Protein AF-A0A257M1X4-F1 (afdb_monomer)

Mean predicted aligned error: 13.91 Å

pLDDT: mean 72.48, std 20.05, range [23.95, 98.25]

Sequence (448 aa):
YVHKENSTVGIGPAREGMLISVVNLGRENYLGSPDYFYVYRPNDPFFLGLGDDEQCLFGKARKRTEFNMQTEPSSRLPNLLDGGVAFKNIEEHQGTLTFDLEINHHKVTGSEYTLSMLPQIRLDEITDVQPNSFTMNATIKFRGEPIITSYGFCWSTSKNPTVRDSTFTLCHREWYRGHAIDLKPETTYYVRAFATNGLGYRYSDEEKVIKTPGISSAPSTIGPLLTDSFSHNNYLFTRYSNESAETSEAFIGYSPTCMLAKLIAYYRPSKFLSAAEEGARPKPVDFDHMSWRPGADDNPARLDEVDGFFQSVYDQSRALGLHNPKPAKDFLSNFVKLSGSRSKPVMQTVTEENLKTVSDLIRKDLLQSRPVVVVFSYDGESVTDPARWALIDGIDERGRLDVDFPLNTKFFLDGNTVDIKSGSIPAETLIVAGYKTHVITSIDLSRQ

Foldseek 3Di:
DDDDPDDDDDDDDDWAFDDPAADQNDDPDPDDDGFGDDGDDCPDLVDPHRRDPVPHPAEPVNVHQKAACPDVLHQQTLDQFWPGKMWGRFYDDPNDTDTDIDTHGDHDDDPRSLVSQWWAKAWDDWAPQAQFKIKTFMDTSGQGVVGWQKKWKFKDLDPDGDPVHDTQIEGDDNDRMDMGGRHHGQGKMKMWIWIGDPSGIDIHPDIDIDTRHHLDFFAQFLDDLCVLAPLEDVVLCVVQWPPDVPDPAQTQTDQLLRVLLSLLLVAVFQAQWFADDVPDDTDRQPSSYADSNPPPDPDVVNVVSVNRSSVSSRVLCVVLCCSFLDQDPCNQVSSCVSSVFPDRKDKDWDDPVCLVVLLVLCGVCSSNQHKKKKWKHFQDPPSRNTIGIWIFGRADPVRFTFIAGHPQDWDCAPNDIDGDHTGTHHSVVLPGPRITMMMIGPGHSHDD

Secondary structure (DSSP, 8-state):
-PPPSS-PPPPPPSSSS--B---------TTS------B--TT-TT------GGG-SSBGGGTB--BSTTSSS-----STT-S-EEEEEEEEETTEEEEEEEE------THHHHHHTS-EEEEEEEE---SS-EEEEEEEEE-TTTT--EEEEEEESSSS--TTSEEEEE-SSS--EEEE-SPPTT-EEEEEEEEEETTEEEE-SSPEEEEPPPSSS--SS--TTTTS-GGG-HHHHHHH----TT------SHHHHHHHHHHHHHH--TTPBPP--TTSPP-B--TTTS-S-TTSS--HHHHHHHHHHHHHHHHHHHHTTTTSSS--TTHHHHHHHHHT--S--EEEE--TTTHHHHHHHHHHHHTTT--EEEEEEE-SS-TTSPPEEEEEEEE-TTS-EEEEPPTT-EEEETTEEEE---EEE-GGGGS-TTEEEEEEE-------

Radius of gyration: 26.65 Å; Cα contacts (8 Å, |Δi|>4): 900; chains: 1; bounding box: 72×53×75 Å

Nearest PDB structures (foldseek):
  7e72-assembly2_F  TM=6.518E-01  e=5.714E-05  Homo sapiens
  5mya-assembly1_A  TM=6.652E-01  e=3.020E-04  Homo sapiens
  4bq7-assembly1_B  TM=5.625E-01  e=3.467E-05  Mus musculus
  1x4z-assembly1_A  TM=6.813E-01  e=4.213E-04  Mus musculus
  2ibg-assembly4_D  TM=5.852E-01  e=2.048E-04  Drosophila melanogaster

Structure (mmCIF, N/CA/C/O backbone):
data_AF-A0A257M1X4-F1
#
_entry.id   AF-A0A257M1X4-F1
#
loop_
_atom_site.group_PDB
_atom_site.id
_atom_site.type_symbol
_atom_site.label_atom_id
_atom_site.label_alt_id
_atom_site.label_comp_id
_atom_site.label_asym_id
_atom_site.label_entity_id
_atom_site.label_seq_id
_atom_site.pdbx_PDB_ins_code
_atom_site.Cartn_x
_atom_site.Cartn_y
_atom_site.Cartn_z
_atom_site.occupancy
_atom_site.B_iso_or_equiv
_atom_site.auth_seq_id
_atom_site.auth_comp_id
_atom_site.auth_asym_id
_atom_site.auth_atom_id
_atom_site.pdbx_PDB_model_num
ATOM 1 N N . TYR A 1 1 ? 42.089 9.283 -20.928 1.00 26.38 1 TYR A N 1
ATOM 2 C CA . TYR A 1 1 ? 43.505 8.900 -21.071 1.00 26.38 1 TYR A CA 1
ATOM 3 C C . TYR A 1 1 ? 43.591 8.048 -22.321 1.00 26.38 1 TYR A C 1
ATOM 5 O O . TYR A 1 1 ? 42.901 7.043 -22.385 1.00 26.38 1 TYR A O 1
ATOM 13 N N . VAL A 1 2 ? 44.331 8.497 -23.336 1.00 23.95 2 VAL A N 1
ATOM 14 C CA . VAL A 1 2 ? 44.524 7.754 -24.592 1.00 23.95 2 VAL A CA 1
ATOM 15 C C . VAL A 1 2 ? 45.411 6.548 -24.288 1.00 23.95 2 VAL A C 1
ATOM 17 O O . VAL A 1 2 ? 46.530 6.743 -23.815 1.00 23.95 2 VAL A O 1
ATOM 20 N N . HIS A 1 3 ? 44.928 5.326 -24.521 1.00 33.53 3 HIS A N 1
ATOM 21 C CA . HIS A 1 3 ? 45.723 4.117 -24.289 1.00 33.53 3 HIS A CA 1
ATOM 22 C C . HIS A 1 3 ? 46.320 3.593 -25.594 1.00 33.53 3 HIS A C 1
ATOM 24 O O . HIS A 1 3 ? 45.635 3.526 -26.613 1.00 33.53 3 HIS A O 1
ATOM 30 N N . LYS A 1 4 ? 47.608 3.241 -25.551 1.00 28.36 4 LYS A N 1
ATOM 31 C CA . LYS A 1 4 ? 48.320 2.517 -26.612 1.00 28.36 4 LYS A CA 1
ATOM 32 C C . LYS A 1 4 ? 48.102 1.017 -26.422 1.00 28.36 4 LYS A C 1
ATOM 34 O O . LYS A 1 4 ? 48.165 0.531 -25.292 1.00 28.36 4 LYS A O 1
ATOM 39 N N . GLU A 1 5 ? 47.913 0.300 -27.528 1.00 28.86 5 GLU A N 1
ATOM 40 C CA . GLU A 1 5 ? 47.944 -1.166 -27.572 1.00 28.86 5 GLU A CA 1
ATOM 41 C C . GLU A 1 5 ? 49.179 -1.702 -26.818 1.00 28.86 5 GLU A C 1
ATOM 43 O O . GLU A 1 5 ? 50.287 -1.187 -26.984 1.00 28.86 5 GLU A O 1
ATOM 48 N N . ASN A 1 6 ? 48.972 -2.737 -25.995 1.00 35.16 6 ASN A N 1
ATOM 49 C CA . ASN A 1 6 ? 49.982 -3.479 -25.218 1.00 35.16 6 ASN A CA 1
ATOM 50 C C . ASN A 1 6 ? 50.530 -2.845 -23.923 1.00 35.16 6 ASN A C 1
ATOM 52 O O . ASN A 1 6 ? 51.718 -2.984 -23.634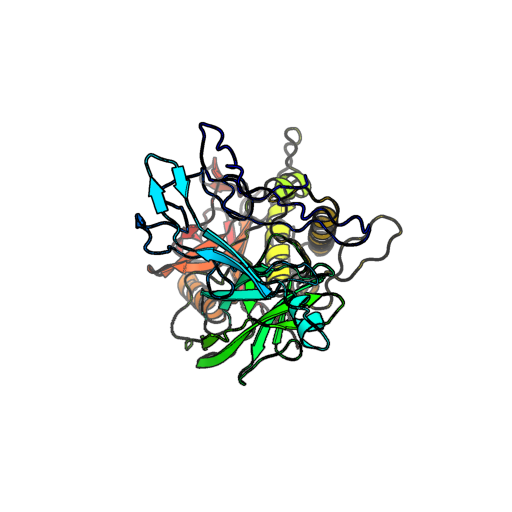 1.00 35.16 6 ASN A O 1
ATOM 56 N N . SER A 1 7 ? 49.698 -2.232 -23.073 1.00 30.52 7 SER A N 1
ATOM 57 C CA . SER A 1 7 ? 50.106 -1.983 -21.675 1.00 30.52 7 SER A CA 1
ATOM 58 C C . SER A 1 7 ? 49.103 -2.497 -20.643 1.00 30.52 7 SER A C 1
ATOM 60 O O . SER A 1 7 ? 47.899 -2.262 -20.749 1.00 30.52 7 SER A O 1
ATOM 62 N N . THR A 1 8 ? 49.645 -3.214 -19.654 1.00 31.78 8 THR A N 1
ATOM 63 C CA . THR A 1 8 ? 48.970 -3.812 -18.497 1.00 31.78 8 THR A CA 1
ATOM 64 C C . THR A 1 8 ? 48.355 -2.732 -17.606 1.00 31.78 8 THR A C 1
ATOM 66 O O . THR A 1 8 ? 49.040 -1.787 -17.214 1.00 31.78 8 THR A O 1
ATOM 69 N N . VAL A 1 9 ? 47.073 -2.875 -17.261 1.00 34.59 9 VAL A N 1
ATOM 70 C CA . VAL A 1 9 ? 46.387 -2.011 -16.288 1.00 34.59 9 VAL A CA 1
ATOM 71 C C . VAL A 1 9 ? 46.677 -2.543 -14.881 1.00 34.59 9 VAL A C 1
ATOM 73 O O . VAL A 1 9 ? 46.459 -3.719 -14.604 1.00 34.59 9 VAL A O 1
ATOM 76 N N . GLY A 1 10 ? 47.230 -1.696 -14.009 1.00 32.41 10 GLY A N 1
ATOM 77 C CA . GLY A 1 10 ? 47.616 -2.065 -12.644 1.00 32.41 10 GLY A CA 1
ATOM 78 C C . GLY A 1 10 ? 46.423 -2.200 -11.691 1.00 32.41 10 GLY A C 1
ATOM 79 O O . GLY A 1 10 ? 45.526 -1.360 -11.690 1.00 32.41 10 GLY A O 1
ATOM 80 N N . ILE A 1 11 ? 46.461 -3.245 -10.860 1.00 34.94 11 ILE A N 1
ATOM 81 C CA . ILE A 1 11 ? 45.499 -3.576 -9.798 1.00 34.94 11 ILE A CA 1
ATOM 82 C C . ILE A 1 11 ? 46.030 -3.006 -8.470 1.00 34.94 11 ILE A C 1
ATOM 84 O O . ILE A 1 11 ? 47.197 -3.210 -8.134 1.00 34.94 11 ILE A O 1
ATOM 88 N N . GLY A 1 12 ? 45.200 -2.264 -7.729 1.00 31.61 12 GLY A N 1
ATOM 89 C CA . GLY A 1 12 ? 45.540 -1.702 -6.411 1.00 31.61 12 GLY A CA 1
ATOM 90 C C . GLY A 1 12 ? 45.097 -2.608 -5.248 1.00 31.61 12 GLY A C 1
ATOM 91 O O . GLY A 1 12 ? 44.125 -3.344 -5.409 1.00 31.61 12 GLY A O 1
ATOM 92 N N . PRO A 1 13 ? 45.774 -2.583 -4.079 1.00 34.03 13 PRO A N 1
ATOM 93 C CA . PRO A 1 13 ? 45.554 -3.578 -3.035 1.00 34.03 13 PRO A CA 1
ATOM 94 C C . PRO A 1 13 ? 44.493 -3.192 -1.989 1.00 34.03 13 PRO A C 1
ATOM 96 O O . PRO A 1 13 ? 44.366 -2.038 -1.589 1.00 34.03 13 PRO A O 1
ATOM 99 N N . ALA A 1 14 ? 43.850 -4.248 -1.479 1.00 33.72 14 ALA A N 1
ATOM 100 C CA . ALA A 1 14 ? 43.326 -4.437 -0.124 1.00 33.72 14 ALA A CA 1
ATOM 101 C C . ALA A 1 14 ? 42.246 -3.466 0.391 1.00 33.72 14 ALA A C 1
ATOM 103 O O . ALA A 1 14 ? 42.488 -2.661 1.290 1.00 33.72 14 ALA A O 1
ATOM 104 N N . ARG A 1 15 ? 41.017 -3.654 -0.098 1.00 29.47 15 ARG A N 1
ATOM 105 C CA . ARG A 1 15 ? 39.822 -4.032 0.687 1.00 29.47 15 ARG A CA 1
ATOM 106 C C . ARG A 1 15 ? 38.630 -4.018 -0.266 1.00 29.47 15 ARG A C 1
ATOM 108 O O . ARG A 1 15 ? 38.083 -2.960 -0.543 1.00 29.47 15 ARG A O 1
ATOM 115 N N . GLU A 1 16 ? 38.300 -5.226 -0.720 1.00 33.41 16 GLU A N 1
ATOM 116 C CA . GLU A 1 16 ? 36.964 -5.658 -1.125 1.00 33.41 16 GLU A CA 1
ATOM 117 C C . GLU A 1 16 ? 36.377 -5.020 -2.408 1.00 33.41 16 GLU A C 1
ATOM 119 O O . GLU A 1 16 ? 36.191 -3.817 -2.496 1.00 33.41 16 GLU A O 1
ATOM 124 N N . GLY A 1 17 ? 36.073 -5.873 -3.400 1.00 34.94 17 GLY A N 1
ATOM 125 C CA . GLY A 1 17 ? 35.347 -5.630 -4.663 1.00 34.94 17 GLY A CA 1
ATOM 126 C C . GLY A 1 17 ? 36.088 -4.949 -5.821 1.00 34.94 17 GLY A C 1
ATOM 127 O O . GLY A 1 17 ? 36.688 -3.883 -5.711 1.00 34.94 17 GLY A O 1
ATOM 128 N N . MET A 1 18 ? 36.017 -5.594 -6.985 1.00 35.69 18 MET A N 1
ATOM 129 C CA . MET A 1 18 ? 36.770 -5.239 -8.185 1.00 35.69 18 MET A CA 1
ATOM 130 C C . MET A 1 18 ? 36.169 -4.041 -8.943 1.00 35.69 18 MET A C 1
ATOM 132 O O . MET A 1 18 ? 35.209 -4.175 -9.698 1.00 35.69 18 MET A O 1
ATOM 136 N N . LEU A 1 19 ? 36.819 -2.883 -8.810 1.00 35.31 19 LEU A N 1
ATOM 137 C CA . LEU A 1 19 ? 36.601 -1.683 -9.619 1.00 35.31 19 LEU A CA 1
ATOM 138 C C . LEU A 1 19 ? 37.137 -1.878 -11.056 1.00 35.31 19 LEU A C 1
ATOM 140 O O . LEU A 1 19 ? 38.349 -1.894 -11.253 1.00 35.31 19 LEU A O 1
ATOM 144 N N . ILE A 1 20 ? 36.268 -1.900 -12.076 1.00 39.25 20 ILE A N 1
ATOM 145 C CA . ILE A 1 20 ? 36.653 -1.454 -13.433 1.00 39.25 20 ILE A CA 1
ATOM 146 C C . ILE A 1 20 ? 36.023 -0.079 -13.644 1.00 39.25 20 ILE A C 1
ATOM 148 O O . ILE A 1 20 ? 34.835 0.037 -13.933 1.00 39.25 20 ILE A O 1
ATOM 152 N N . SER A 1 21 ? 36.817 0.973 -13.444 1.00 34.81 21 SER A N 1
ATOM 153 C CA . SER A 1 21 ? 36.402 2.360 -13.655 1.00 34.81 21 SER A CA 1
ATOM 154 C C . SER A 1 21 ? 36.985 2.898 -14.961 1.00 34.81 21 SER A C 1
ATOM 156 O O . SER A 1 21 ? 38.200 2.939 -15.124 1.00 34.81 21 SER A O 1
ATOM 158 N N . VAL A 1 22 ? 36.083 3.348 -15.840 1.00 35.31 22 VAL A N 1
ATOM 159 C CA . VAL A 1 22 ? 36.252 4.357 -16.905 1.00 35.31 22 VAL A CA 1
ATOM 160 C C . VAL A 1 22 ? 37.362 4.101 -17.937 1.00 35.31 22 VAL A C 1
ATOM 162 O O . VAL A 1 22 ? 38.514 4.498 -17.762 1.00 35.31 22 VAL A O 1
ATOM 165 N N . VAL A 1 23 ? 36.970 3.609 -19.117 1.00 35.41 23 VAL A N 1
ATOM 166 C CA . VAL A 1 23 ? 37.742 3.820 -20.352 1.00 35.41 23 VAL A CA 1
ATOM 167 C C . VAL A 1 23 ? 37.164 5.044 -21.061 1.00 35.41 23 VAL A C 1
ATOM 169 O O . VAL A 1 23 ? 36.176 4.959 -21.778 1.00 35.41 23 VAL A O 1
ATOM 172 N N . ASN A 1 24 ? 37.775 6.213 -20.860 1.00 35.78 24 ASN A N 1
ATOM 173 C CA . ASN A 1 24 ? 37.505 7.367 -21.718 1.00 35.78 24 ASN A CA 1
ATOM 174 C C . ASN A 1 24 ? 38.192 7.121 -23.071 1.00 35.78 24 ASN A C 1
ATOM 176 O O . ASN A 1 24 ? 39.412 7.273 -23.167 1.00 35.78 24 ASN A O 1
ATOM 180 N N . LEU A 1 25 ? 37.407 6.761 -24.093 1.00 40.16 25 LEU A N 1
ATOM 181 C CA . LEU A 1 25 ? 37.863 6.460 -25.459 1.00 40.16 25 LEU A CA 1
ATOM 182 C C . LEU A 1 25 ? 38.392 7.689 -26.233 1.00 40.16 25 LEU A C 1
ATOM 184 O O . LEU A 1 25 ? 38.760 7.576 -27.401 1.00 40.16 25 LEU A O 1
ATOM 188 N N . GLY A 1 26 ? 38.478 8.863 -25.598 1.00 33.03 26 GLY A N 1
ATOM 189 C CA . GLY A 1 26 ? 39.320 9.965 -26.065 1.00 33.03 26 GLY A CA 1
ATOM 190 C C . GLY A 1 26 ? 38.814 10.719 -27.294 1.00 33.03 26 GLY A C 1
ATOM 191 O O . GLY A 1 26 ? 39.629 11.287 -28.016 1.00 33.03 26 GLY A O 1
ATOM 192 N N . ARG A 1 27 ? 37.501 10.769 -27.548 1.00 36.66 27 ARG A N 1
ATOM 193 C CA . ARG A 1 27 ? 36.950 11.663 -28.578 1.00 36.66 27 ARG A CA 1
ATOM 194 C C . ARG A 1 27 ? 36.471 12.963 -27.943 1.00 36.66 27 ARG A C 1
ATOM 196 O O . ARG A 1 27 ? 35.470 12.985 -27.234 1.00 36.66 27 ARG A O 1
ATOM 203 N N . GLU A 1 28 ? 37.202 14.042 -28.209 1.00 33.72 28 GLU A N 1
ATOM 204 C CA . GLU A 1 28 ? 36.777 15.415 -27.945 1.00 33.72 28 GLU A CA 1
ATOM 205 C C . GLU A 1 28 ? 35.508 15.714 -28.751 1.00 33.72 28 GLU A C 1
ATOM 207 O O . GLU A 1 28 ? 35.573 16.134 -29.897 1.00 33.72 28 GLU A O 1
ATOM 212 N N . ASN A 1 29 ? 34.338 15.449 -28.180 1.00 32.44 29 ASN A N 1
ATOM 213 C CA . ASN A 1 29 ? 33.109 16.126 -28.562 1.00 32.44 29 ASN A CA 1
ATOM 214 C C . ASN A 1 29 ? 32.245 16.267 -27.311 1.00 32.44 29 ASN A C 1
ATOM 216 O O . ASN A 1 29 ? 31.582 15.336 -26.857 1.00 32.44 29 ASN A O 1
ATOM 220 N N . TYR A 1 30 ? 32.309 17.473 -26.751 1.00 33.81 30 TYR A N 1
ATOM 221 C CA . TYR A 1 30 ? 31.365 18.022 -25.790 1.00 33.81 30 TYR A CA 1
ATOM 222 C C . TYR A 1 30 ? 29.940 17.831 -26.330 1.00 33.81 30 TYR A C 1
ATOM 224 O O . TYR A 1 30 ? 29.562 18.565 -27.238 1.00 33.81 30 TYR A O 1
ATOM 232 N N . LEU A 1 31 ? 29.207 16.828 -25.821 1.00 27.78 31 LEU A N 1
ATOM 233 C CA . LEU A 1 31 ? 27.735 16.776 -25.652 1.00 27.78 31 LEU A CA 1
ATOM 234 C C . LEU A 1 31 ? 27.185 15.375 -25.288 1.00 27.78 31 LEU A C 1
ATOM 236 O O . LEU A 1 31 ? 25.982 15.249 -25.088 1.00 27.78 31 LEU A O 1
ATOM 240 N N . GLY A 1 32 ? 28.015 14.335 -25.151 1.00 32.22 32 GLY A N 1
ATOM 241 C CA . GLY A 1 32 ? 27.593 13.024 -24.630 1.00 32.22 32 GLY A CA 1
ATOM 242 C C . GLY A 1 32 ? 28.241 12.714 -23.283 1.00 32.22 32 GLY A C 1
ATOM 243 O O . GLY A 1 32 ? 29.393 13.084 -23.053 1.00 32.22 32 GLY A O 1
ATOM 244 N N . SER A 1 33 ? 27.498 12.060 -22.388 1.00 30.05 33 SER A N 1
ATOM 245 C CA . SER A 1 33 ? 28.021 11.591 -21.098 1.00 30.05 33 SER A CA 1
ATOM 246 C C . SER A 1 33 ? 29.193 10.607 -21.306 1.00 30.05 33 SER A C 1
ATOM 248 O O . SER A 1 33 ? 29.229 9.935 -22.337 1.00 30.05 33 SER A O 1
ATOM 250 N N . PRO A 1 34 ? 30.163 10.507 -20.373 1.00 35.12 34 PRO A N 1
ATOM 251 C CA . PRO A 1 34 ? 31.250 9.533 -20.471 1.00 35.12 34 PRO A CA 1
ATOM 252 C C . PRO A 1 34 ? 30.711 8.111 -20.639 1.00 35.12 34 PRO A C 1
ATOM 254 O O . PRO A 1 34 ? 29.717 7.743 -20.016 1.00 35.12 34 PRO A O 1
ATOM 257 N N . ASP A 1 35 ? 31.402 7.298 -21.431 1.00 38.06 35 ASP A N 1
ATOM 258 C CA . ASP A 1 35 ? 31.174 5.858 -21.481 1.00 38.06 35 ASP A CA 1
ATOM 259 C C . ASP A 1 35 ? 31.484 5.246 -20.108 1.00 38.06 35 ASP A C 1
ATOM 261 O O . ASP A 1 35 ? 32.644 5.114 -19.706 1.00 38.06 35 ASP A O 1
ATOM 265 N N . TYR A 1 36 ? 30.440 4.921 -19.345 1.00 38.22 36 TYR A N 1
ATOM 266 C CA . TYR A 1 36 ? 30.579 4.295 -18.035 1.00 38.22 36 TYR A CA 1
ATOM 267 C C . TYR A 1 36 ? 30.461 2.774 -18.163 1.00 38.22 36 TYR A C 1
ATOM 269 O O . TYR A 1 36 ? 29.407 2.247 -18.512 1.00 38.22 36 TYR A O 1
ATOM 277 N N . PHE A 1 37 ? 31.536 2.067 -17.813 1.00 40.47 37 PHE A N 1
ATOM 278 C CA . PHE A 1 37 ? 31.473 0.659 -17.432 1.00 40.47 37 PHE A CA 1
ATOM 279 C C . PHE A 1 37 ? 31.177 0.566 -15.936 1.00 40.47 37 PHE A C 1
ATOM 281 O O . PHE A 1 37 ? 31.813 1.253 -15.136 1.00 40.47 37 PHE A O 1
ATOM 288 N N . TYR A 1 38 ? 30.247 -0.308 -15.559 1.00 39.38 38 TYR A N 1
ATOM 289 C CA . TYR A 1 38 ? 30.046 -0.698 -14.169 1.00 39.38 38 TYR A CA 1
ATOM 290 C C . TYR A 1 38 ? 30.504 -2.142 -14.019 1.00 39.38 38 TYR A C 1
ATOM 292 O O . TYR A 1 38 ? 29.850 -3.058 -14.513 1.00 39.38 38 TYR A O 1
ATOM 300 N N . VAL A 1 39 ? 31.624 -2.345 -13.332 1.00 40.31 39 VAL A N 1
ATOM 301 C CA . VAL A 1 39 ? 31.927 -3.637 -12.716 1.00 40.31 39 VAL A CA 1
ATOM 302 C C . VAL A 1 39 ? 31.940 -3.432 -11.210 1.00 40.31 39 VAL A C 1
ATOM 304 O O . VAL A 1 39 ? 32.375 -2.384 -10.732 1.00 40.31 39 VAL A O 1
ATOM 307 N N . TYR A 1 40 ? 31.327 -4.409 -10.543 1.00 38.03 40 TYR A N 1
ATOM 308 C CA . TYR A 1 40 ? 31.076 -4.559 -9.113 1.00 38.03 40 TYR A CA 1
ATOM 309 C C . TYR A 1 40 ? 31.715 -3.503 -8.195 1.00 38.03 40 TYR A C 1
ATOM 311 O O . TYR A 1 40 ? 32.929 -3.420 -8.031 1.00 38.03 40 TYR A O 1
ATOM 319 N N . ARG A 1 41 ? 30.859 -2.730 -7.527 1.00 38.94 41 ARG A N 1
ATOM 320 C CA . ARG A 1 41 ? 31.236 -1.802 -6.461 1.00 38.94 41 ARG A CA 1
ATOM 321 C C . ARG A 1 41 ? 30.696 -2.344 -5.131 1.00 38.94 41 ARG A C 1
ATOM 323 O O . ARG A 1 41 ? 29.484 -2.500 -5.029 1.00 38.94 41 ARG A O 1
ATOM 330 N N . PRO A 1 42 ? 31.540 -2.531 -4.106 1.00 34.22 42 PRO A N 1
ATOM 331 C CA . PRO A 1 42 ? 31.108 -2.938 -2.761 1.00 34.22 42 PRO A CA 1
ATOM 332 C C . PRO A 1 42 ? 30.159 -1.970 -2.051 1.00 34.22 42 PRO A C 1
ATOM 334 O O . PRO A 1 42 ? 29.486 -2.327 -1.097 1.00 34.22 42 PRO A O 1
ATOM 337 N N . ASN A 1 43 ? 30.169 -0.702 -2.462 1.00 34.25 43 ASN A N 1
ATOM 338 C CA . ASN A 1 43 ? 29.432 0.377 -1.804 1.00 34.25 43 ASN A CA 1
ATOM 339 C C . ASN A 1 43 ? 28.595 1.174 -2.810 1.00 34.25 43 ASN A C 1
ATOM 341 O O . ASN A 1 43 ? 28.369 2.370 -2.631 1.00 34.25 43 ASN A O 1
ATOM 345 N N . ASP A 1 44 ? 28.188 0.543 -3.912 1.00 40.06 44 ASP A N 1
ATOM 346 C CA . ASP A 1 44 ? 27.163 1.142 -4.758 1.00 40.06 44 ASP A CA 1
ATOM 347 C C . ASP A 1 44 ? 25.797 0.904 -4.109 1.00 40.06 44 ASP A C 1
ATOM 349 O O . ASP A 1 44 ? 25.497 -0.238 -3.758 1.00 40.06 44 ASP A O 1
ATOM 353 N N . PRO A 1 45 ? 24.956 1.937 -3.945 1.00 36.97 45 PRO A N 1
ATOM 354 C CA . PRO A 1 45 ? 23.637 1.787 -3.331 1.00 36.97 45 PRO A CA 1
ATOM 355 C C . PRO A 1 45 ? 22.727 0.767 -4.047 1.00 36.97 45 PRO A C 1
ATOM 357 O O . PRO A 1 45 ? 21.721 0.354 -3.475 1.00 36.97 45 PRO A O 1
ATOM 360 N N . PHE A 1 46 ? 23.074 0.309 -5.260 1.00 36.38 46 PHE A N 1
ATOM 361 C CA . PHE A 1 46 ? 22.371 -0.767 -5.972 1.00 36.38 46 PHE A CA 1
ATOM 362 C C . PHE A 1 46 ? 22.789 -2.203 -5.587 1.00 36.38 46 PHE A C 1
ATOM 364 O O . PHE A 1 46 ? 22.075 -3.139 -5.945 1.00 36.38 46 PHE A O 1
ATOM 371 N N . PHE A 1 47 ? 23.893 -2.409 -4.857 1.00 39.00 47 PHE A N 1
ATOM 372 C CA . PHE A 1 47 ? 24.358 -3.730 -4.412 1.00 39.00 47 PHE A CA 1
ATOM 373 C C . PHE A 1 47 ? 24.929 -3.636 -2.990 1.00 39.00 47 PHE A C 1
ATOM 375 O O . PHE A 1 47 ? 26.078 -3.260 -2.784 1.00 39.00 47 PHE A O 1
ATOM 382 N N . LEU A 1 48 ? 24.109 -3.980 -1.995 1.00 32.03 48 LEU A N 1
ATOM 383 C CA . LEU A 1 48 ? 24.513 -4.045 -0.588 1.00 32.03 48 LEU A CA 1
ATOM 384 C C . LEU A 1 48 ? 25.401 -5.276 -0.358 1.00 32.03 48 LEU A C 1
ATOM 386 O O . LEU A 1 48 ? 24.907 -6.344 -0.001 1.00 32.03 48 LEU A O 1
ATOM 390 N N . GLY A 1 49 ? 26.705 -5.139 -0.577 1.00 34.34 49 GLY A N 1
ATOM 391 C CA . GLY A 1 49 ? 27.669 -6.189 -0.281 1.00 34.34 49 GLY A CA 1
ATOM 392 C C . GLY A 1 49 ? 29.057 -5.615 -0.067 1.00 34.34 49 GLY A C 1
ATOM 393 O O . GLY A 1 49 ? 29.677 -5.142 -1.013 1.00 34.34 49 GLY A O 1
ATOM 394 N N . LEU A 1 50 ? 29.573 -5.733 1.161 1.00 33.41 50 LEU A N 1
ATOM 395 C CA . LEU A 1 50 ? 31.017 -5.742 1.406 1.00 33.41 50 LEU A CA 1
ATOM 396 C C . LEU A 1 50 ? 31.651 -6.651 0.351 1.00 33.41 50 LEU A C 1
ATOM 398 O O . LEU A 1 50 ? 31.090 -7.692 0.015 1.00 33.41 50 LEU A O 1
ATOM 402 N N . GLY A 1 51 ? 32.708 -6.182 -0.293 1.00 38.91 51 GLY A N 1
ATOM 403 C CA . GLY A 1 51 ? 33.192 -6.717 -1.558 1.00 38.91 51 GLY A CA 1
ATOM 404 C C . GLY A 1 51 ? 33.804 -8.102 -1.413 1.00 38.91 51 GLY A C 1
ATOM 405 O O . GLY A 1 51 ? 35.018 -8.246 -1.367 1.00 38.91 51 GLY A O 1
ATOM 406 N N . ASP A 1 52 ? 32.917 -9.080 -1.376 1.00 41.03 52 ASP A N 1
ATOM 407 C CA . ASP A 1 52 ? 33.145 -10.501 -1.231 1.00 41.03 52 ASP A CA 1
ATOM 408 C C . ASP A 1 52 ? 33.562 -11.094 -2.587 1.00 41.03 52 ASP A C 1
ATOM 410 O O . ASP A 1 52 ? 32.834 -11.000 -3.581 1.00 41.03 52 ASP A O 1
ATOM 414 N N . ASP A 1 53 ? 34.762 -11.666 -2.644 1.00 42.97 53 ASP A N 1
ATOM 415 C CA . ASP A 1 53 ? 35.291 -12.384 -3.803 1.00 42.97 53 ASP A CA 1
ATOM 416 C C . ASP A 1 53 ? 34.484 -13.653 -4.102 1.00 42.97 53 ASP A C 1
ATOM 418 O O . ASP A 1 53 ? 34.366 -14.043 -5.270 1.00 42.97 53 ASP A O 1
ATOM 422 N N . GLU A 1 54 ? 33.808 -14.227 -3.102 1.00 43.31 54 GLU A N 1
ATOM 423 C CA . GLU A 1 54 ? 32.837 -15.281 -3.345 1.00 43.31 54 GLU A CA 1
ATOM 424 C C . GLU A 1 54 ? 31.650 -14.756 -4.166 1.00 43.31 54 GLU A C 1
ATOM 426 O O . GLU A 1 54 ? 31.148 -15.497 -5.006 1.00 43.31 54 GLU A O 1
ATOM 431 N N . GLN A 1 55 ? 31.223 -13.495 -4.032 1.00 42.81 55 GLN A N 1
ATOM 432 C CA . GLN A 1 55 ? 30.062 -12.918 -4.742 1.00 42.81 55 GLN A CA 1
ATOM 433 C C . GLN A 1 55 ? 30.382 -12.370 -6.144 1.00 42.81 55 GLN A C 1
ATOM 435 O O . GLN A 1 55 ? 29.519 -11.767 -6.792 1.00 42.81 55 GLN A O 1
ATOM 440 N N . CYS A 1 56 ? 31.595 -12.589 -6.661 1.00 46.22 56 CYS A N 1
ATOM 441 C CA . CYS A 1 56 ? 31.953 -12.148 -8.004 1.00 46.22 56 CYS A CA 1
ATOM 442 C C . CYS A 1 56 ? 31.035 -12.793 -9.065 1.00 46.22 56 CYS A C 1
ATOM 444 O O . CYS A 1 56 ? 30.881 -14.014 -9.138 1.00 46.22 56 CYS A O 1
ATOM 446 N N . LEU A 1 57 ? 30.410 -11.972 -9.918 1.00 49.25 57 LEU A N 1
ATOM 447 C CA . LEU A 1 57 ? 29.469 -12.439 -10.949 1.00 49.25 57 LEU A CA 1
ATOM 448 C C . LEU A 1 57 ? 30.148 -13.238 -12.080 1.00 49.25 57 LEU A C 1
ATOM 450 O O . LEU A 1 57 ? 29.454 -13.959 -12.802 1.00 49.25 57 LEU A O 1
ATOM 454 N N . PHE A 1 58 ? 31.473 -13.112 -12.232 1.00 50.56 58 PHE A N 1
ATOM 455 C CA . PHE A 1 58 ? 32.270 -13.666 -13.331 1.00 50.56 58 PHE A CA 1
ATOM 456 C C . PHE A 1 58 ? 33.544 -14.341 -12.806 1.00 50.56 58 PHE A C 1
ATOM 458 O O . PHE A 1 58 ? 34.109 -13.922 -11.801 1.00 50.56 58 PHE A O 1
ATOM 465 N N . GLY A 1 59 ? 33.992 -15.395 -13.488 1.00 53.06 59 GLY A N 1
ATOM 466 C CA . GLY A 1 59 ? 35.176 -16.179 -13.136 1.00 53.06 59 GLY A CA 1
ATOM 467 C C . GLY A 1 59 ? 34.972 -17.689 -13.284 1.00 53.06 59 GLY A C 1
ATOM 468 O O . GLY A 1 59 ? 33.846 -18.200 -13.341 1.00 53.06 59 GLY A O 1
ATOM 469 N N . LYS A 1 60 ? 36.087 -18.429 -13.328 1.00 55.72 60 LYS A N 1
ATOM 470 C CA . LYS A 1 60 ? 36.111 -19.891 -13.518 1.00 55.72 60 LYS A CA 1
ATOM 471 C C . LYS A 1 60 ? 35.376 -20.643 -12.402 1.00 55.72 60 LYS A C 1
ATOM 473 O O . LYS A 1 60 ? 34.626 -21.574 -12.695 1.00 55.72 60 LYS A O 1
ATOM 478 N N . ALA A 1 61 ? 35.515 -20.196 -11.151 1.00 54.69 61 ALA A N 1
ATOM 479 C CA . ALA A 1 61 ? 34.810 -20.758 -9.993 1.00 54.69 61 ALA A CA 1
ATOM 480 C C . ALA A 1 61 ? 33.276 -20.635 -10.104 1.00 54.69 61 ALA A C 1
ATOM 482 O O . ALA A 1 61 ? 32.540 -21.501 -9.636 1.00 54.69 61 ALA A O 1
ATOM 483 N N . ARG A 1 62 ? 32.788 -19.599 -10.798 1.00 55.97 62 ARG A N 1
ATOM 484 C CA . ARG A 1 62 ? 31.361 -19.300 -10.996 1.00 55.97 62 ARG A CA 1
ATOM 485 C C . ARG A 1 62 ? 30.834 -19.725 -12.376 1.00 55.97 62 ARG A C 1
ATOM 487 O O . ARG A 1 62 ? 29.686 -19.438 -12.704 1.00 55.97 62 ARG A O 1
ATOM 494 N N . LYS A 1 63 ? 31.649 -20.431 -13.179 1.00 61.47 63 LYS A N 1
ATOM 495 C CA . LYS A 1 63 ? 31.337 -20.903 -14.550 1.00 61.47 63 LYS A CA 1
ATOM 496 C C . LYS A 1 63 ? 30.841 -19.799 -15.498 1.00 61.47 63 LYS A C 1
ATOM 498 O O . LYS A 1 63 ? 30.123 -20.078 -16.455 1.00 61.47 63 LYS A O 1
ATOM 503 N N . ARG A 1 64 ? 31.217 -18.547 -15.236 1.00 62.59 64 ARG A N 1
ATOM 504 C CA . ARG A 1 64 ? 30.847 -17.376 -16.039 1.00 62.59 64 ARG A CA 1
ATOM 505 C C . ARG A 1 64 ? 32.120 -16.708 -16.531 1.00 62.59 64 ARG A C 1
ATOM 507 O O . ARG A 1 64 ? 32.616 -15.776 -15.912 1.00 62.59 64 ARG A O 1
ATOM 514 N N . THR A 1 65 ? 32.682 -17.247 -17.609 1.00 65.75 65 THR A N 1
ATOM 515 C CA . THR A 1 65 ? 33.974 -16.821 -18.178 1.00 65.75 65 THR A CA 1
ATOM 516 C C . THR A 1 65 ? 33.837 -15.749 -19.259 1.00 65.75 65 THR A C 1
ATOM 518 O O . THR A 1 65 ? 34.823 -15.403 -19.903 1.00 65.75 65 THR A O 1
ATOM 521 N N . GLU A 1 66 ? 32.625 -15.238 -19.479 1.00 59.69 66 GLU A N 1
ATOM 522 C CA . GLU A 1 66 ? 32.336 -14.218 -20.483 1.00 59.69 66 GLU A CA 1
ATOM 523 C C . GLU A 1 66 ? 31.367 -13.164 -19.934 1.00 59.69 66 GLU A C 1
ATOM 525 O O . GLU A 1 66 ? 30.468 -13.489 -19.155 1.00 59.69 66 GLU A O 1
ATOM 530 N N . PHE A 1 67 ? 31.532 -11.920 -20.384 1.00 60.44 67 PHE A N 1
ATOM 531 C CA . PHE A 1 67 ? 30.616 -10.793 -20.213 1.00 60.44 67 PHE A CA 1
ATOM 532 C C . PHE A 1 67 ? 30.384 -10.157 -21.582 1.00 60.44 67 PHE A C 1
ATOM 534 O O . PHE A 1 67 ? 31.308 -9.604 -22.166 1.00 60.44 67 PHE A O 1
ATOM 541 N N . ASN A 1 68 ? 29.174 -10.252 -22.119 1.00 55.41 68 ASN A N 1
ATOM 542 C CA . ASN A 1 68 ? 28.822 -9.780 -23.453 1.00 55.41 68 ASN A CA 1
ATOM 543 C C . ASN A 1 68 ? 27.389 -9.206 -23.478 1.00 55.41 68 ASN A C 1
ATOM 545 O O . ASN A 1 68 ? 26.761 -8.960 -22.445 1.00 55.41 68 ASN A O 1
ATOM 549 N N . MET A 1 69 ? 26.862 -8.961 -24.678 1.00 52.72 69 MET A N 1
ATOM 550 C CA . MET A 1 69 ? 25.537 -8.365 -24.884 1.00 52.72 69 MET A CA 1
ATOM 551 C C . MET A 1 69 ? 24.385 -9.276 -24.433 1.00 52.72 69 MET A C 1
ATOM 553 O O . MET A 1 69 ? 23.253 -8.810 -24.305 1.00 52.72 69 MET A O 1
ATOM 557 N N . GLN A 1 70 ? 24.661 -10.565 -24.235 1.00 52.53 70 GLN A N 1
ATOM 558 C CA . GLN A 1 70 ? 23.711 -11.612 -23.878 1.00 52.53 70 GLN A CA 1
ATOM 559 C C . GLN A 1 70 ? 23.847 -12.066 -22.413 1.00 52.53 70 GLN A C 1
ATOM 561 O O . GLN A 1 70 ? 22.994 -12.813 -21.936 1.00 52.53 70 GLN A O 1
ATOM 566 N N . THR A 1 71 ? 24.881 -11.633 -21.685 1.00 52.44 71 THR A N 1
ATOM 567 C CA . THR A 1 71 ? 25.043 -11.928 -20.251 1.00 52.44 71 THR A CA 1
ATOM 568 C C . THR A 1 71 ? 24.314 -10.906 -19.382 1.00 52.44 71 THR A C 1
ATOM 570 O O . THR A 1 71 ? 24.051 -9.789 -19.819 1.00 52.44 71 THR A O 1
ATOM 573 N N . GLU A 1 72 ? 23.995 -11.264 -18.134 1.00 50.25 72 GLU A N 1
ATOM 574 C CA . GLU A 1 72 ? 23.447 -10.328 -17.144 1.00 50.25 72 GLU A CA 1
ATOM 575 C C . GLU A 1 72 ? 24.448 -10.072 -15.997 1.00 50.25 72 GLU A C 1
ATOM 577 O O . GLU A 1 72 ? 24.865 -11.043 -15.354 1.00 50.25 72 GLU A O 1
ATOM 582 N N . PRO A 1 73 ? 24.801 -8.800 -15.695 1.00 49.22 73 PRO A N 1
ATOM 583 C CA . PRO A 1 73 ? 24.475 -7.589 -16.466 1.00 49.22 73 PRO A CA 1
ATOM 584 C C . PRO A 1 73 ? 25.080 -7.627 -17.886 1.00 49.22 73 PRO A C 1
ATOM 586 O O . PRO A 1 73 ? 26.016 -8.382 -18.135 1.00 49.22 73 PRO A O 1
ATOM 589 N N . SER A 1 74 ? 24.506 -6.870 -18.830 1.00 49.38 74 SER A N 1
ATOM 590 C CA . SER A 1 74 ? 24.963 -6.859 -20.233 1.00 49.38 74 SER A CA 1
ATOM 591 C C . SER A 1 74 ? 26.025 -5.795 -20.469 1.00 49.38 74 SER A C 1
ATOM 593 O O . SER A 1 74 ? 25.961 -4.721 -19.875 1.00 49.38 74 SER A O 1
ATOM 595 N N . SER A 1 75 ? 26.902 -6.029 -21.435 1.00 50.78 75 SER A N 1
ATOM 596 C CA . SER A 1 75 ? 28.003 -5.138 -21.815 1.00 50.78 75 SER A CA 1
ATOM 597 C C . SER A 1 75 ? 27.646 -3.983 -22.766 1.00 50.78 75 SER A C 1
ATOM 599 O O . SER A 1 75 ? 28.522 -3.427 -23.435 1.00 50.78 75 SER A O 1
ATOM 601 N N . ARG A 1 76 ? 26.359 -3.633 -22.870 1.00 52.72 76 ARG A N 1
ATOM 602 C CA . ARG A 1 76 ? 25.879 -2.562 -23.755 1.00 52.72 76 ARG A CA 1
ATOM 603 C C . ARG A 1 76 ? 26.522 -1.230 -23.383 1.00 52.72 76 ARG A C 1
ATOM 605 O O . ARG A 1 76 ? 26.248 -0.700 -22.309 1.00 52.72 76 ARG A O 1
ATOM 612 N N . LEU A 1 77 ? 27.322 -0.680 -24.295 1.00 50.06 77 LEU A N 1
ATOM 613 C CA . LEU A 1 77 ? 27.803 0.689 -24.186 1.00 50.06 77 LEU A CA 1
ATOM 614 C C . LEU A 1 77 ? 26.743 1.668 -24.704 1.00 50.06 77 LEU A C 1
ATOM 616 O O . LEU A 1 77 ? 26.128 1.408 -25.739 1.00 50.06 77 LEU A O 1
ATOM 620 N N . PRO A 1 78 ? 26.520 2.796 -24.012 1.00 47.69 78 PRO A N 1
ATOM 621 C CA . PRO A 1 78 ? 25.596 3.830 -24.457 1.00 47.69 78 PRO A CA 1
ATOM 622 C C . PRO A 1 78 ? 26.185 4.786 -25.509 1.00 47.69 78 PRO A C 1
ATOM 624 O O . PRO A 1 78 ? 25.557 5.800 -25.811 1.00 47.69 78 PRO A O 1
ATOM 627 N N . ASN A 1 79 ? 27.357 4.501 -26.086 1.00 46.31 79 ASN A N 1
ATOM 628 C CA . ASN A 1 79 ? 27.918 5.328 -27.149 1.00 46.31 79 ASN A CA 1
ATOM 629 C C . ASN A 1 79 ? 27.388 4.944 -28.531 1.00 46.31 79 ASN A C 1
ATOM 631 O O . ASN A 1 79 ? 27.152 3.796 -28.893 1.00 46.31 79 ASN A O 1
ATOM 635 N N . LEU A 1 80 ? 27.248 5.977 -29.350 1.00 45.53 80 LEU A N 1
ATOM 636 C CA . LEU A 1 80 ? 26.632 5.984 -30.673 1.00 45.53 80 LEU A CA 1
ATOM 637 C C . LEU A 1 80 ? 27.437 5.224 -31.751 1.00 45.53 80 LEU A C 1
ATOM 639 O O . LEU A 1 80 ? 27.269 5.507 -32.939 1.00 45.53 80 LEU A O 1
ATOM 643 N N . LEU A 1 81 ? 28.352 4.324 -31.366 1.00 47.97 81 LEU A N 1
ATOM 644 C CA . LEU A 1 81 ? 29.343 3.726 -32.263 1.00 47.97 81 LEU A CA 1
ATOM 645 C C . LEU A 1 81 ? 29.708 2.252 -32.029 1.00 47.97 81 LEU A C 1
ATOM 647 O O . LEU A 1 81 ? 30.372 1.706 -32.912 1.00 47.97 81 LEU A O 1
ATOM 651 N N . ASP A 1 82 ? 29.266 1.581 -30.962 1.00 53.78 82 ASP A N 1
ATOM 652 C CA . ASP A 1 82 ? 29.807 0.249 -30.661 1.00 53.78 82 ASP A CA 1
ATOM 653 C C . ASP A 1 82 ? 28.744 -0.866 -30.679 1.00 53.78 82 ASP A C 1
ATOM 655 O O . ASP A 1 82 ? 27.705 -0.808 -30.024 1.00 53.78 82 ASP A O 1
ATOM 659 N N . GLY A 1 83 ? 29.044 -1.941 -31.409 1.00 53.00 83 GLY A N 1
ATOM 660 C CA . GLY A 1 83 ? 28.376 -3.247 -31.402 1.00 53.00 83 GLY A CA 1
ATOM 661 C C . GLY A 1 83 ? 28.595 -4.054 -30.125 1.00 53.00 83 GLY A C 1
ATOM 662 O O . GLY A 1 83 ? 28.647 -5.285 -30.159 1.00 53.00 83 GLY A O 1
ATOM 663 N N . GLY A 1 84 ? 28.721 -3.350 -29.000 1.00 54.84 84 GLY A N 1
ATOM 664 C CA . GLY A 1 84 ? 29.002 -3.899 -27.685 1.00 54.84 84 GLY A CA 1
ATOM 665 C C . GLY A 1 84 ? 30.489 -4.107 -27.411 1.00 54.84 84 GLY A C 1
ATOM 666 O O . GLY A 1 84 ? 31.327 -4.211 -28.307 1.00 54.84 84 GLY A O 1
ATOM 667 N N . VAL A 1 85 ? 30.792 -4.192 -26.122 1.00 57.31 85 VAL A N 1
ATOM 668 C CA . VAL A 1 85 ? 32.077 -4.669 -25.606 1.00 57.31 85 VAL A CA 1
ATOM 669 C C . VAL A 1 85 ? 31.894 -6.109 -25.158 1.00 57.31 85 VAL A C 1
ATOM 671 O O . VAL A 1 85 ? 30.814 -6.462 -24.708 1.00 57.31 85 VAL A O 1
ATOM 674 N N . ALA A 1 86 ? 32.891 -6.971 -25.250 1.00 60.78 86 ALA A N 1
ATOM 675 C CA . ALA A 1 86 ? 32.841 -8.274 -24.610 1.00 60.78 86 ALA A CA 1
ATOM 676 C C . ALA A 1 86 ? 34.137 -8.542 -23.854 1.00 60.78 86 ALA A C 1
ATOM 678 O O . ALA A 1 86 ? 35.219 -8.314 -24.383 1.00 60.78 86 ALA A O 1
ATOM 679 N N . PHE A 1 87 ? 34.023 -9.048 -22.629 1.00 68.25 87 PHE A N 1
ATOM 680 C CA . PHE A 1 87 ? 35.135 -9.690 -21.945 1.00 68.25 87 PHE A CA 1
ATOM 681 C C . PHE A 1 87 ? 34.997 -11.196 -22.138 1.00 68.25 87 PHE A C 1
ATOM 683 O O . PHE A 1 87 ? 33.950 -11.759 -21.816 1.00 68.25 87 PHE A O 1
ATOM 690 N N . LYS A 1 88 ? 36.017 -11.851 -22.680 1.00 68.75 88 LYS A N 1
ATOM 691 C CA . LYS A 1 88 ? 36.058 -13.305 -22.885 1.00 68.75 88 LYS A CA 1
ATOM 692 C C . LYS A 1 88 ? 37.216 -13.906 -22.108 1.00 68.75 88 LYS A C 1
ATOM 694 O O . LYS A 1 88 ? 38.107 -13.185 -21.668 1.00 68.75 88 LYS A O 1
ATOM 699 N N . ASN A 1 89 ? 37.191 -15.225 -21.939 1.00 72.12 89 ASN A N 1
ATOM 700 C CA . ASN A 1 89 ? 38.268 -15.973 -21.290 1.00 72.12 89 ASN A CA 1
ATOM 701 C C . ASN A 1 89 ? 38.641 -15.395 -19.913 1.00 72.12 89 ASN A C 1
ATOM 703 O O . ASN A 1 89 ? 39.813 -15.242 -19.587 1.00 72.12 89 ASN A O 1
ATOM 707 N N . ILE A 1 90 ? 37.624 -15.041 -19.118 1.00 69.69 90 ILE A N 1
ATOM 708 C CA . ILE A 1 90 ? 37.826 -14.504 -17.773 1.00 69.69 90 ILE A CA 1
ATOM 709 C C . ILE A 1 90 ? 38.396 -15.612 -16.875 1.00 69.69 90 ILE A C 1
ATOM 711 O O . ILE A 1 90 ? 37.701 -16.581 -16.549 1.00 69.69 90 ILE A O 1
ATOM 715 N N . GLU A 1 91 ? 39.645 -15.453 -16.451 1.00 65.19 91 GLU A N 1
ATOM 716 C CA . GLU A 1 91 ? 40.378 -16.380 -15.589 1.00 65.19 91 GLU A CA 1
ATOM 717 C C . GLU A 1 91 ? 40.908 -15.678 -14.340 1.00 65.19 91 GLU A C 1
ATOM 719 O O . GLU A 1 91 ? 41.159 -14.478 -14.346 1.00 65.19 91 GLU A O 1
ATOM 724 N N . GLU A 1 92 ? 41.088 -16.435 -13.262 1.00 63.88 92 GLU A N 1
ATOM 725 C CA . GLU A 1 92 ? 41.676 -15.942 -12.021 1.00 63.88 92 GLU A CA 1
ATOM 726 C C . GLU A 1 92 ? 42.985 -16.686 -11.747 1.00 63.88 92 GLU A C 1
ATOM 728 O O . GLU A 1 92 ? 43.020 -17.918 -11.729 1.00 63.88 92 GLU A O 1
ATOM 733 N N . HIS A 1 93 ? 44.053 -15.927 -11.514 1.00 64.50 93 HIS A N 1
ATOM 734 C CA . HIS A 1 93 ? 45.398 -16.418 -11.247 1.00 64.50 93 HIS A CA 1
ATOM 735 C C . HIS A 1 93 ? 45.988 -15.656 -10.059 1.00 64.50 93 HIS A C 1
ATOM 737 O O . HIS A 1 93 ? 46.315 -14.479 -10.177 1.00 64.50 93 HIS A O 1
ATOM 743 N N . GLN A 1 94 ? 46.140 -16.319 -8.907 1.00 62.12 94 GLN A N 1
ATOM 744 C CA . GLN A 1 94 ? 46.790 -15.751 -7.710 1.00 62.12 94 GLN A CA 1
ATOM 745 C C . GLN A 1 94 ? 46.200 -14.391 -7.268 1.00 62.12 94 GLN A C 1
ATOM 747 O O . GLN A 1 94 ? 46.938 -13.456 -6.961 1.00 62.12 94 GLN A O 1
ATOM 752 N N . GLY A 1 95 ? 44.868 -14.263 -7.271 1.00 53.62 95 GLY A N 1
ATOM 753 C CA . GLY A 1 95 ? 44.169 -13.018 -6.924 1.00 53.62 95 GLY A CA 1
ATOM 754 C C . GLY A 1 95 ? 44.180 -11.948 -8.025 1.00 53.62 95 GLY A C 1
ATOM 755 O O . GLY A 1 95 ? 43.759 -10.819 -7.788 1.00 53.62 95 GLY A O 1
ATOM 756 N N . THR A 1 96 ? 44.661 -12.281 -9.227 1.00 51.25 96 THR A N 1
ATOM 757 C CA . THR A 1 96 ? 44.598 -11.432 -10.424 1.00 51.25 96 THR A CA 1
ATOM 758 C C . THR A 1 96 ? 43.595 -12.007 -11.414 1.00 51.25 96 THR A C 1
ATOM 760 O O . THR A 1 96 ? 43.700 -13.170 -11.794 1.00 51.25 96 THR A O 1
ATOM 763 N N . LEU A 1 97 ? 42.644 -11.190 -11.864 1.00 55.59 97 LEU A N 1
ATOM 764 C CA . LEU A 1 97 ? 41.656 -11.576 -12.869 1.00 55.59 97 LEU A CA 1
ATOM 765 C C . LEU A 1 97 ? 42.136 -11.126 -14.263 1.00 55.59 97 LEU A C 1
ATOM 767 O O . LEU A 1 97 ? 42.428 -9.950 -14.474 1.00 55.59 97 LEU A O 1
ATOM 771 N N . THR A 1 98 ? 42.257 -12.063 -15.203 1.00 62.09 98 THR A N 1
ATOM 772 C CA . THR A 1 98 ? 42.688 -11.841 -16.594 1.00 62.09 98 THR A CA 1
ATOM 773 C C . THR A 1 98 ? 41.529 -12.080 -17.552 1.00 62.09 98 THR A C 1
ATOM 775 O O . THR A 1 98 ? 40.727 -12.977 -17.316 1.00 62.09 98 THR A O 1
ATOM 778 N N . PHE A 1 99 ? 41.437 -11.310 -18.636 1.00 68.69 99 PHE A N 1
ATOM 779 C CA . PHE A 1 99 ? 40.394 -11.455 -19.653 1.00 68.69 99 PHE A CA 1
ATOM 780 C C . PHE A 1 99 ? 40.852 -10.903 -21.006 1.00 68.69 99 PHE A C 1
ATOM 782 O O . PHE A 1 99 ? 41.708 -10.017 -21.065 1.00 68.69 99 PHE A O 1
ATOM 789 N N . ASP A 1 100 ? 40.211 -11.363 -22.076 1.00 66.81 100 ASP A N 1
ATOM 790 C CA . ASP A 1 100 ? 40.280 -10.753 -23.401 1.00 66.81 100 ASP A CA 1
ATOM 791 C C . ASP A 1 100 ? 39.207 -9.672 -23.519 1.00 66.81 100 ASP A C 1
ATOM 793 O O . ASP A 1 100 ? 38.042 -9.935 -23.233 1.00 66.81 100 ASP A O 1
ATOM 797 N N . LEU A 1 101 ? 39.578 -8.467 -23.955 1.00 66.12 101 LEU A N 1
ATOM 798 C CA . LEU A 1 101 ? 38.642 -7.383 -24.261 1.00 66.12 101 LEU A CA 1
ATOM 799 C C . LEU A 1 101 ? 38.417 -7.308 -25.777 1.00 66.12 101 LEU A C 1
ATOM 801 O O . LEU A 1 101 ? 39.330 -6.981 -26.530 1.00 66.12 101 LEU A O 1
ATOM 805 N N . GLU A 1 102 ? 37.191 -7.563 -26.214 1.00 63.19 102 GLU A N 1
ATOM 806 C CA . GLU A 1 102 ? 36.740 -7.398 -27.595 1.00 63.19 102 GLU A CA 1
ATOM 807 C C . GLU A 1 102 ? 35.835 -6.164 -27.689 1.00 63.19 102 GLU A C 1
ATOM 809 O O . GLU A 1 102 ? 34.876 -6.028 -26.929 1.00 63.19 102 GLU A O 1
ATOM 814 N N . ILE A 1 103 ? 36.129 -5.252 -28.618 1.00 62.31 103 ILE A N 1
ATOM 815 C CA . ILE A 1 103 ? 35.302 -4.069 -28.883 1.00 62.31 103 ILE A CA 1
ATOM 816 C C . ILE A 1 103 ? 34.827 -4.150 -30.328 1.00 62.31 103 ILE A C 1
ATOM 818 O O . ILE A 1 103 ? 35.631 -4.103 -31.260 1.00 62.31 103 ILE A O 1
ATOM 822 N N . ASN A 1 104 ? 33.516 -4.270 -30.524 1.00 57.12 104 ASN A N 1
ATOM 823 C CA . ASN A 1 104 ? 32.933 -4.270 -31.858 1.00 57.12 104 ASN A CA 1
ATOM 824 C C . ASN A 1 104 ? 32.612 -2.837 -32.272 1.00 57.12 104 ASN A C 1
ATOM 826 O O . ASN A 1 104 ? 31.700 -2.229 -31.730 1.00 57.12 104 ASN A O 1
ATOM 830 N N . HIS A 1 105 ? 33.309 -2.299 -33.269 1.00 58.12 105 HIS A N 1
ATOM 831 C CA . HIS A 1 105 ? 32.995 -0.986 -33.835 1.00 58.12 105 HIS A CA 1
ATOM 832 C C . HIS A 1 105 ? 32.108 -1.155 -35.071 1.00 58.12 105 HIS A C 1
ATOM 834 O O . HIS A 1 105 ? 32.605 -1.286 -36.191 1.00 58.12 105 HIS A O 1
ATOM 840 N N . HIS A 1 106 ? 30.786 -1.159 -34.890 1.00 57.97 106 HIS A N 1
ATOM 841 C CA . HIS A 1 106 ? 29.853 -1.104 -36.013 1.00 57.97 106 HIS A CA 1
ATOM 842 C C . HIS A 1 106 ? 28.939 0.113 -35.892 1.00 57.97 106 HIS A C 1
ATOM 844 O O . HIS A 1 106 ? 28.383 0.417 -34.837 1.00 57.97 106 HIS A O 1
ATOM 850 N N . LYS A 1 107 ? 28.747 0.825 -37.001 1.00 56.34 107 LYS A N 1
ATOM 851 C CA . LYS A 1 107 ? 27.875 1.998 -37.024 1.00 56.34 107 LYS A CA 1
ATOM 852 C C . LYS A 1 107 ? 26.414 1.554 -36.898 1.00 56.34 107 LYS A C 1
ATOM 854 O O . LYS A 1 107 ? 25.858 1.016 -37.851 1.00 56.34 107 LYS A O 1
ATOM 859 N N . VAL A 1 108 ? 25.787 1.818 -35.754 1.00 58.41 108 VAL A N 1
ATOM 860 C CA . VAL A 1 108 ? 24.336 1.647 -35.574 1.00 58.41 108 VAL A CA 1
ATOM 861 C C . VAL A 1 108 ? 23.626 2.826 -36.247 1.00 58.41 108 VAL A C 1
ATOM 863 O O . VAL A 1 108 ? 24.000 3.979 -36.033 1.00 58.41 108 VAL A O 1
ATOM 866 N N . THR A 1 109 ? 22.632 2.573 -37.102 1.00 63.72 109 THR A N 1
ATOM 867 C CA . THR A 1 109 ? 21.903 3.637 -37.822 1.00 63.72 109 THR A CA 1
ATOM 868 C C . THR A 1 109 ? 20.393 3.409 -37.810 1.00 63.72 109 THR A C 1
ATOM 870 O O . THR A 1 109 ? 19.917 2.318 -37.508 1.00 63.72 109 THR A O 1
ATOM 873 N N . GLY A 1 110 ? 19.622 4.451 -38.131 1.00 71.00 110 GLY A N 1
ATOM 874 C CA . GLY A 1 110 ? 18.170 4.345 -38.292 1.00 71.00 110 GLY A CA 1
ATOM 875 C C . GLY A 1 110 ? 17.438 3.987 -36.995 1.00 71.00 110 GLY A C 1
ATOM 876 O O . GLY A 1 110 ? 17.733 4.530 -35.935 1.00 71.00 110 GLY A O 1
ATOM 877 N N . SER A 1 111 ? 16.461 3.083 -37.073 1.00 71.00 111 SER A N 1
ATOM 878 C CA . SER A 1 111 ? 15.639 2.688 -35.922 1.00 71.00 111 SER A CA 1
ATOM 879 C C . SER A 1 111 ? 16.421 1.943 -34.840 1.00 71.00 111 SER A C 1
ATOM 881 O O . SER A 1 111 ? 16.096 2.073 -33.665 1.00 71.00 111 SER A O 1
ATOM 883 N N . GLU A 1 112 ? 17.466 1.196 -35.205 1.00 67.12 112 GLU A N 1
ATOM 884 C CA . GLU A 1 112 ? 18.310 0.477 -34.240 1.00 67.12 112 GLU A CA 1
ATOM 885 C C . GLU A 1 112 ? 19.050 1.437 -33.302 1.00 67.12 112 GLU A C 1
ATOM 887 O O . GLU A 1 112 ? 19.219 1.140 -32.122 1.00 67.12 112 GLU A O 1
ATOM 892 N N . TYR A 1 113 ? 19.403 2.622 -33.807 1.00 67.50 113 TYR A N 1
ATOM 893 C CA . TYR A 1 113 ? 20.041 3.689 -33.038 1.00 67.50 113 TYR A CA 1
ATOM 894 C C . TYR A 1 113 ? 19.092 4.279 -31.990 1.00 67.50 113 TYR A C 1
ATOM 896 O O . TYR A 1 113 ? 19.442 4.421 -30.823 1.00 67.50 113 TYR A O 1
ATOM 904 N N . THR A 1 114 ? 17.851 4.582 -32.372 1.00 70.06 114 THR A N 1
ATOM 905 C CA . THR A 1 114 ? 16.859 5.072 -31.406 1.00 70.06 114 THR A CA 1
ATOM 906 C C . THR A 1 114 ? 16.521 4.000 -30.369 1.00 70.06 114 THR A C 1
ATOM 908 O O . THR A 1 114 ? 16.371 4.314 -29.192 1.00 70.06 114 THR A O 1
ATOM 911 N N . LEU A 1 115 ? 16.453 2.729 -30.776 1.00 72.88 115 LEU A N 1
ATOM 912 C CA . LEU A 1 115 ? 16.169 1.607 -29.880 1.00 72.88 115 LEU A CA 1
ATOM 913 C C . LEU A 1 115 ? 17.290 1.342 -28.863 1.00 72.88 115 LEU A C 1
ATOM 915 O O . LEU A 1 115 ? 16.981 0.978 -27.728 1.00 72.88 115 LEU A O 1
ATOM 919 N N . SER A 1 116 ? 18.565 1.522 -29.231 1.00 68.56 116 SER A N 1
ATOM 920 C CA . SER A 1 116 ? 19.692 1.337 -28.301 1.00 68.56 116 SER A CA 1
ATOM 921 C C . SER A 1 116 ? 19.744 2.415 -27.219 1.00 68.56 116 SER A C 1
ATOM 923 O O . SER A 1 116 ? 20.216 2.152 -26.116 1.00 68.56 116 SER A O 1
ATOM 925 N N . MET A 1 117 ? 19.215 3.601 -27.521 1.00 74.25 117 MET A N 1
ATOM 926 C CA . MET A 1 117 ? 19.123 4.744 -26.615 1.00 74.25 117 MET A CA 1
ATOM 927 C C . MET A 1 117 ? 17.911 4.699 -25.669 1.00 74.25 117 MET A C 1
ATOM 929 O O . MET A 1 117 ? 17.823 5.504 -24.741 1.00 74.25 117 MET A O 1
ATOM 933 N N . LEU A 1 118 ? 16.971 3.769 -25.862 1.00 79.31 118 LEU A N 1
ATOM 934 C CA . LEU A 1 118 ? 15.846 3.593 -24.944 1.00 79.31 118 LEU A CA 1
ATOM 935 C C . LEU A 1 118 ? 16.285 2.911 -23.634 1.00 79.31 118 LEU A C 1
ATOM 937 O O . LEU A 1 118 ? 17.171 2.049 -23.651 1.00 79.31 118 LEU A O 1
ATOM 941 N N . PRO A 1 119 ? 15.639 3.220 -22.493 1.00 79.75 119 PRO A N 1
ATOM 942 C CA . PRO A 1 119 ? 15.938 2.558 -21.229 1.00 79.75 119 PRO A CA 1
ATOM 943 C C . PRO A 1 119 ? 15.657 1.054 -21.298 1.00 79.75 119 PRO A C 1
ATOM 945 O O . PRO A 1 119 ? 14.738 0.614 -21.981 1.00 79.75 119 PRO A O 1
ATOM 948 N N . GLN A 1 120 ? 16.403 0.242 -20.557 1.00 78.50 120 GLN A N 1
ATOM 949 C CA . GLN A 1 120 ? 16.208 -1.206 -20.495 1.00 78.50 120 GLN A CA 1
ATOM 950 C C . GLN A 1 120 ? 15.853 -1.611 -19.074 1.00 78.50 120 GLN A C 1
ATOM 952 O O . GLN A 1 120 ? 16.543 -1.246 -18.123 1.00 78.50 120 GLN A O 1
ATOM 957 N N . ILE A 1 121 ? 14.787 -2.392 -18.945 1.00 80.69 121 ILE A N 1
ATOM 958 C CA . ILE A 1 121 ? 14.213 -2.807 -17.669 1.00 80.69 121 ILE A CA 1
ATOM 959 C C . ILE A 1 121 ? 13.916 -4.305 -17.707 1.00 80.69 121 ILE A C 1
ATOM 961 O O . ILE A 1 121 ? 13.519 -4.838 -18.743 1.00 80.69 121 ILE A O 1
ATOM 965 N N . ARG A 1 122 ? 14.126 -4.993 -16.588 1.00 84.25 122 ARG A N 1
ATOM 966 C CA . ARG A 1 122 ? 13.748 -6.394 -16.385 1.00 84.25 122 ARG A CA 1
ATOM 967 C C . ARG A 1 122 ? 12.634 -6.452 -15.355 1.00 84.25 122 ARG A C 1
ATOM 969 O O . ARG A 1 122 ? 12.728 -5.785 -14.331 1.00 84.25 122 ARG A O 1
ATOM 976 N N . LEU A 1 123 ? 11.602 -7.239 -15.639 1.00 87.75 123 LEU A N 1
ATOM 977 C CA . LEU A 1 123 ? 10.590 -7.599 -14.655 1.00 87.75 123 LEU A CA 1
ATOM 978 C C . LEU A 1 123 ? 11.144 -8.748 -13.806 1.00 87.75 123 LEU A C 1
ATOM 980 O O . LEU A 1 123 ? 11.403 -9.834 -14.326 1.00 87.75 123 LEU A O 1
ATOM 984 N N . ASP A 1 124 ? 11.338 -8.499 -12.518 1.00 86.06 124 ASP A N 1
ATOM 985 C CA . ASP A 1 124 ? 11.811 -9.497 -11.562 1.00 86.06 124 ASP A CA 1
ATOM 986 C C . ASP A 1 124 ? 10.635 -10.349 -11.059 1.00 86.06 124 ASP A C 1
ATOM 988 O O . ASP A 1 124 ? 9.568 -10.414 -11.676 1.00 86.06 124 ASP A O 1
ATOM 992 N N . GLU A 1 125 ? 10.834 -11.130 -10.000 1.00 85.38 125 GLU A N 1
ATOM 993 C CA . GLU A 1 125 ? 9.788 -11.980 -9.428 1.00 85.38 125 GLU A CA 1
ATOM 994 C C . GLU A 1 125 ? 8.562 -11.179 -8.963 1.00 85.38 125 GLU A C 1
ATOM 996 O O . GLU A 1 125 ? 8.678 -10.087 -8.397 1.00 85.38 125 GLU A O 1
ATOM 1001 N N . ILE A 1 126 ? 7.384 -11.745 -9.249 1.00 88.62 126 ILE A N 1
ATOM 1002 C CA . ILE A 1 126 ? 6.110 -11.258 -8.731 1.00 88.62 126 ILE A CA 1
ATOM 1003 C C . ILE A 1 126 ? 5.837 -12.030 -7.447 1.00 88.62 126 ILE A C 1
ATOM 1005 O O . ILE A 1 126 ? 5.798 -13.259 -7.464 1.00 88.62 126 ILE A O 1
ATOM 1009 N N . THR A 1 127 ? 5.661 -11.300 -6.354 1.00 83.88 127 THR A N 1
ATOM 1010 C CA . THR A 1 127 ? 5.485 -11.838 -5.002 1.00 83.88 127 THR A CA 1
ATOM 1011 C C . THR A 1 127 ? 4.117 -11.451 -4.448 1.00 83.88 127 THR A C 1
ATOM 1013 O O . THR A 1 127 ? 3.366 -10.709 -5.084 1.00 83.88 127 THR A O 1
ATOM 1016 N N . ASP A 1 128 ? 3.778 -11.968 -3.265 1.00 77.75 128 ASP A N 1
ATOM 1017 C CA . ASP A 1 128 ? 2.562 -11.606 -2.520 1.00 77.75 128 ASP A CA 1
ATOM 1018 C C . ASP A 1 128 ? 1.281 -11.721 -3.360 1.00 77.75 128 ASP A C 1
ATOM 1020 O O . ASP A 1 128 ? 0.426 -10.838 -3.341 1.00 77.75 128 ASP A O 1
ATOM 1024 N N . VAL A 1 129 ? 1.166 -12.791 -4.154 1.00 84.50 129 VAL A N 1
ATOM 1025 C CA . VAL A 1 129 ? 0.020 -12.987 -5.047 1.00 84.50 129 VAL A CA 1
ATOM 1026 C C . VAL A 1 129 ? -1.227 -13.309 -4.225 1.00 84.50 129 VAL A C 1
ATOM 1028 O O . VAL A 1 129 ? -1.348 -14.376 -3.626 1.00 84.50 129 VAL A O 1
ATOM 1031 N N . GLN A 1 130 ? -2.171 -12.378 -4.234 1.00 80.56 130 GLN A N 1
ATOM 1032 C CA . GLN A 1 130 ? -3.431 -12.400 -3.498 1.00 80.56 130 GLN A CA 1
ATOM 1033 C C . GLN A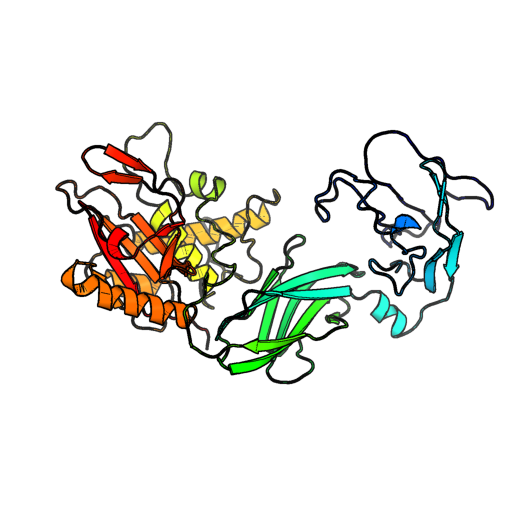 1 130 ? -4.618 -12.446 -4.466 1.00 80.56 130 GLN A C 1
ATOM 1035 O O . GLN A 1 130 ? -4.454 -12.189 -5.664 1.00 80.56 130 GLN A O 1
ATOM 1040 N N . PRO A 1 131 ? -5.837 -12.758 -3.985 1.00 82.94 131 PRO A N 1
ATOM 1041 C CA . PRO A 1 131 ? -7.012 -12.842 -4.850 1.00 82.94 131 PRO A CA 1
ATOM 1042 C C . PRO A 1 131 ? -7.259 -11.577 -5.682 1.00 82.94 131 PRO A C 1
ATOM 1044 O O . PRO A 1 131 ? -7.775 -11.658 -6.791 1.00 82.94 131 PRO A O 1
ATOM 1047 N N . ASN A 1 132 ? -6.872 -10.408 -5.180 1.00 82.88 132 ASN A N 1
ATOM 1048 C CA . ASN A 1 132 ? -7.106 -9.127 -5.840 1.00 82.88 132 ASN A CA 1
ATOM 1049 C C . ASN A 1 132 ? -5.877 -8.200 -5.874 1.00 82.88 132 ASN A C 1
ATOM 1051 O O . ASN A 1 132 ? -6.012 -7.025 -6.219 1.00 82.88 132 ASN A O 1
ATOM 1055 N N . SER A 1 133 ? -4.687 -8.705 -5.545 1.00 82.31 133 SER A N 1
ATOM 1056 C CA . SER A 1 133 ? -3.452 -7.927 -5.635 1.00 82.31 133 SER A CA 1
ATOM 1057 C C . SER A 1 133 ? -2.214 -8.796 -5.864 1.00 82.31 133 SER A C 1
ATOM 1059 O O . SER A 1 133 ? -2.259 -10.011 -5.695 1.00 82.31 133 SER A O 1
ATOM 1061 N N . PHE A 1 134 ? -1.112 -8.188 -6.298 1.00 86.12 134 PHE A N 1
ATOM 1062 C CA . PHE A 1 134 ? 0.224 -8.792 -6.268 1.00 86.12 134 PHE A CA 1
ATOM 1063 C C . PHE A 1 134 ? 1.311 -7.712 -6.273 1.00 86.12 134 PHE A C 1
ATOM 1065 O O . PHE A 1 134 ? 1.093 -6.584 -6.729 1.00 86.12 134 PHE A O 1
ATOM 1072 N N . THR A 1 135 ? 2.504 -8.065 -5.802 1.00 83.31 135 THR A N 1
ATOM 1073 C CA . THR A 1 135 ? 3.684 -7.195 -5.786 1.00 83.31 135 THR A CA 1
ATOM 1074 C C . THR A 1 135 ? 4.577 -7.485 -6.980 1.00 83.31 135 THR A C 1
ATOM 1076 O O . THR A 1 135 ? 4.901 -8.632 -7.264 1.00 83.31 135 THR A O 1
ATOM 1079 N N . MET A 1 136 ? 5.033 -6.442 -7.662 1.00 88.12 136 MET A N 1
ATOM 1080 C CA . MET A 1 136 ? 5.976 -6.532 -8.772 1.00 88.12 136 MET A CA 1
ATOM 1081 C C . MET A 1 136 ? 7.290 -5.879 -8.376 1.00 88.12 136 MET A C 1
ATOM 1083 O O . MET A 1 136 ? 7.294 -4.819 -7.754 1.00 88.12 136 MET A O 1
ATOM 1087 N N . ASN A 1 137 ? 8.402 -6.478 -8.784 1.00 83.19 137 ASN A N 1
ATOM 1088 C CA . ASN A 1 137 ? 9.728 -5.886 -8.653 1.00 83.19 137 ASN A CA 1
ATOM 1089 C C . ASN A 1 137 ? 10.369 -5.787 -10.041 1.00 83.19 137 ASN A C 1
ATOM 1091 O O . ASN A 1 137 ? 10.040 -6.562 -10.940 1.00 83.19 137 ASN A O 1
ATOM 1095 N N . ALA A 1 138 ? 11.265 -4.830 -10.238 1.00 80.81 138 ALA A N 1
ATOM 1096 C CA . ALA A 1 138 ? 12.003 -4.671 -11.480 1.00 80.81 138 ALA A CA 1
ATOM 1097 C C . ALA A 1 138 ? 13.448 -4.248 -11.230 1.00 80.81 138 ALA A C 1
ATOM 1099 O O . ALA A 1 138 ? 13.810 -3.750 -10.171 1.00 80.81 138 ALA A O 1
ATOM 1100 N N . THR A 1 139 ? 14.268 -4.390 -12.262 1.00 75.75 139 THR A N 1
ATOM 1101 C CA . THR A 1 139 ? 15.644 -3.901 -12.270 1.00 75.75 139 THR A CA 1
ATOM 1102 C C . THR A 1 139 ? 15.859 -3.070 -13.530 1.00 75.75 139 THR A C 1
ATOM 1104 O O . THR A 1 139 ? 15.655 -3.562 -14.645 1.00 75.75 139 THR A O 1
ATOM 1107 N N . ILE A 1 140 ? 16.290 -1.813 -13.385 1.00 73.56 140 ILE A N 1
ATOM 1108 C CA . ILE A 1 140 ? 16.747 -1.012 -14.529 1.00 73.56 140 ILE A CA 1
ATOM 1109 C C . ILE A 1 140 ? 18.155 -1.471 -14.914 1.00 73.56 140 ILE A C 1
ATOM 1111 O O . ILE A 1 140 ? 19.116 -1.246 -14.186 1.00 73.56 140 ILE A O 1
ATOM 1115 N N . LYS A 1 141 ? 18.269 -2.087 -16.092 1.00 70.31 141 LYS A N 1
ATOM 1116 C CA . LYS A 1 141 ? 19.533 -2.535 -16.693 1.00 70.31 141 LYS A CA 1
ATOM 1117 C C . LYS A 1 141 ? 20.285 -1.390 -17.373 1.00 70.31 141 LYS A C 1
ATOM 1119 O O . LYS A 1 141 ? 21.508 -1.359 -17.355 1.00 70.31 141 LYS A O 1
ATOM 1124 N N . PHE A 1 142 ? 19.553 -0.459 -17.985 1.00 69.75 142 PHE A N 1
ATOM 1125 C CA . PHE A 1 142 ? 20.108 0.714 -18.657 1.00 69.75 142 PHE A CA 1
ATOM 1126 C C . PHE A 1 142 ? 19.135 1.886 -18.546 1.00 69.75 142 PHE A C 1
ATOM 1128 O O . PHE A 1 142 ? 17.937 1.720 -18.762 1.00 69.75 142 PHE A O 1
ATOM 1135 N N . ARG A 1 143 ? 19.631 3.083 -18.227 1.00 71.38 143 ARG A N 1
ATOM 1136 C CA . ARG A 1 143 ? 18.774 4.260 -18.020 1.00 71.38 143 ARG A CA 1
ATOM 1137 C C . ARG A 1 143 ? 18.369 4.974 -19.309 1.00 71.38 143 ARG A C 1
ATOM 1139 O O . ARG A 1 143 ? 17.514 5.843 -19.233 1.00 71.38 143 ARG A O 1
ATOM 1146 N N . GLY A 1 144 ? 18.910 4.612 -20.467 1.00 69.88 144 GLY A N 1
ATOM 1147 C CA . GLY A 1 144 ? 18.629 5.337 -21.705 1.00 69.88 144 GLY A CA 1
ATOM 1148 C C . GLY A 1 144 ? 19.411 6.647 -21.823 1.00 69.88 144 GLY A C 1
ATOM 1149 O O . GLY A 1 144 ? 19.944 7.157 -20.837 1.00 69.88 144 GLY A O 1
ATOM 1150 N N . GLU A 1 145 ? 19.445 7.181 -23.041 1.00 70.31 145 GLU A N 1
ATOM 1151 C CA . GLU A 1 145 ? 19.985 8.500 -23.387 1.00 70.31 145 GLU A CA 1
ATOM 1152 C C . GLU A 1 145 ? 18.999 9.188 -24.355 1.00 70.31 145 GLU A C 1
ATOM 1154 O O . GLU A 1 145 ? 18.853 8.728 -25.483 1.00 70.31 145 GLU A O 1
ATOM 1159 N N . PRO A 1 146 ? 18.257 10.234 -23.953 1.00 71.25 146 PRO A N 1
ATOM 1160 C CA . PRO A 1 146 ? 18.284 10.900 -22.653 1.00 71.25 146 PRO A CA 1
ATOM 1161 C C . PRO A 1 146 ? 17.914 9.980 -21.491 1.00 71.25 146 PRO A C 1
ATOM 1163 O O . PRO A 1 146 ? 17.242 8.962 -21.677 1.00 71.25 146 PRO A O 1
ATOM 1166 N N . ILE A 1 147 ? 18.335 10.352 -20.283 1.00 71.25 147 ILE A N 1
ATOM 1167 C CA . ILE A 1 147 ? 18.044 9.578 -19.075 1.00 71.25 147 ILE A CA 1
ATOM 1168 C C . ILE A 1 147 ? 16.538 9.327 -18.912 1.00 71.25 147 ILE A C 1
ATOM 1170 O O . ILE A 1 147 ? 15.704 10.183 -19.211 1.00 71.25 147 ILE A O 1
ATOM 1174 N N . ILE A 1 148 ? 16.206 8.135 -18.424 1.00 75.38 148 ILE A N 1
ATOM 1175 C CA . ILE A 1 148 ? 14.853 7.701 -18.089 1.00 75.38 148 ILE A CA 1
ATOM 1176 C C . ILE A 1 148 ? 14.091 8.767 -17.294 1.00 75.38 148 ILE A C 1
ATOM 1178 O O . ILE A 1 148 ? 14.598 9.311 -16.310 1.00 75.38 148 ILE A O 1
ATOM 1182 N N . THR A 1 149 ? 12.862 9.043 -17.726 1.00 78.88 149 THR A N 1
ATOM 1183 C CA . THR A 1 149 ? 11.962 10.030 -17.118 1.00 78.88 149 THR A CA 1
ATOM 1184 C C . THR A 1 149 ? 10.895 9.374 -16.248 1.00 78.88 149 THR A C 1
ATOM 1186 O O . THR A 1 149 ? 10.528 9.941 -15.227 1.00 78.88 149 THR A O 1
ATOM 1189 N N . SER A 1 150 ? 10.421 8.178 -16.611 1.00 81.88 150 SER A N 1
ATOM 1190 C CA . SER A 1 150 ? 9.534 7.370 -15.766 1.00 81.88 150 SER A CA 1
ATOM 1191 C C . SER A 1 150 ? 9.647 5.884 -16.093 1.00 81.88 150 SER A C 1
ATOM 1193 O O . SER A 1 150 ? 10.158 5.486 -17.143 1.00 81.88 150 SER A O 1
ATOM 1195 N N . TYR A 1 151 ? 9.201 5.043 -15.173 1.00 86.44 151 TYR A N 1
ATOM 1196 C CA . TYR A 1 151 ? 9.129 3.598 -15.357 1.00 86.44 151 TYR A CA 1
ATOM 1197 C C . TYR A 1 151 ? 8.003 3.027 -14.518 1.00 86.44 151 TYR A C 1
ATOM 1199 O O . TYR A 1 151 ? 7.300 3.766 -13.845 1.00 86.44 151 TYR A O 1
ATOM 1207 N N . GLY A 1 152 ? 7.799 1.722 -14.560 1.00 89.38 152 GLY A N 1
ATOM 1208 C CA . GLY A 1 152 ? 6.767 1.096 -13.762 1.00 89.38 152 GLY A CA 1
ATOM 1209 C C . GLY A 1 152 ? 6.373 -0.254 -14.307 1.00 89.38 152 GLY A C 1
ATOM 1210 O O . GLY A 1 152 ? 7.180 -0.967 -14.904 1.00 89.38 152 GLY A O 1
ATOM 1211 N N . PHE A 1 153 ? 5.108 -0.584 -14.107 1.00 92.69 153 PHE A N 1
ATOM 1212 C CA . PHE A 1 153 ? 4.527 -1.860 -14.474 1.00 92.69 153 PHE A CA 1
ATOM 1213 C C . PHE A 1 153 ? 3.200 -1.661 -15.186 1.00 92.69 153 PHE A C 1
ATOM 1215 O O . PHE A 1 153 ? 2.463 -0.721 -14.900 1.00 92.69 153 PHE A O 1
ATOM 1222 N N . CYS A 1 154 ? 2.889 -2.569 -16.098 1.00 95.50 154 CYS A N 1
ATOM 1223 C CA . CYS A 1 154 ? 1.598 -2.655 -16.756 1.00 95.50 154 CYS A CA 1
ATOM 1224 C C . CYS A 1 154 ? 1.102 -4.099 -16.734 1.00 95.50 154 CYS A C 1
ATOM 1226 O O . CYS A 1 154 ? 1.899 -5.039 -16.827 1.00 95.50 154 CYS A O 1
ATOM 1228 N N . TRP A 1 155 ? -0.207 -4.277 -16.587 1.00 97.31 155 TRP A N 1
ATOM 1229 C CA . TRP A 1 155 ? -0.840 -5.588 -16.563 1.00 97.31 155 TRP A CA 1
ATOM 1230 C C . TRP A 1 155 ? -2.212 -5.579 -17.232 1.00 97.31 155 TRP A C 1
ATOM 1232 O O . TRP A 1 155 ? -2.900 -4.562 -17.293 1.00 97.31 155 TRP A O 1
ATOM 1242 N N . SER A 1 156 ? -2.610 -6.738 -17.753 1.00 97.69 156 SER A N 1
ATOM 1243 C CA . SER A 1 156 ? -3.897 -6.940 -18.423 1.00 97.69 156 SER A CA 1
ATOM 1244 C C . SER A 1 156 ? -4.304 -8.413 -18.373 1.00 97.69 156 SER A C 1
ATOM 1246 O O . SER A 1 156 ? -3.484 -9.285 -18.100 1.00 97.69 156 SER A O 1
ATOM 1248 N N . THR A 1 157 ? -5.570 -8.712 -18.663 1.00 97.69 157 THR A N 1
ATOM 1249 C CA . THR A 1 157 ? -6.032 -10.099 -18.894 1.00 97.69 157 THR A CA 1
ATOM 1250 C C . THR A 1 157 ? -5.724 -10.585 -20.316 1.00 97.69 157 THR A C 1
ATOM 1252 O O . THR A 1 157 ? -5.933 -11.753 -20.640 1.00 97.69 157 THR A O 1
ATOM 1255 N N . SER A 1 158 ? -5.196 -9.695 -21.163 1.00 97.81 158 SER A N 1
ATOM 1256 C CA . SER A 1 158 ? -4.693 -9.993 -22.505 1.00 97.81 158 SER A CA 1
ATOM 1257 C C . SER A 1 158 ? -3.165 -9.935 -22.550 1.00 97.81 158 SER A C 1
ATOM 1259 O O . SER A 1 158 ? -2.546 -9.180 -21.802 1.00 97.81 158 SER A O 1
ATOM 1261 N N . LYS A 1 159 ? -2.565 -10.729 -23.445 1.00 97.56 159 LYS A N 1
ATOM 1262 C CA . LYS A 1 159 ? -1.113 -10.756 -23.678 1.00 97.56 159 LYS A CA 1
ATOM 1263 C C . LYS A 1 159 ? -0.589 -9.412 -24.173 1.00 97.56 159 LYS A C 1
ATOM 1265 O O . LYS A 1 159 ? -1.272 -8.720 -24.924 1.00 97.56 159 LYS A O 1
ATOM 1270 N N . ASN A 1 160 ? 0.674 -9.145 -23.870 1.00 94.94 160 ASN A N 1
ATOM 1271 C CA . ASN A 1 160 ? 1.431 -7.950 -24.217 1.00 94.94 160 ASN A CA 1
ATOM 1272 C C . ASN A 1 160 ? 0.795 -6.661 -23.674 1.00 94.94 160 ASN A C 1
ATOM 1274 O O . ASN A 1 160 ? 0.509 -5.761 -24.470 1.00 94.94 160 ASN A O 1
ATOM 1278 N N . PRO A 1 161 ? 0.589 -6.540 -22.346 1.00 97.44 161 PRO A N 1
ATOM 1279 C CA . PRO A 1 161 ? 0.083 -5.306 -21.765 1.00 97.44 161 PRO A CA 1
ATOM 1280 C C . PRO A 1 161 ? 1.017 -4.138 -22.097 1.00 97.44 161 PRO A C 1
ATOM 1282 O O . PRO A 1 161 ? 2.231 -4.294 -22.280 1.00 97.44 161 PRO A O 1
ATOM 1285 N N . THR A 1 162 ? 0.422 -2.957 -22.178 1.00 96.38 162 THR A N 1
ATOM 1286 C CA . THR A 1 162 ? 1.083 -1.694 -22.487 1.00 96.38 162 THR A CA 1
ATOM 1287 C C . THR A 1 162 ? 0.747 -0.651 -21.432 1.00 96.38 162 THR A C 1
ATOM 1289 O O . THR A 1 162 ? -0.140 -0.836 -20.605 1.00 96.38 162 THR A O 1
ATOM 1292 N N . VAL A 1 163 ? 1.386 0.515 -21.506 1.00 93.62 163 VAL A N 1
ATOM 1293 C CA . VAL A 1 163 ? 1.054 1.660 -20.639 1.00 93.62 163 VAL A CA 1
ATOM 1294 C C . VAL A 1 163 ? -0.364 2.228 -20.836 1.00 93.62 163 VAL A C 1
ATOM 1296 O O . VAL A 1 163 ? -0.728 3.198 -20.184 1.00 93.62 163 VAL A O 1
ATOM 1299 N N . ARG A 1 164 ? -1.157 1.670 -21.760 1.00 94.00 164 ARG A N 1
ATOM 1300 C CA . ARG A 1 164 ? -2.577 2.009 -21.956 1.00 94.00 164 ARG A CA 1
ATOM 1301 C C . ARG A 1 164 ? -3.530 1.076 -21.202 1.00 94.00 164 ARG A C 1
ATOM 1303 O O . ARG A 1 164 ? -4.726 1.347 -21.183 1.00 94.00 164 ARG A O 1
ATOM 1310 N N . ASP A 1 165 ? -3.016 -0.022 -20.653 1.00 94.44 165 ASP A N 1
ATOM 1311 C CA . ASP A 1 165 ? -3.763 -0.968 -19.824 1.00 94.44 165 ASP A CA 1
ATOM 1312 C C . ASP A 1 165 ? -3.751 -0.515 -18.351 1.00 94.44 165 ASP A C 1
ATOM 1314 O O . ASP A 1 165 ? -3.563 0.664 -18.050 1.00 94.44 165 ASP A O 1
ATOM 1318 N N . SER A 1 166 ? -3.953 -1.439 -17.407 1.00 90.69 166 SER A N 1
ATOM 1319 C CA . SER A 1 166 ? -3.730 -1.142 -15.994 1.00 90.69 166 SER A CA 1
ATOM 1320 C C . SER A 1 166 ? -2.242 -0.921 -15.749 1.00 90.69 166 SER A C 1
ATOM 1322 O O . SER A 1 166 ? -1.411 -1.724 -16.174 1.00 90.69 166 SER A O 1
ATOM 1324 N N . THR A 1 167 ? -1.902 0.169 -15.066 1.00 88.88 167 THR A N 1
ATOM 1325 C CA . THR A 1 167 ? -0.511 0.580 -14.863 1.00 88.88 167 THR A CA 1
ATOM 1326 C C . THR A 1 167 ? -0.240 1.027 -13.444 1.00 88.88 167 THR A C 1
ATOM 1328 O O . THR A 1 167 ? -1.093 1.624 -12.792 1.00 88.88 167 THR A O 1
ATOM 1331 N N . PHE A 1 168 ? 1.005 0.841 -13.032 1.00 84.00 168 PHE A N 1
ATOM 1332 C CA . PHE A 1 168 ? 1.593 1.439 -11.850 1.00 84.00 168 PHE A CA 1
ATOM 1333 C C . PHE A 1 168 ? 2.861 2.161 -12.288 1.00 84.00 168 PHE A C 1
ATOM 1335 O O . PHE A 1 168 ? 3.835 1.509 -12.664 1.00 84.00 168 PHE A O 1
ATOM 1342 N N . THR A 1 169 ? 2.838 3.490 -12.282 1.00 81.31 169 THR A N 1
ATOM 1343 C CA . THR A 1 169 ? 3.987 4.310 -12.685 1.00 81.31 169 THR A CA 1
ATOM 1344 C C . THR A 1 169 ? 4.806 4.688 -11.454 1.00 81.31 169 THR A C 1
ATOM 1346 O O . THR A 1 169 ? 4.265 4.896 -10.379 1.00 81.31 169 THR A O 1
ATOM 1349 N N . LEU A 1 170 ? 6.118 4.758 -11.624 1.00 72.75 170 LEU A N 1
ATOM 1350 C CA . LEU A 1 170 ? 7.135 5.120 -10.648 1.00 72.75 170 LEU A CA 1
ATOM 1351 C C . LEU A 1 170 ? 7.991 6.240 -11.248 1.00 72.75 170 LEU A C 1
ATOM 1353 O O . LEU A 1 170 ? 8.331 6.196 -12.435 1.00 72.75 170 LEU A O 1
ATOM 1357 N N . CYS A 1 171 ? 8.363 7.238 -10.441 1.00 57.41 171 CYS A N 1
ATOM 1358 C CA . CYS A 1 171 ? 9.155 8.387 -10.917 1.00 57.41 171 CYS A CA 1
ATOM 1359 C C . CYS A 1 171 ? 10.423 8.708 -10.120 1.00 57.41 171 CYS A C 1
ATOM 1361 O O . CYS A 1 171 ? 10.943 9.822 -10.198 1.00 57.41 171 CYS A O 1
ATOM 1363 N N . HIS A 1 172 ? 11.000 7.746 -9.399 1.00 53.53 172 HIS A N 1
ATOM 1364 C CA . HIS A 1 172 ? 12.193 7.982 -8.571 1.00 53.53 172 HIS A CA 1
ATOM 1365 C C . HIS A 1 172 ? 13.313 6.978 -8.810 1.00 53.53 172 HIS A C 1
ATOM 1367 O O . HIS A 1 172 ? 13.093 5.964 -9.431 1.00 53.53 172 HIS A O 1
ATOM 1373 N N . ARG A 1 173 ? 14.555 7.268 -8.419 1.00 51.97 173 ARG A N 1
ATOM 1374 C CA . ARG A 1 173 ? 15.742 6.513 -8.880 1.00 51.97 173 ARG A CA 1
ATOM 1375 C C . ARG A 1 173 ? 16.105 5.278 -8.039 1.00 51.97 173 ARG A C 1
ATOM 1377 O O . ARG A 1 173 ? 16.919 4.493 -8.518 1.00 51.97 173 ARG A O 1
ATOM 1384 N N . GLU A 1 174 ? 15.499 5.085 -6.863 1.00 50.31 174 GLU A N 1
ATOM 1385 C CA . GLU A 1 174 ? 15.843 3.990 -5.932 1.00 50.31 174 GLU A CA 1
ATOM 1386 C C . GLU A 1 174 ? 14.736 2.943 -5.696 1.00 50.31 174 GLU A C 1
ATOM 1388 O O . GLU A 1 174 ? 14.975 1.958 -5.002 1.00 50.31 174 GLU A O 1
ATOM 1393 N N . TRP A 1 175 ? 13.529 3.109 -6.249 1.00 56.84 175 TRP A N 1
ATOM 1394 C CA . TRP A 1 175 ? 12.389 2.249 -5.905 1.00 56.84 175 TRP A CA 1
ATOM 1395 C C . TRP A 1 175 ? 11.812 1.514 -7.112 1.00 56.84 175 TRP A C 1
ATOM 1397 O O . TRP A 1 175 ? 11.018 2.073 -7.859 1.00 56.84 175 TRP A O 1
ATOM 1407 N N . TYR A 1 176 ? 12.145 0.233 -7.270 1.00 69.94 176 TYR A N 1
ATOM 1408 C CA . TYR A 1 176 ? 11.658 -0.595 -8.381 1.00 69.94 176 TYR A CA 1
ATOM 1409 C C . TYR A 1 176 ? 10.564 -1.586 -7.985 1.00 69.94 176 TYR A C 1
ATOM 1411 O O . TYR A 1 176 ? 10.447 -2.651 -8.587 1.00 69.94 176 TYR A O 1
ATOM 1419 N N . ARG A 1 177 ? 9.770 -1.265 -6.962 1.00 76.44 177 ARG A N 1
ATOM 1420 C CA . ARG A 1 177 ? 8.670 -2.112 -6.495 1.00 76.44 177 ARG A CA 1
ATOM 1421 C C . ARG A 1 177 ? 7.325 -1.445 -6.768 1.00 76.44 177 ARG A C 1
ATOM 1423 O O . ARG A 1 177 ? 7.143 -0.261 -6.513 1.00 76.44 177 ARG A O 1
ATOM 1430 N N . GLY A 1 178 ? 6.373 -2.198 -7.294 1.00 76.75 178 GLY A N 1
ATOM 1431 C CA . GLY A 1 178 ? 5.018 -1.728 -7.560 1.00 76.75 178 GLY A CA 1
ATOM 1432 C C . GLY A 1 178 ? 3.977 -2.732 -7.101 1.00 76.75 178 GLY A C 1
ATOM 1433 O O . GLY A 1 178 ? 4.295 -3.882 -6.808 1.00 76.75 178 GLY A O 1
ATOM 1434 N N . HIS A 1 179 ? 2.722 -2.299 -7.065 1.00 78.94 179 HIS A N 1
ATOM 1435 C CA . HIS A 1 179 ? 1.604 -3.140 -6.644 1.00 78.94 179 HIS A CA 1
ATOM 1436 C C . HIS A 1 179 ? 0.499 -3.089 -7.685 1.00 78.94 179 HIS A C 1
ATOM 1438 O O . HIS A 1 179 ? 0.114 -2.016 -8.143 1.00 78.94 179 HIS A O 1
ATOM 1444 N N . ALA A 1 180 ? -0.018 -4.254 -8.045 1.00 83.69 180 ALA A N 1
ATOM 1445 C CA . ALA A 1 180 ? -1.280 -4.360 -8.745 1.00 83.69 180 ALA A CA 1
ATOM 1446 C C . ALA A 1 180 ? -2.359 -4.582 -7.685 1.00 83.69 180 ALA A C 1
ATOM 1448 O O . ALA A 1 180 ? -2.211 -5.470 -6.852 1.00 83.69 180 ALA A O 1
ATOM 1449 N N . ILE A 1 181 ? -3.406 -3.763 -7.697 1.00 78.81 181 ILE A N 1
ATOM 1450 C CA . ILE A 1 181 ? -4.561 -3.843 -6.790 1.00 78.81 181 ILE A CA 1
ATOM 1451 C C . ILE A 1 181 ? -5.854 -3.861 -7.614 1.00 78.81 181 ILE A C 1
ATOM 1453 O O . ILE A 1 181 ? -5.802 -3.734 -8.841 1.00 78.81 181 ILE A O 1
ATOM 1457 N N . ASP A 1 182 ? -7.002 -4.029 -6.955 1.00 76.38 182 ASP A N 1
ATOM 1458 C CA . ASP A 1 182 ? -8.328 -4.099 -7.590 1.00 76.38 182 ASP A CA 1
ATOM 1459 C C . ASP A 1 182 ? -8.440 -5.199 -8.670 1.00 76.38 182 ASP A C 1
ATOM 1461 O O . ASP A 1 182 ? -9.177 -5.084 -9.654 1.00 76.38 182 ASP A O 1
ATOM 1465 N N . LEU A 1 183 ? -7.701 -6.300 -8.497 1.00 85.94 183 LEU A N 1
ATOM 1466 C CA . LEU A 1 183 ? -7.734 -7.436 -9.415 1.00 85.94 183 LEU A CA 1
ATOM 1467 C C . LEU A 1 183 ? -8.925 -8.355 -9.134 1.00 85.94 183 LEU A C 1
ATOM 1469 O O . LEU A 1 183 ? -9.505 -8.375 -8.048 1.00 85.94 183 LEU A O 1
ATOM 1473 N N . LYS A 1 184 ? -9.277 -9.167 -10.128 1.00 89.31 184 LYS A N 1
ATOM 1474 C CA . LYS A 1 184 ? -10.289 -10.211 -9.972 1.00 89.31 184 LYS A CA 1
ATOM 1475 C C . LYS A 1 184 ? -9.639 -11.498 -9.445 1.00 89.31 184 LYS A C 1
ATOM 1477 O O . LYS A 1 184 ? -8.598 -11.886 -9.980 1.00 89.31 184 LYS A O 1
ATOM 1482 N N . PRO A 1 185 ? -10.261 -12.198 -8.479 1.00 88.69 185 PRO A N 1
ATOM 1483 C CA . PRO A 1 185 ? -9.860 -13.548 -8.087 1.00 88.69 185 PRO A CA 1
ATOM 1484 C C . PRO A 1 185 ? -9.914 -14.536 -9.249 1.00 88.69 185 PRO A C 1
ATOM 1486 O O . PRO A 1 185 ? -10.628 -14.319 -10.231 1.00 88.69 185 PRO A O 1
ATOM 1489 N N . GLU A 1 186 ? -9.151 -15.623 -9.128 1.00 92.56 186 GLU A N 1
ATOM 1490 C CA . GLU A 1 186 ? -9.080 -16.721 -10.107 1.00 92.56 186 GLU A CA 1
ATOM 1491 C C . GLU A 1 186 ? -8.806 -16.287 -11.557 1.00 92.56 186 GLU A C 1
ATOM 1493 O O . GLU A 1 186 ? -9.134 -16.999 -12.509 1.00 92.56 186 GLU A O 1
ATOM 1498 N N . THR A 1 187 ? -8.180 -15.127 -11.743 1.00 96.12 187 THR A N 1
ATOM 1499 C CA . THR A 1 187 ? -8.007 -14.488 -13.046 1.00 96.12 187 THR A CA 1
ATOM 1500 C C . THR A 1 187 ? -6.538 -14.490 -13.444 1.00 96.12 187 THR A C 1
ATOM 1502 O O . THR A 1 187 ? -5.648 -14.200 -12.645 1.00 96.12 187 THR A O 1
ATOM 1505 N N . THR A 1 188 ? -6.271 -14.834 -14.702 1.00 97.62 188 THR A N 1
ATOM 1506 C CA . THR A 1 188 ? -4.923 -14.780 -15.268 1.00 97.62 188 THR A CA 1
ATOM 1507 C C . THR A 1 188 ? -4.615 -13.377 -15.778 1.00 97.62 188 THR A C 1
ATOM 1509 O O . THR A 1 188 ? -5.357 -12.831 -16.595 1.00 97.62 188 THR A O 1
ATOM 1512 N N . TYR A 1 189 ? -3.493 -12.832 -15.322 1.00 98.00 189 TYR A N 1
ATOM 1513 C CA . TYR A 1 189 ? -2.927 -11.560 -15.732 1.00 98.00 189 TYR A CA 1
ATOM 1514 C C . TYR A 1 189 ? -1.568 -11.763 -16.399 1.00 98.00 189 TYR A C 1
ATOM 1516 O O . TYR A 1 189 ? -0.758 -12.590 -15.979 1.00 98.00 189 TYR A O 1
ATOM 1524 N N . TYR A 1 190 ? -1.328 -10.966 -17.429 1.00 98.25 190 TYR A N 1
ATOM 1525 C CA . TYR A 1 190 ? -0.047 -10.794 -18.093 1.00 98.25 190 TYR A CA 1
ATOM 1526 C C . TYR A 1 190 ? 0.562 -9.493 -17.593 1.00 98.25 190 TYR A C 1
ATOM 1528 O O . TYR A 1 190 ? -0.152 -8.495 -17.495 1.00 98.25 190 TYR A O 1
ATOM 1536 N N . VAL A 1 191 ? 1.849 -9.506 -17.251 1.00 98.19 191 VAL A N 1
ATOM 1537 C CA . VAL A 1 191 ? 2.531 -8.396 -16.578 1.00 98.19 191 VAL A CA 1
ATOM 1538 C C . VAL A 1 191 ? 3.847 -8.087 -17.278 1.00 98.19 191 VAL A C 1
ATOM 1540 O O . VAL A 1 191 ? 4.617 -8.994 -17.606 1.00 98.19 191 VAL A O 1
ATOM 1543 N N . ARG A 1 192 ? 4.126 -6.796 -17.473 1.00 97.44 192 ARG A N 1
ATOM 1544 C CA . ARG A 1 192 ? 5.400 -6.293 -18.000 1.00 97.44 192 ARG A CA 1
ATOM 1545 C C . ARG A 1 192 ? 5.858 -5.076 -17.216 1.00 97.44 192 ARG A C 1
ATOM 1547 O O . ARG A 1 192 ? 5.049 -4.218 -16.869 1.00 97.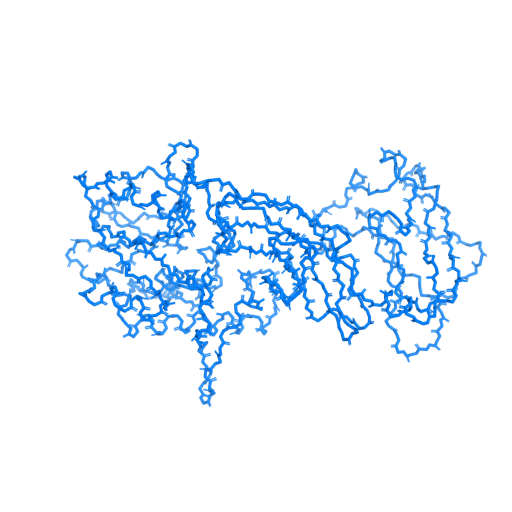44 192 ARG A O 1
ATOM 1554 N N . ALA A 1 193 ? 7.164 -4.968 -16.999 1.00 93.88 193 ALA A N 1
ATOM 1555 C CA . ALA A 1 193 ? 7.751 -3.702 -16.581 1.00 93.88 193 ALA A CA 1
ATOM 1556 C C . ALA A 1 193 ? 7.892 -2.781 -17.804 1.00 93.88 193 ALA A C 1
ATOM 1558 O O . ALA A 1 193 ? 8.060 -3.260 -18.928 1.00 93.88 193 ALA A O 1
ATOM 1559 N N . PHE A 1 194 ? 7.836 -1.469 -17.604 1.00 93.94 194 PHE A N 1
ATOM 1560 C CA . PHE A 1 194 ? 8.084 -0.479 -18.648 1.00 93.94 194 PHE A CA 1
ATOM 1561 C C . PHE A 1 194 ? 9.003 0.623 -18.145 1.00 93.94 194 PHE A C 1
ATOM 1563 O O . PHE A 1 194 ? 9.094 0.884 -16.951 1.00 93.94 194 PHE A O 1
ATOM 1570 N N . ALA A 1 195 ? 9.673 1.280 -19.077 1.00 88.62 195 ALA A N 1
ATOM 1571 C CA . ALA A 1 195 ? 10.565 2.395 -18.843 1.00 88.62 195 ALA A CA 1
ATOM 1572 C C . ALA A 1 195 ? 10.492 3.345 -20.041 1.00 88.62 195 ALA A C 1
ATOM 1574 O O . ALA A 1 195 ? 10.418 2.892 -21.182 1.00 88.62 195 ALA A O 1
ATOM 1575 N N . THR A 1 196 ? 10.499 4.652 -19.804 1.00 89.50 196 THR A N 1
ATOM 1576 C CA . THR A 1 196 ? 10.426 5.657 -20.868 1.00 89.50 196 THR A CA 1
ATOM 1577 C C . THR A 1 196 ? 11.405 6.788 -20.637 1.00 89.50 196 THR A C 1
ATOM 1579 O O . THR A 1 196 ? 11.668 7.196 -19.507 1.00 89.50 196 THR A O 1
ATOM 1582 N N . ASN A 1 197 ? 11.925 7.313 -21.735 1.00 83.81 197 ASN A N 1
ATOM 1583 C CA . ASN A 1 197 ? 12.620 8.592 -21.783 1.00 83.81 197 ASN A CA 1
ATOM 1584 C C . ASN A 1 197 ? 11.986 9.468 -22.875 1.00 83.81 197 ASN A C 1
ATOM 1586 O O . ASN A 1 197 ? 10.954 9.108 -23.447 1.00 83.81 197 ASN A O 1
ATOM 1590 N N . GLY A 1 198 ? 12.613 10.604 -23.193 1.00 83.94 198 GLY A N 1
ATOM 1591 C CA . GLY A 1 198 ? 12.143 11.517 -24.242 1.00 83.94 198 GLY A CA 1
ATOM 1592 C C . GLY A 1 198 ? 12.071 10.921 -25.658 1.00 83.94 198 GLY A C 1
ATOM 1593 O O . GLY A 1 198 ? 11.535 11.576 -26.547 1.00 83.94 198 GLY A O 1
ATOM 1594 N N . LEU A 1 199 ? 12.584 9.704 -25.883 1.00 84.81 199 LEU A N 1
ATOM 1595 C CA . LEU A 1 199 ? 12.533 9.006 -27.174 1.00 84.81 199 LEU A CA 1
ATOM 1596 C C . LEU A 1 199 ? 11.376 7.999 -27.270 1.00 84.81 199 LEU A C 1
ATOM 1598 O O . LEU A 1 199 ? 10.977 7.646 -28.379 1.00 84.81 199 LEU A O 1
ATOM 1602 N N . GLY A 1 200 ? 10.833 7.533 -26.141 1.00 89.56 200 GLY A N 1
ATOM 1603 C CA . GLY A 1 200 ? 9.695 6.614 -26.101 1.00 89.56 200 GLY A CA 1
ATOM 1604 C C . GLY A 1 200 ? 9.778 5.546 -25.010 1.00 89.56 200 GLY A C 1
ATOM 1605 O O . GLY A 1 200 ? 10.630 5.593 -24.123 1.00 89.56 200 GLY A O 1
ATOM 1606 N N . TYR A 1 201 ? 8.875 4.565 -25.106 1.00 91.56 201 TYR A N 1
ATOM 1607 C CA . TYR A 1 201 ? 8.732 3.462 -24.154 1.00 91.56 201 TYR A CA 1
ATOM 1608 C C . TYR A 1 201 ? 9.504 2.220 -24.595 1.00 91.56 201 TYR A C 1
ATOM 1610 O O . TYR A 1 201 ? 9.431 1.800 -25.752 1.00 91.56 201 TYR A O 1
ATOM 1618 N N . ARG A 1 202 ? 10.139 1.555 -23.633 1.00 90.31 202 ARG A N 1
ATOM 1619 C CA . ARG A 1 202 ? 10.630 0.185 -23.751 1.00 90.31 202 ARG A CA 1
ATOM 1620 C C . ARG A 1 202 ? 10.077 -0.638 -22.599 1.00 90.31 202 ARG A C 1
ATOM 1622 O O . ARG A 1 202 ? 9.953 -0.170 -21.471 1.00 90.31 202 ARG A O 1
ATOM 1629 N N . TYR A 1 203 ? 9.725 -1.871 -22.905 1.00 94.38 203 TYR A N 1
ATOM 1630 C CA . TYR A 1 203 ? 9.156 -2.808 -21.949 1.00 94.38 203 TYR A CA 1
ATOM 1631 C C . TYR A 1 203 ? 10.178 -3.887 -21.602 1.00 94.38 203 TYR A C 1
ATOM 1633 O O . TYR A 1 203 ? 11.164 -4.056 -22.325 1.00 94.38 203 TYR A O 1
ATOM 1641 N N . SER A 1 204 ? 9.930 -4.636 -20.529 1.00 90.75 204 SER A N 1
ATOM 1642 C CA . SER A 1 204 ? 10.699 -5.840 -20.236 1.00 90.75 204 SER A CA 1
ATOM 1643 C C . SER A 1 204 ? 10.650 -6.813 -21.412 1.00 90.75 204 SER A C 1
ATOM 1645 O O . SER A 1 204 ? 9.615 -6.952 -22.081 1.00 90.75 204 SER A O 1
ATOM 1647 N N . ASP A 1 205 ? 11.795 -7.452 -21.668 1.00 82.62 205 ASP A N 1
ATOM 16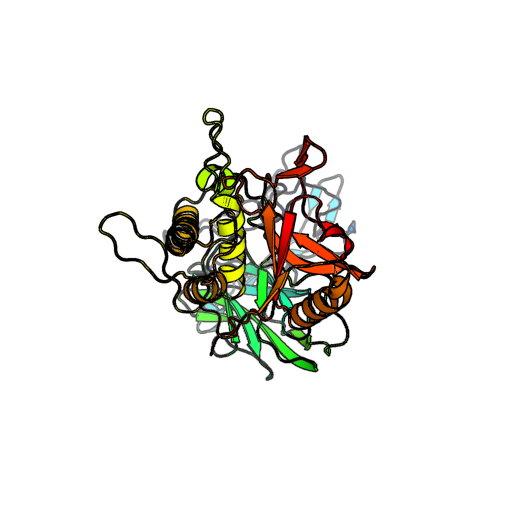48 C CA . ASP A 1 205 ? 11.930 -8.445 -22.736 1.00 82.62 205 ASP A CA 1
ATOM 1649 C C . ASP A 1 205 ? 11.046 -9.673 -22.429 1.00 82.62 205 ASP A C 1
ATOM 1651 O O . ASP A 1 205 ? 10.412 -10.219 -23.328 1.00 82.62 205 ASP A O 1
ATOM 1655 N N . GLU A 1 206 ? 10.932 -10.041 -21.147 1.00 86.94 206 GLU A N 1
ATOM 1656 C CA . GLU A 1 206 ? 10.030 -11.088 -20.663 1.00 86.94 206 GLU A CA 1
ATOM 1657 C C . GLU A 1 206 ? 8.704 -10.521 -20.136 1.00 86.94 206 GLU A C 1
ATOM 1659 O O . GLU A 1 206 ? 8.656 -9.491 -19.450 1.00 86.94 206 GLU A O 1
ATOM 1664 N N . GLU A 1 207 ? 7.626 -11.240 -20.445 1.00 94.44 207 GLU A N 1
ATOM 1665 C CA . GLU A 1 207 ? 6.295 -11.093 -19.859 1.00 94.44 207 GLU A CA 1
ATOM 1666 C C . GLU A 1 207 ? 6.092 -12.182 -18.803 1.00 94.44 207 GLU A C 1
ATOM 1668 O O . GLU A 1 207 ? 6.398 -13.352 -19.047 1.00 94.44 207 GLU A O 1
ATOM 1673 N N . LYS A 1 208 ? 5.533 -11.816 -17.646 1.00 96.62 208 LYS A N 1
ATOM 1674 C CA . LYS A 1 208 ? 5.139 -12.789 -16.620 1.00 96.62 208 LYS A CA 1
ATOM 1675 C C . LYS A 1 208 ? 3.644 -13.050 -16.667 1.00 96.62 208 LYS A C 1
ATOM 1677 O O . LYS A 1 208 ? 2.850 -12.125 -16.821 1.00 96.62 208 LYS A O 1
ATOM 1682 N N . VAL A 1 209 ? 3.273 -14.317 -16.500 1.00 97.50 209 VAL A N 1
ATOM 1683 C CA . VAL A 1 209 ? 1.881 -14.766 -16.416 1.00 97.50 209 VAL A CA 1
ATOM 1684 C C . VAL A 1 209 ? 1.597 -15.169 -14.980 1.00 97.50 209 VAL A C 1
ATOM 1686 O O . VAL A 1 209 ? 2.249 -16.065 -14.451 1.00 97.50 209 VAL A O 1
ATOM 1689 N N . ILE A 1 210 ? 0.622 -14.519 -14.358 1.00 95.69 210 ILE A N 1
ATOM 1690 C CA . ILE A 1 210 ? 0.236 -14.752 -12.966 1.00 95.69 210 ILE A CA 1
ATOM 1691 C C . ILE A 1 210 ? -1.246 -15.073 -12.920 1.00 95.69 210 ILE A C 1
ATOM 1693 O O . ILE A 1 210 ? -2.048 -14.412 -13.572 1.00 95.69 210 ILE A O 1
ATOM 1697 N N . LYS A 1 211 ? -1.627 -16.087 -12.146 1.00 94.88 211 LYS A N 1
ATOM 1698 C CA . LYS A 1 211 ? -3.029 -16.364 -11.837 1.00 94.88 211 LYS A CA 1
ATOM 1699 C C . LYS A 1 211 ? -3.284 -15.972 -10.391 1.00 94.88 211 LYS A C 1
ATOM 1701 O O . LYS A 1 211 ? -2.635 -16.514 -9.499 1.00 94.88 211 LYS A O 1
ATOM 1706 N N . THR A 1 212 ? -4.213 -15.048 -10.167 1.00 90.81 212 THR A N 1
ATOM 1707 C CA . THR A 1 212 ? -4.658 -14.735 -8.808 1.00 90.81 212 THR A CA 1
ATOM 1708 C C . THR A 1 212 ? -5.346 -15.968 -8.210 1.00 90.81 212 THR A C 1
ATOM 1710 O O . THR A 1 212 ? -6.075 -16.675 -8.919 1.00 90.81 212 THR A O 1
ATOM 1713 N N . PRO A 1 213 ? -5.110 -16.288 -6.929 1.00 85.88 213 PRO A N 1
ATOM 1714 C CA . PRO A 1 213 ? -5.801 -17.381 -6.265 1.00 85.88 213 PRO A CA 1
ATOM 1715 C C . PRO A 1 213 ? -7.303 -17.092 -6.132 1.00 85.88 213 PRO A C 1
ATOM 1717 O O . PRO A 1 213 ? -7.773 -15.962 -6.291 1.00 85.88 213 PRO A O 1
ATOM 1720 N N . GLY A 1 214 ? -8.065 -18.141 -5.832 1.00 82.12 214 GLY A N 1
ATOM 1721 C CA . GLY A 1 214 ? -9.433 -17.990 -5.351 1.00 82.12 214 GLY A CA 1
ATOM 1722 C C . GLY A 1 214 ? -9.468 -17.451 -3.923 1.00 82.12 214 GLY A C 1
ATOM 1723 O O . GLY A 1 214 ? -8.464 -17.428 -3.212 1.00 82.12 214 GLY A O 1
ATOM 1724 N N . ILE A 1 215 ? -10.648 -17.026 -3.486 1.00 76.94 215 ILE A N 1
ATOM 1725 C CA . ILE A 1 215 ? -10.875 -16.568 -2.114 1.00 76.94 215 ILE A CA 1
ATOM 1726 C C . ILE A 1 215 ? -11.088 -17.810 -1.237 1.00 76.94 215 ILE A C 1
ATOM 1728 O O . ILE A 1 215 ? -12.210 -18.300 -1.126 1.00 76.94 215 ILE A O 1
ATOM 1732 N N . SER A 1 216 ? -10.016 -18.353 -0.653 1.00 68.19 216 SER A N 1
ATOM 1733 C CA . SER A 1 216 ? -10.093 -19.528 0.238 1.00 68.19 216 SER A CA 1
ATOM 1734 C C . SER A 1 216 ? -9.641 -19.252 1.673 1.00 68.19 216 SER A C 1
ATOM 1736 O O . SER A 1 216 ? -10.187 -19.840 2.603 1.00 68.19 216 SER A O 1
ATOM 1738 N N . SER A 1 217 ? -8.665 -18.362 1.869 1.00 66.06 217 SER A N 1
ATOM 1739 C CA . SER A 1 217 ? -8.107 -17.999 3.180 1.00 66.06 217 SER A CA 1
ATOM 1740 C C . SER A 1 217 ? -7.432 -16.627 3.123 1.00 66.06 217 SER A C 1
ATOM 1742 O O . SER A 1 217 ? -6.923 -16.240 2.071 1.00 66.06 217 SER A O 1
ATOM 1744 N N . ALA A 1 218 ? -7.480 -15.873 4.227 1.00 64.25 218 ALA A N 1
ATOM 1745 C CA . ALA A 1 218 ? -6.876 -14.543 4.300 1.00 64.25 218 ALA A CA 1
ATOM 1746 C C . ALA A 1 218 ? -5.348 -14.628 4.104 1.00 64.25 218 ALA A C 1
ATOM 1748 O O . ALA A 1 218 ? -4.753 -15.626 4.520 1.00 64.25 218 ALA A O 1
ATOM 1749 N N . PRO A 1 219 ? -4.718 -13.626 3.468 1.00 67.12 219 PRO A N 1
ATOM 1750 C CA . PRO A 1 219 ? -3.273 -13.610 3.275 1.00 67.12 219 PRO A CA 1
ATOM 1751 C C . PRO A 1 219 ? -2.525 -13.301 4.584 1.00 67.12 219 PRO A C 1
ATOM 1753 O O . PRO A 1 219 ? -3.061 -12.644 5.476 1.00 67.12 219 PRO A O 1
ATOM 1756 N N . SER A 1 220 ? -1.257 -13.720 4.660 1.00 66.94 220 SER A N 1
ATOM 1757 C CA . SER A 1 220 ? -0.348 -13.428 5.783 1.00 66.94 220 SER A CA 1
ATOM 1758 C C . SER A 1 220 ? 0.027 -11.956 5.921 1.00 66.94 220 SER A C 1
ATOM 1760 O O . SER A 1 220 ? 0.573 -11.550 6.930 1.00 66.94 220 SER A O 1
ATOM 1762 N N . THR A 1 221 ? -0.232 -11.154 4.896 1.00 69.25 221 THR A N 1
ATOM 1763 C CA . THR A 1 221 ? -0.176 -9.692 4.920 1.00 69.25 221 THR A CA 1
ATOM 1764 C C . THR A 1 221 ? -0.822 -9.194 3.636 1.00 69.25 221 THR A C 1
ATOM 1766 O O . THR A 1 221 ? -0.727 -9.855 2.603 1.00 69.25 221 THR A O 1
ATOM 1769 N N . ILE A 1 222 ? -1.480 -8.047 3.658 1.00 68.00 222 ILE A N 1
ATOM 1770 C CA . ILE A 1 222 ? -1.853 -7.275 2.482 1.00 68.00 222 ILE A CA 1
ATOM 1771 C C . ILE A 1 222 ? -0.578 -6.534 2.076 1.00 68.00 222 ILE A C 1
ATOM 1773 O O . ILE A 1 222 ? -0.117 -5.671 2.812 1.00 68.00 222 ILE A O 1
ATOM 1777 N N . GLY A 1 223 ? 0.023 -6.929 0.949 1.00 62.25 223 GLY A N 1
ATOM 1778 C CA . GLY A 1 223 ? 1.385 -6.567 0.543 1.00 62.25 223 GLY A CA 1
ATOM 1779 C C . GLY A 1 223 ? 1.771 -5.061 0.511 1.00 62.25 223 GLY A C 1
ATOM 1780 O O . GLY A 1 223 ? 0.990 -4.172 0.845 1.00 62.25 223 GLY A O 1
ATOM 1781 N N . PRO A 1 224 ? 2.997 -4.734 0.051 1.00 52.69 224 PRO A N 1
ATOM 1782 C CA . PRO A 1 224 ? 3.927 -3.814 0.717 1.00 52.69 224 PRO A CA 1
ATOM 1783 C C . PRO A 1 224 ? 3.607 -2.341 0.949 1.00 52.69 224 PRO A C 1
ATOM 1785 O O . PRO A 1 224 ? 4.383 -1.695 1.650 1.00 52.69 224 PRO A O 1
ATOM 1788 N N . LEU A 1 225 ? 2.491 -1.792 0.475 1.00 52.06 225 LEU A N 1
ATOM 1789 C CA . LEU A 1 225 ? 2.128 -0.409 0.826 1.00 52.06 225 LEU A CA 1
ATOM 1790 C C . LEU A 1 225 ? 1.946 -0.220 2.347 1.00 52.06 225 LEU A C 1
ATOM 1792 O O . LEU A 1 225 ? 2.033 0.903 2.838 1.00 52.06 225 LEU A O 1
ATOM 1796 N N . LEU A 1 226 ? 1.763 -1.314 3.098 1.00 52.66 226 LEU A N 1
ATOM 1797 C CA . LEU A 1 226 ? 1.766 -1.326 4.563 1.00 52.66 226 LEU A CA 1
ATOM 1798 C C . LEU A 1 226 ? 3.082 -1.830 5.180 1.00 52.66 226 LEU A C 1
ATOM 1800 O O . LEU A 1 226 ? 3.431 -1.377 6.274 1.00 52.66 226 LEU A O 1
ATOM 1804 N N . THR A 1 227 ? 3.853 -2.673 4.476 1.00 44.78 227 THR A N 1
ATOM 1805 C CA . THR A 1 227 ? 5.164 -3.156 4.956 1.00 44.78 227 THR A CA 1
ATOM 1806 C C . THR A 1 227 ? 6.282 -2.122 4.796 1.00 44.78 227 THR A C 1
ATOM 1808 O O . THR A 1 227 ? 7.248 -2.149 5.555 1.00 44.78 227 THR A O 1
ATOM 1811 N N . ASP A 1 228 ? 6.148 -1.160 3.875 1.00 51.88 228 ASP A N 1
ATOM 1812 C CA . ASP A 1 228 ? 6.974 0.058 3.799 1.00 51.88 228 ASP A CA 1
ATOM 1813 C C . ASP A 1 228 ? 6.468 1.102 4.803 1.00 51.88 228 ASP A C 1
ATOM 1815 O O . ASP A 1 228 ? 6.040 2.210 4.492 1.00 51.88 228 ASP A O 1
ATOM 1819 N N . SER A 1 229 ? 6.435 0.646 6.050 1.00 56.41 229 SER A N 1
ATOM 1820 C CA . SER A 1 229 ? 5.627 1.177 7.130 1.00 56.41 229 SER A CA 1
ATOM 1821 C C . SER A 1 229 ? 6.087 2.567 7.575 1.00 56.41 229 SER A C 1
ATOM 1823 O O . SER A 1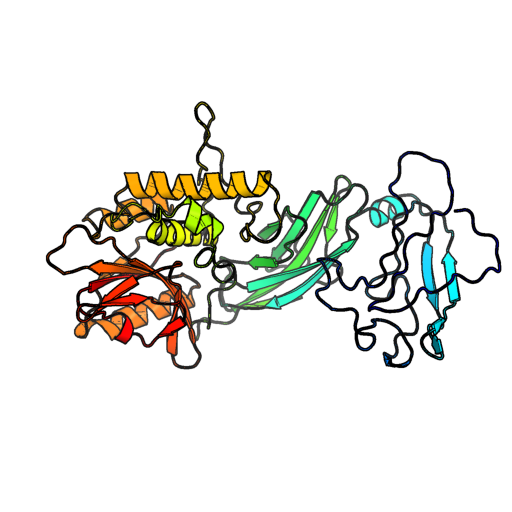 229 ? 7.116 2.721 8.234 1.00 56.41 229 SER A O 1
ATOM 1825 N N . PHE A 1 230 ? 5.249 3.582 7.336 1.00 65.12 230 PHE A N 1
ATOM 1826 C CA . PHE A 1 230 ? 5.350 4.871 8.032 1.00 65.12 230 PHE A CA 1
ATOM 1827 C C . PHE A 1 230 ? 5.275 4.744 9.550 1.00 65.12 230 PHE A C 1
ATOM 1829 O O . PHE A 1 230 ? 5.739 5.643 10.243 1.00 65.12 230 PHE A O 1
ATOM 1836 N N . SER A 1 231 ? 4.729 3.636 10.063 1.00 71.50 231 SER A N 1
ATOM 1837 C CA . SER A 1 231 ? 4.530 3.428 11.494 1.00 71.50 231 SER A CA 1
ATOM 1838 C C . SER A 1 231 ? 5.830 3.456 12.267 1.00 71.50 231 SER A C 1
ATOM 1840 O O . SER A 1 231 ? 5.773 3.763 13.437 1.00 71.50 231 SER A O 1
ATOM 1842 N N . HIS A 1 232 ? 6.985 3.195 11.654 1.00 72.38 232 HIS A N 1
ATOM 1843 C CA . HIS A 1 232 ? 8.279 3.211 12.346 1.00 72.38 232 HIS A CA 1
ATOM 1844 C C . HIS A 1 232 ? 9.213 4.319 11.836 1.00 72.38 232 HIS A C 1
ATOM 1846 O O . HIS A 1 232 ? 10.427 4.253 12.026 1.00 72.38 232 HIS A O 1
ATOM 1852 N N . ASN A 1 233 ? 8.672 5.339 11.161 1.00 73.94 233 ASN A N 1
ATOM 1853 C CA . ASN A 1 233 ? 9.479 6.411 10.595 1.00 73.94 233 ASN A CA 1
ATOM 1854 C C . ASN A 1 233 ? 9.786 7.494 11.640 1.00 73.94 233 ASN A C 1
ATOM 1856 O O . ASN A 1 233 ? 8.912 8.284 11.990 1.00 73.94 233 ASN A O 1
ATOM 1860 N N . ASN A 1 234 ? 11.042 7.562 12.091 1.00 75.62 234 ASN A N 1
ATOM 1861 C CA . ASN A 1 234 ? 11.452 8.511 13.126 1.00 75.62 234 ASN A CA 1
ATOM 1862 C C . ASN A 1 234 ? 11.324 9.980 12.690 1.00 75.62 234 ASN A C 1
ATOM 1864 O O . ASN A 1 234 ? 10.989 10.816 13.513 1.00 75.62 234 ASN A O 1
ATOM 1868 N N . TYR A 1 235 ? 11.541 10.305 11.411 1.00 76.12 235 TYR A N 1
ATOM 1869 C CA . TYR A 1 235 ? 11.391 11.674 10.903 1.00 76.12 235 TYR A CA 1
ATOM 1870 C C . TYR A 1 235 ? 9.934 12.149 10.966 1.00 76.12 235 TYR A C 1
ATOM 1872 O O . TYR A 1 235 ? 9.638 13.173 11.576 1.00 76.12 235 TYR A O 1
ATOM 1880 N N . LEU A 1 236 ? 9.013 11.374 10.384 1.00 76.12 236 LEU A N 1
ATOM 1881 C CA . LEU A 1 236 ? 7.582 11.677 10.406 1.00 76.12 236 LEU A CA 1
ATOM 1882 C C . LEU A 1 236 ? 7.044 11.648 11.831 1.00 76.12 236 LEU A C 1
ATOM 1884 O O . LEU A 1 236 ? 6.192 12.459 12.179 1.00 76.12 236 LEU A O 1
ATOM 1888 N N . PHE A 1 237 ? 7.557 10.738 12.659 1.00 75.31 237 PHE A N 1
ATOM 1889 C CA . PHE A 1 237 ? 7.286 10.764 14.083 1.00 75.31 237 PHE A CA 1
ATOM 1890 C C . PHE A 1 237 ? 7.758 12.083 14.687 1.00 75.31 237 PHE A C 1
ATOM 1892 O O . PHE A 1 237 ? 6.926 12.821 15.167 1.00 75.31 237 PHE A O 1
ATOM 1899 N N . THR A 1 238 ? 9.025 12.480 14.612 1.00 74.25 238 THR A N 1
ATOM 1900 C CA . THR A 1 238 ? 9.490 13.754 15.194 1.00 74.25 238 THR A CA 1
ATOM 1901 C C . THR A 1 238 ? 8.750 14.983 14.651 1.00 74.25 238 THR A C 1
ATOM 1903 O O . THR A 1 238 ? 8.542 15.935 15.393 1.00 74.25 238 THR A O 1
ATOM 1906 N N . ARG A 1 239 ? 8.340 14.981 13.378 1.00 74.06 239 ARG A N 1
ATOM 1907 C CA . ARG A 1 239 ? 7.666 16.123 12.743 1.00 74.06 239 ARG A CA 1
ATOM 1908 C C . ARG A 1 239 ? 6.183 16.242 13.097 1.00 74.06 239 ARG A C 1
ATOM 1910 O O . ARG A 1 239 ? 5.696 17.347 13.308 1.00 74.06 239 ARG A O 1
ATOM 1917 N N . TYR A 1 240 ? 5.464 15.119 13.102 1.00 71.75 240 TYR A N 1
ATOM 1918 C CA . TYR A 1 240 ? 4.007 15.069 13.302 1.00 71.75 240 TYR A CA 1
ATOM 1919 C C . TYR A 1 240 ? 3.609 14.527 14.676 1.00 71.75 240 TYR A C 1
ATOM 1921 O O . TYR A 1 240 ? 2.430 14.553 15.045 1.00 71.75 240 TYR A O 1
ATOM 1929 N N . SER A 1 241 ? 4.578 14.021 15.436 1.00 64.75 241 SER A N 1
ATOM 1930 C CA . SER A 1 241 ? 4.497 13.941 16.884 1.00 64.75 241 SER A CA 1
ATOM 1931 C C . SER A 1 241 ? 4.878 15.291 17.471 1.00 64.75 241 SER A C 1
ATOM 1933 O O . SER A 1 241 ? 5.891 15.865 17.092 1.00 64.75 241 SER A O 1
ATOM 1935 N N . ASN A 1 242 ? 4.097 15.795 18.423 1.00 53.97 242 ASN A N 1
ATOM 1936 C CA . ASN A 1 242 ? 4.554 16.895 19.269 1.00 53.97 242 ASN A CA 1
ATOM 1937 C C . ASN A 1 242 ? 5.151 16.332 20.567 1.00 53.97 242 ASN A C 1
ATOM 1939 O O . ASN A 1 242 ? 4.983 16.932 21.626 1.00 53.97 242 ASN A O 1
ATOM 1943 N N . GLU A 1 243 ? 5.833 15.181 20.507 1.00 50.50 243 GLU A N 1
ATOM 1944 C CA . GLU A 1 243 ? 6.694 14.730 21.602 1.00 50.50 243 GLU A CA 1
ATOM 1945 C C . GLU A 1 243 ? 7.933 15.633 21.650 1.00 50.50 243 GLU A C 1
ATOM 1947 O O . GLU A 1 243 ? 9.016 15.281 21.192 1.00 50.50 243 GLU A O 1
ATOM 1952 N N . SER A 1 244 ? 7.769 16.843 22.188 1.00 44.56 244 SER A N 1
ATOM 1953 C CA . SER A 1 244 ? 8.910 17.583 22.712 1.00 44.56 244 SER A CA 1
ATOM 1954 C C . SER A 1 244 ? 9.277 16.985 24.069 1.00 44.56 244 SER A C 1
ATOM 1956 O O . SER A 1 244 ? 8.401 16.591 24.840 1.00 44.56 244 SER A O 1
ATOM 1958 N N . ALA A 1 245 ? 10.567 16.940 24.393 1.00 43.12 245 ALA A N 1
ATOM 1959 C CA . ALA A 1 245 ? 11.049 16.464 25.690 1.00 43.12 245 ALA A CA 1
ATOM 1960 C C . ALA A 1 245 ? 10.545 17.304 26.891 1.00 43.12 245 ALA A C 1
ATOM 1962 O O . ALA A 1 245 ? 10.850 16.968 28.033 1.00 43.12 245 ALA A O 1
ATOM 1963 N N . GLU A 1 246 ? 9.805 18.395 26.654 1.00 41.84 246 GLU A N 1
ATOM 1964 C CA . GLU A 1 246 ? 9.569 19.464 27.629 1.00 41.84 246 GLU A CA 1
ATOM 1965 C C . GLU A 1 246 ? 8.095 19.681 28.013 1.00 41.84 246 GLU A C 1
ATOM 1967 O O . GLU A 1 246 ? 7.832 20.310 29.037 1.00 41.84 246 GLU A O 1
ATOM 1972 N N . THR A 1 247 ? 7.117 19.154 27.265 1.00 40.47 247 THR A N 1
ATOM 1973 C CA . THR A 1 247 ? 5.688 19.372 27.565 1.00 40.47 247 THR A CA 1
ATOM 1974 C C . THR A 1 247 ? 4.972 18.067 27.898 1.00 40.47 247 THR A C 1
ATOM 1976 O O . THR A 1 247 ? 4.757 17.229 27.029 1.00 40.47 247 THR A O 1
ATOM 1979 N N . SER A 1 248 ? 4.544 17.915 29.152 1.00 37.69 248 SER A N 1
ATOM 1980 C CA . SER A 1 248 ? 3.807 16.767 29.708 1.00 37.69 248 SER A CA 1
ATOM 1981 C C . SER A 1 248 ? 2.372 16.590 29.169 1.00 37.69 248 SER A C 1
ATOM 1983 O O . SER A 1 248 ? 1.519 16.037 29.864 1.00 37.69 248 SER A O 1
ATOM 1985 N N . GLU A 1 249 ? 2.060 17.095 27.974 1.00 42.12 249 GLU A N 1
ATOM 1986 C CA . GLU A 1 249 ? 0.743 16.940 27.353 1.00 42.12 249 GLU A CA 1
ATOM 1987 C C . GLU A 1 249 ? 0.673 15.603 26.602 1.00 42.12 249 GLU A C 1
ATOM 1989 O O . GLU A 1 249 ? 1.479 15.322 25.717 1.00 42.12 249 GLU A O 1
ATOM 1994 N N . ALA A 1 250 ? -0.298 14.756 26.962 1.00 43.97 250 ALA A N 1
ATOM 1995 C CA . ALA A 1 250 ? -0.547 13.485 26.286 1.00 43.97 250 ALA A CA 1
ATOM 1996 C C . ALA A 1 250 ? -0.915 13.745 24.813 1.00 43.97 250 ALA A C 1
ATOM 1998 O O . ALA A 1 250 ? -1.944 14.350 24.515 1.00 43.97 250 ALA A O 1
ATOM 1999 N N . PHE A 1 251 ? -0.039 13.344 23.890 1.00 60.50 251 PHE A N 1
ATOM 2000 C CA . PHE A 1 251 ? -0.050 13.832 22.514 1.00 60.50 251 PHE A CA 1
ATOM 2001 C C . PHE A 1 251 ? -1.002 13.071 21.565 1.00 60.50 251 PHE A C 1
ATOM 2003 O O . PHE A 1 251 ? -1.055 11.845 21.551 1.00 60.50 251 PHE A O 1
ATOM 2010 N N . ILE A 1 252 ? -1.727 13.827 20.725 1.00 54.38 252 ILE A N 1
ATOM 2011 C CA . ILE A 1 252 ? -2.973 13.427 20.038 1.00 54.38 252 ILE A CA 1
ATOM 2012 C C . ILE A 1 252 ? -2.811 13.185 18.509 1.00 54.38 252 ILE A C 1
ATOM 2014 O O . ILE A 1 252 ? -3.718 12.668 17.858 1.00 54.38 252 ILE A O 1
ATOM 2018 N N . GLY A 1 253 ? -1.681 13.535 17.882 1.00 62.50 253 GLY A N 1
ATOM 2019 C CA . GLY A 1 253 ? -1.577 13.656 16.413 1.00 62.50 253 GLY A CA 1
ATOM 2020 C C . GLY A 1 253 ? -1.100 12.428 15.627 1.00 62.50 253 GLY A C 1
ATOM 2021 O O . GLY A 1 253 ? -1.688 12.067 14.609 1.00 62.50 253 GLY A O 1
ATOM 2022 N N . TYR A 1 254 ? -0.016 11.782 16.053 1.00 73.94 254 TYR A N 1
ATOM 2023 C CA . TYR A 1 254 ? 0.744 10.922 15.141 1.00 73.94 254 TYR A CA 1
ATOM 2024 C C . TYR A 1 254 ? 0.025 9.607 14.833 1.00 73.94 254 TYR A C 1
ATOM 2026 O O . TYR A 1 254 ? -0.049 9.208 13.675 1.00 73.94 254 TYR A O 1
ATOM 2034 N N . SER A 1 255 ? -0.558 8.962 15.847 1.00 82.50 255 SER A N 1
ATOM 2035 C CA . SER A 1 255 ? -1.190 7.649 15.677 1.00 82.50 255 SER A CA 1
ATOM 2036 C C . SER A 1 255 ? -2.391 7.682 14.708 1.00 82.50 255 SER A C 1
ATOM 2038 O O . SER A 1 255 ? -2.344 6.945 13.718 1.00 82.50 255 SER A O 1
ATOM 2040 N N . PRO A 1 256 ? -3.398 8.572 14.868 1.00 86.69 256 PRO A N 1
ATOM 2041 C CA . PRO A 1 256 ? -4.480 8.697 13.887 1.00 86.69 256 PRO A CA 1
ATOM 2042 C C . PRO A 1 256 ? -3.980 9.138 12.504 1.00 86.69 256 PRO A C 1
ATOM 2044 O O . PRO A 1 256 ? -4.363 8.544 11.498 1.00 86.69 256 PRO A O 1
ATOM 2047 N N . THR A 1 257 ? -3.087 10.136 12.440 1.00 87.19 257 THR A N 1
ATOM 2048 C CA . THR A 1 257 ? -2.570 10.667 11.163 1.00 87.19 257 THR A CA 1
ATOM 2049 C C . THR A 1 257 ? -1.834 9.602 10.372 1.00 87.19 257 THR A C 1
ATOM 2051 O O . THR A 1 257 ? -2.100 9.433 9.189 1.00 87.19 257 THR A O 1
ATOM 2054 N N . CYS A 1 258 ? -0.924 8.868 11.015 1.00 83.25 258 CYS A N 1
ATOM 2055 C CA . CYS A 1 258 ? -0.118 7.840 10.370 1.00 83.25 258 CYS A CA 1
ATOM 2056 C C . CYS A 1 258 ? -1.004 6.730 9.798 1.00 83.25 258 CYS A C 1
ATOM 2058 O O . CYS A 1 258 ? -0.856 6.353 8.635 1.00 83.25 258 CYS A O 1
ATOM 2060 N N . MET A 1 259 ? -1.982 6.263 10.577 1.00 86.69 259 MET A N 1
ATOM 2061 C CA . MET A 1 259 ? -2.908 5.217 10.139 1.00 86.69 259 MET A CA 1
ATOM 2062 C C . MET A 1 259 ? -3.813 5.684 8.993 1.00 86.69 259 MET A C 1
ATOM 2064 O O . MET A 1 259 ? -3.985 4.967 8.007 1.00 86.69 259 MET A O 1
ATOM 2068 N N . LEU A 1 260 ? -4.343 6.907 9.067 1.00 89.38 260 LEU A N 1
ATOM 2069 C CA . LEU A 1 260 ? -5.146 7.493 7.991 1.00 89.38 260 LEU A CA 1
ATOM 2070 C C . LEU A 1 260 ? -4.314 7.734 6.725 1.00 89.38 260 LEU A C 1
ATOM 2072 O O . LEU A 1 260 ? -4.772 7.413 5.631 1.00 89.38 260 LEU A O 1
ATOM 2076 N N . ALA A 1 261 ? -3.088 8.242 6.863 1.00 86.94 261 ALA A N 1
ATOM 2077 C CA . ALA A 1 261 ? -2.173 8.477 5.752 1.00 86.94 261 ALA A CA 1
ATOM 2078 C C . ALA A 1 261 ? -1.825 7.166 5.042 1.00 86.94 261 ALA A C 1
ATOM 2080 O O . ALA A 1 261 ? -1.907 7.103 3.819 1.00 86.94 261 ALA A O 1
ATOM 2081 N N . LYS A 1 262 ? -1.533 6.099 5.796 1.00 83.19 262 LYS A N 1
ATOM 2082 C CA . LYS A 1 262 ? -1.329 4.752 5.246 1.00 83.19 262 LYS A CA 1
ATOM 2083 C C . LYS A 1 262 ? -2.532 4.250 4.472 1.00 83.19 262 LYS A C 1
ATOM 2085 O O . LYS A 1 262 ? -2.382 3.778 3.352 1.00 83.19 262 LYS A O 1
ATOM 2090 N N . LEU A 1 263 ? -3.722 4.367 5.050 1.00 84.38 263 LEU A N 1
ATOM 2091 C CA . LEU A 1 263 ? -4.948 3.926 4.400 1.00 84.38 263 LEU A CA 1
ATOM 2092 C C . LEU A 1 263 ? -5.189 4.695 3.091 1.00 84.38 263 LEU A C 1
ATOM 2094 O O . LEU A 1 263 ? -5.445 4.100 2.049 1.00 84.38 263 LEU A O 1
ATOM 2098 N N . ILE A 1 264 ? -5.054 6.020 3.123 1.00 85.75 264 ILE A N 1
ATOM 2099 C CA . ILE A 1 264 ? -5.221 6.882 1.947 1.00 85.75 264 ILE A CA 1
ATOM 2100 C C . ILE A 1 264 ? -4.155 6.569 0.887 1.00 85.75 264 ILE A C 1
ATOM 2102 O O . ILE A 1 264 ? -4.483 6.480 -0.293 1.00 85.75 264 ILE A O 1
ATOM 2106 N N . ALA A 1 265 ? -2.905 6.341 1.289 1.00 80.75 265 ALA A N 1
ATOM 2107 C CA . ALA A 1 265 ? -1.810 5.953 0.404 1.00 80.75 265 ALA A CA 1
ATOM 2108 C C . ALA A 1 265 ? -1.994 4.562 -0.217 1.00 80.75 265 ALA A C 1
ATOM 2110 O O . ALA A 1 265 ? -1.669 4.363 -1.388 1.00 80.75 265 ALA A O 1
ATOM 2111 N N . TYR A 1 266 ? -2.537 3.615 0.552 1.00 79.44 266 TYR A N 1
ATOM 2112 C CA . TYR A 1 266 ? -2.845 2.265 0.090 1.00 79.44 266 TYR A CA 1
ATOM 2113 C C . TYR A 1 266 ? -3.872 2.306 -1.045 1.00 79.44 266 TYR A C 1
ATOM 2115 O O . TYR A 1 266 ? -3.661 1.712 -2.100 1.00 79.44 266 TYR A O 1
ATOM 2123 N N . TYR A 1 267 ? -4.948 3.075 -0.868 1.00 79.12 267 TYR A N 1
ATOM 2124 C CA . TYR A 1 267 ? -6.048 3.103 -1.828 1.00 79.12 267 TYR A CA 1
ATOM 2125 C C . TYR A 1 267 ? -5.988 4.218 -2.888 1.00 79.12 267 TYR A C 1
ATOM 2127 O O . TYR A 1 267 ? -6.715 4.167 -3.880 1.00 79.12 267 TYR A O 1
ATOM 2135 N N . ARG A 1 268 ? -5.134 5.231 -2.710 1.00 79.62 268 ARG A N 1
ATOM 2136 C CA . ARG A 1 268 ? -4.813 6.270 -3.710 1.00 79.62 268 ARG A CA 1
ATOM 2137 C C . ARG A 1 268 ? -6.035 6.981 -4.309 1.00 79.62 268 ARG A C 1
ATOM 2139 O O . ARG A 1 268 ? -6.218 6.972 -5.538 1.00 79.62 268 ARG A O 1
ATOM 2146 N N . PRO A 1 269 ? -6.885 7.629 -3.497 1.00 77.69 269 PRO A N 1
ATOM 2147 C CA . PRO A 1 269 ? -8.059 8.331 -4.003 1.00 77.69 269 PRO A CA 1
ATOM 2148 C C . PRO A 1 269 ? -7.667 9.412 -5.021 1.00 77.69 269 PRO A C 1
ATOM 2150 O O . PRO A 1 269 ? -6.753 10.202 -4.808 1.00 77.69 269 PRO A O 1
ATOM 2153 N N . SER A 1 270 ? -8.398 9.494 -6.133 1.00 71.06 270 SER A N 1
ATOM 2154 C CA . SER A 1 270 ? -8.050 10.343 -7.285 1.00 71.06 270 SER A CA 1
ATOM 2155 C C . SER A 1 270 ? -8.144 11.861 -7.045 1.00 71.06 270 SER A C 1
ATOM 2157 O O . SER A 1 270 ? -7.927 12.637 -7.972 1.00 71.06 270 SER A O 1
ATOM 2159 N N . LYS A 1 271 ? -8.566 12.305 -5.853 1.00 75.56 271 LYS A N 1
ATOM 2160 C CA . LYS A 1 271 ? -8.862 13.715 -5.531 1.00 75.56 271 LYS A CA 1
ATOM 2161 C C . LYS A 1 271 ? -8.311 14.170 -4.176 1.00 75.56 271 LYS A C 1
ATOM 2163 O O . LYS A 1 271 ? -8.812 15.146 -3.622 1.00 75.56 271 LYS A O 1
ATOM 2168 N N . PHE A 1 272 ? -7.312 13.486 -3.625 1.00 85.50 272 PHE A N 1
ATOM 2169 C CA . PHE A 1 272 ? -6.697 13.957 -2.386 1.00 85.50 272 PHE A CA 1
ATOM 2170 C C . PHE A 1 272 ? -5.762 15.132 -2.672 1.00 85.50 272 PHE A C 1
ATOM 2172 O O . PHE A 1 272 ? -4.953 15.062 -3.595 1.00 85.50 272 PHE A O 1
ATOM 2179 N N . LEU A 1 273 ? -5.895 16.216 -1.911 1.00 86.19 273 LEU A N 1
ATOM 2180 C CA . LEU A 1 273 ? -5.074 17.415 -2.066 1.00 86.19 273 LEU A CA 1
ATOM 2181 C C . LEU A 1 273 ? -4.020 17.467 -0.957 1.00 86.19 273 LEU A C 1
ATOM 2183 O O . LEU A 1 273 ? -4.332 17.187 0.200 1.00 86.19 273 LEU A O 1
ATOM 2187 N N . SER A 1 274 ? -2.789 17.836 -1.299 1.00 83.94 274 SER A N 1
ATOM 2188 C CA . SER A 1 274 ? -1.733 18.126 -0.330 1.00 83.94 274 SER A CA 1
ATOM 2189 C C . SER A 1 274 ? -2.001 19.462 0.364 1.00 83.94 274 SER A C 1
ATOM 2191 O O . SER A 1 274 ? -2.682 20.337 -0.181 1.00 83.94 274 SER A O 1
ATOM 2193 N N . ALA A 1 275 ? -1.416 19.648 1.544 1.00 81.75 275 ALA A N 1
ATOM 2194 C CA . ALA A 1 275 ? -1.315 20.958 2.156 1.00 81.75 275 ALA A CA 1
ATOM 2195 C C . ALA A 1 275 ? -0.498 21.866 1.227 1.00 81.75 275 ALA A C 1
ATOM 2197 O O . ALA A 1 275 ? 0.357 21.404 0.462 1.00 81.75 275 ALA A O 1
ATOM 2198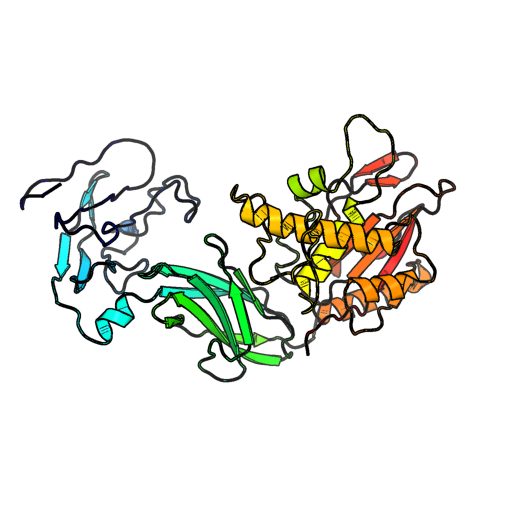 N N . ALA A 1 276 ? -0.812 23.154 1.263 1.00 74.69 276 ALA A N 1
ATOM 2199 C CA . ALA A 1 276 ? -0.087 24.178 0.535 1.00 74.69 276 ALA A CA 1
ATOM 2200 C C . ALA A 1 276 ? 0.575 25.121 1.532 1.00 74.69 276 ALA A C 1
ATOM 2202 O O . ALA A 1 276 ? 0.020 25.382 2.600 1.00 74.69 276 ALA A O 1
ATOM 2203 N N . GLU A 1 277 ? 1.735 25.651 1.157 1.00 72.25 277 GLU A N 1
ATOM 2204 C CA . GLU A 1 277 ? 2.337 26.775 1.865 1.00 72.25 277 GLU A CA 1
ATOM 2205 C C . GLU A 1 277 ? 1.402 27.990 1.853 1.00 72.25 277 GLU A C 1
ATOM 2207 O O . GLU A 1 277 ? 0.518 28.124 0.997 1.00 72.25 277 GLU A O 1
ATOM 2212 N N . GLU A 1 278 ? 1.598 28.891 2.810 1.00 70.06 278 GLU A N 1
ATOM 2213 C CA . GLU A 1 278 ? 0.770 30.079 2.968 1.00 70.06 278 GLU A CA 1
ATOM 2214 C C . GLU A 1 278 ? 0.745 30.916 1.673 1.00 70.06 278 GLU A C 1
ATOM 2216 O O . GLU A 1 278 ? 1.772 31.354 1.159 1.00 70.06 278 GLU A O 1
ATOM 2221 N N . GLY A 1 279 ? -0.451 31.101 1.102 1.00 67.50 279 GLY A N 1
ATOM 2222 C CA . GLY A 1 279 ? -0.656 31.812 -0.167 1.00 67.50 279 GLY A CA 1
ATOM 2223 C C . GLY A 1 279 ? -0.577 30.950 -1.438 1.00 67.50 279 GLY A C 1
ATOM 2224 O O . GLY A 1 279 ? -0.947 31.431 -2.513 1.00 67.50 279 GLY A O 1
ATOM 2225 N N . ALA A 1 280 ? -0.178 29.679 -1.346 1.00 77.69 280 ALA A N 1
ATOM 2226 C CA . ALA A 1 280 ? -0.201 28.732 -2.459 1.00 77.69 280 ALA A CA 1
ATOM 2227 C C . ALA A 1 280 ? -1.531 27.954 -2.537 1.00 77.69 280 ALA A C 1
ATOM 2229 O O . ALA A 1 280 ? -2.290 27.845 -1.574 1.00 77.69 280 ALA A O 1
ATOM 2230 N N . ARG A 1 281 ? -1.847 27.404 -3.719 1.00 79.75 281 ARG A N 1
ATOM 2231 C CA . ARG A 1 281 ? -3.030 26.544 -3.903 1.00 79.75 281 ARG A CA 1
ATOM 2232 C C . ARG A 1 281 ? -2.683 25.082 -3.586 1.00 79.75 281 ARG A C 1
ATOM 2234 O O . ARG A 1 281 ? -1.653 24.619 -4.080 1.00 79.75 281 ARG A O 1
ATOM 2241 N N . PRO A 1 282 ? -3.552 24.344 -2.867 1.00 82.38 282 PRO A N 1
ATOM 2242 C CA . PRO A 1 282 ? -3.434 22.895 -2.705 1.00 82.38 282 PRO A CA 1
ATOM 2243 C C . PRO A 1 282 ? -3.301 22.188 -4.054 1.00 82.38 282 PRO A C 1
ATOM 2245 O O . PRO A 1 282 ? -4.016 22.521 -5.007 1.00 82.38 282 PRO A O 1
ATOM 2248 N N . LYS A 1 283 ? -2.395 21.212 -4.138 1.00 84.44 283 LYS A N 1
ATOM 2249 C CA . LYS A 1 283 ? -2.157 20.418 -5.350 1.00 84.44 283 LYS A CA 1
ATOM 2250 C C . LYS A 1 283 ? -2.682 18.995 -5.151 1.00 84.44 283 LYS A C 1
ATOM 2252 O O . LYS A 1 283 ? -2.659 18.505 -4.026 1.00 84.44 283 LYS A O 1
ATOM 2257 N N . PRO A 1 284 ? -3.164 18.316 -6.204 1.00 86.56 284 PRO A N 1
ATOM 2258 C CA . PRO A 1 284 ? -3.445 16.888 -6.129 1.00 86.56 284 PRO A CA 1
ATOM 2259 C C . PRO A 1 284 ? -2.198 16.110 -5.716 1.00 86.56 284 PRO A C 1
ATOM 2261 O O . PRO A 1 284 ? -1.111 16.373 -6.227 1.00 86.56 284 PRO A O 1
ATOM 2264 N N . VAL A 1 285 ? -2.370 15.160 -4.802 1.00 83.81 285 VAL A N 1
ATOM 2265 C CA . VAL A 1 285 ? -1.310 14.234 -4.415 1.00 83.81 285 VAL A CA 1
ATOM 2266 C C . VAL A 1 285 ? -1.075 13.240 -5.542 1.00 83.81 285 VAL A C 1
ATOM 2268 O O . VAL A 1 285 ? -1.990 12.525 -5.956 1.00 83.81 285 VAL A O 1
ATOM 2271 N N . ASP A 1 286 ? 0.169 13.177 -6.002 1.00 77.88 286 ASP A N 1
ATOM 2272 C CA . ASP A 1 286 ? 0.619 12.167 -6.946 1.00 77.88 286 ASP A CA 1
ATOM 2273 C C . ASP A 1 286 ? 1.120 10.930 -6.190 1.00 77.88 286 ASP A C 1
ATOM 2275 O O . ASP A 1 286 ? 2.302 10.781 -5.877 1.00 77.88 286 ASP A O 1
ATOM 2279 N N . PHE A 1 287 ? 0.191 10.033 -5.851 1.00 76.06 287 PHE A N 1
ATOM 2280 C CA . PHE A 1 287 ? 0.507 8.796 -5.128 1.00 76.06 287 PHE A CA 1
ATOM 2281 C C . PHE A 1 287 ? 1.475 7.870 -5.884 1.00 76.06 287 PHE A C 1
ATOM 2283 O O . PHE A 1 287 ? 2.086 6.992 -5.270 1.00 76.06 287 PHE A O 1
ATOM 2290 N N . ASP A 1 288 ? 1.600 8.049 -7.200 1.00 68.81 288 ASP A N 1
ATOM 2291 C CA . ASP A 1 288 ? 2.478 7.260 -8.058 1.00 68.81 288 ASP A CA 1
ATOM 2292 C C . ASP A 1 288 ? 3.906 7.842 -8.086 1.00 68.81 288 ASP A C 1
ATOM 2294 O O . ASP A 1 288 ? 4.853 7.183 -8.524 1.00 68.81 288 ASP A O 1
ATOM 2298 N N . HIS A 1 289 ? 4.094 9.084 -7.629 1.00 66.00 289 HIS A N 1
ATOM 2299 C CA . HIS A 1 289 ? 5.400 9.754 -7.576 1.00 66.00 289 HIS A CA 1
ATOM 2300 C C . HIS A 1 289 ? 5.901 9.995 -6.152 1.00 66.00 289 HIS A C 1
ATOM 2302 O O . HIS A 1 289 ? 7.102 10.163 -5.967 1.00 66.00 289 HIS A O 1
ATOM 2308 N N . MET A 1 290 ? 5.030 9.908 -5.147 1.00 68.38 290 MET A N 1
ATOM 2309 C CA . MET A 1 290 ? 5.415 10.075 -3.750 1.00 68.38 290 MET A CA 1
ATOM 2310 C C . MET A 1 290 ? 6.404 8.999 -3.277 1.00 68.38 290 MET A C 1
ATOM 2312 O O . MET A 1 290 ? 6.217 7.800 -3.502 1.00 68.38 290 MET A O 1
ATOM 2316 N N . SER A 1 291 ? 7.451 9.427 -2.567 1.00 64.94 291 SER A N 1
ATOM 2317 C CA . SER A 1 291 ? 8.393 8.515 -1.916 1.00 64.94 291 SER A CA 1
ATOM 2318 C C . SER A 1 291 ? 7.828 7.989 -0.598 1.00 64.94 291 SER A C 1
ATOM 2320 O O . SER A 1 291 ? 7.763 8.703 0.399 1.00 64.94 291 SER A O 1
ATOM 2322 N N . TRP A 1 292 ? 7.491 6.703 -0.561 1.00 65.31 292 TRP A N 1
ATOM 2323 C CA . TRP A 1 292 ? 6.965 6.036 0.635 1.00 65.31 292 TRP A CA 1
ATOM 2324 C C . TRP A 1 292 ? 8.067 5.628 1.644 1.00 65.31 292 TRP A C 1
ATOM 2326 O O . TRP A 1 292 ? 7.772 5.079 2.701 1.00 65.31 292 TRP A O 1
ATOM 2336 N N . ARG A 1 293 ? 9.348 5.940 1.360 1.00 60.16 293 ARG A N 1
ATOM 2337 C CA . ARG A 1 293 ? 10.507 5.735 2.256 1.00 60.16 293 ARG A CA 1
ATOM 2338 C C . ARG A 1 293 ? 11.345 7.017 2.413 1.00 60.16 293 ARG A C 1
ATOM 2340 O O . ARG A 1 293 ? 12.431 7.114 1.844 1.00 60.16 293 ARG A O 1
ATOM 2347 N N . PRO A 1 294 ? 10.893 8.003 3.204 1.00 53.56 294 PRO A N 1
ATOM 2348 C CA . PRO A 1 294 ? 11.563 9.304 3.289 1.00 53.56 294 PRO A CA 1
ATOM 2349 C C . PRO A 1 294 ? 12.930 9.286 4.005 1.00 53.56 294 PRO A C 1
ATOM 2351 O O . PRO A 1 294 ? 13.604 10.304 4.018 1.00 53.56 294 PRO A O 1
ATOM 2354 N N . GLY A 1 295 ? 13.362 8.156 4.582 1.00 48.75 295 GLY A N 1
ATOM 2355 C CA . GLY A 1 295 ? 14.654 8.035 5.279 1.00 48.75 295 GLY A CA 1
ATOM 2356 C C . GLY A 1 295 ? 15.783 7.379 4.479 1.00 48.75 295 GLY A C 1
ATOM 2357 O O . GLY A 1 295 ? 16.830 7.114 5.059 1.00 48.75 295 GLY A O 1
ATOM 2358 N N . ALA A 1 296 ? 15.562 7.037 3.204 1.00 47.59 296 ALA A N 1
ATOM 2359 C CA . ALA A 1 296 ? 16.565 6.330 2.405 1.00 47.59 296 ALA A CA 1
ATOM 2360 C C . ALA A 1 296 ? 17.578 7.266 1.725 1.00 47.59 296 ALA A C 1
ATOM 2362 O O . ALA A 1 296 ? 18.729 6.875 1.610 1.00 47.59 296 ALA A O 1
ATOM 2363 N N . ASP A 1 297 ? 17.184 8.486 1.337 1.00 48.22 297 ASP A N 1
ATOM 2364 C CA . ASP A 1 297 ? 18.061 9.456 0.669 1.00 48.22 297 ASP A CA 1
ATOM 2365 C C . ASP A 1 297 ? 17.549 10.894 0.884 1.00 48.22 297 ASP A C 1
ATOM 2367 O O . ASP A 1 297 ? 16.396 11.203 0.566 1.00 48.22 297 ASP A O 1
ATOM 2371 N N . ASP A 1 298 ? 18.417 11.775 1.390 1.00 43.59 298 ASP A N 1
ATOM 2372 C CA . ASP A 1 298 ? 18.170 13.184 1.738 1.00 43.59 298 ASP A CA 1
ATOM 2373 C C . ASP A 1 298 ? 17.876 14.079 0.509 1.00 43.59 298 ASP A C 1
ATOM 2375 O O . ASP A 1 298 ? 18.644 14.983 0.170 1.00 43.59 298 ASP A O 1
ATOM 2379 N N . ASN A 1 299 ? 16.766 13.847 -0.200 1.00 55.72 299 ASN A N 1
ATOM 2380 C CA . ASN A 1 299 ? 16.312 14.731 -1.275 1.00 55.72 299 ASN A CA 1
ATOM 2381 C C . ASN A 1 299 ? 15.155 15.632 -0.794 1.00 55.72 299 ASN A C 1
ATOM 2383 O O . ASN A 1 299 ? 14.028 15.141 -0.671 1.00 55.72 299 ASN A O 1
ATOM 2387 N N . PRO A 1 300 ? 15.383 16.942 -0.578 1.00 55.62 300 PRO A N 1
ATOM 2388 C CA . PRO A 1 300 ? 14.403 17.843 0.035 1.00 55.62 300 PRO A CA 1
ATOM 2389 C C . PRO A 1 300 ? 13.069 17.901 -0.721 1.00 55.62 300 PRO A C 1
ATOM 2391 O O . PRO A 1 300 ? 12.018 17.854 -0.095 1.00 55.62 300 PRO A O 1
ATOM 2394 N N . ALA A 1 301 ? 13.084 17.858 -2.059 1.00 57.31 301 ALA A N 1
ATOM 2395 C CA . ALA A 1 301 ? 11.852 17.914 -2.852 1.00 57.31 301 ALA A CA 1
ATOM 2396 C C . ALA A 1 301 ? 10.906 16.721 -2.603 1.00 57.31 301 ALA A C 1
ATOM 2398 O O . ALA A 1 301 ? 9.691 16.865 -2.694 1.00 57.31 301 ALA A O 1
ATOM 2399 N N . ARG A 1 302 ? 11.448 15.538 -2.272 1.00 62.66 302 ARG A N 1
ATOM 2400 C CA . ARG A 1 302 ? 10.634 14.354 -1.941 1.00 62.66 302 ARG A CA 1
ATOM 2401 C C . ARG A 1 302 ? 10.046 14.448 -0.535 1.00 62.66 302 ARG A C 1
ATOM 2403 O O . ARG A 1 302 ? 8.951 13.943 -0.305 1.00 62.66 302 ARG A O 1
ATOM 2410 N N . LEU A 1 303 ? 10.775 15.069 0.393 1.00 68.50 303 LEU A N 1
ATOM 2411 C CA . LEU A 1 303 ? 10.299 15.309 1.754 1.00 68.50 303 LEU A CA 1
ATOM 2412 C C . LEU A 1 303 ? 9.158 16.328 1.758 1.00 68.50 303 LEU A C 1
ATOM 2414 O O . LEU A 1 303 ? 8.157 16.072 2.411 1.00 68.50 303 LEU A O 1
ATOM 2418 N N . ASP A 1 304 ? 9.234 17.388 0.951 1.00 74.88 304 ASP A N 1
ATOM 2419 C CA . ASP A 1 304 ? 8.173 18.402 0.859 1.00 74.88 304 ASP A CA 1
ATOM 2420 C C . ASP A 1 304 ? 6.832 17.819 0.369 1.00 74.88 304 ASP A C 1
ATOM 2422 O O . ASP A 1 304 ? 5.765 18.180 0.869 1.00 74.88 304 ASP A O 1
ATOM 2426 N N . GLU A 1 305 ? 6.860 16.889 -0.592 1.00 75.12 305 GLU A N 1
ATOM 2427 C CA . GLU A 1 305 ? 5.652 16.214 -1.088 1.00 75.12 305 GLU A CA 1
ATOM 2428 C C . GLU A 1 305 ? 5.023 15.299 -0.029 1.00 75.12 305 GLU A C 1
ATOM 2430 O O . GLU A 1 305 ? 3.803 15.323 0.174 1.00 75.12 305 GLU A O 1
ATOM 2435 N N . VAL A 1 306 ? 5.853 14.509 0.660 1.00 78.00 306 VAL A N 1
ATOM 2436 C CA . VAL A 1 306 ? 5.417 13.635 1.758 1.00 78.00 306 VAL A CA 1
ATOM 2437 C C . VAL A 1 306 ? 4.880 14.475 2.913 1.00 78.00 306 VAL A C 1
ATOM 2439 O O . VAL A 1 306 ? 3.797 14.191 3.422 1.00 78.00 306 VAL A O 1
ATOM 2442 N N . ASP A 1 307 ? 5.578 15.545 3.279 1.00 80.19 307 ASP A N 1
ATOM 2443 C CA . ASP A 1 307 ? 5.176 16.439 4.354 1.00 80.19 307 ASP A CA 1
ATOM 2444 C C . ASP A 1 307 ? 3.869 17.157 4.021 1.00 80.19 307 ASP A C 1
ATOM 2446 O O . ASP A 1 307 ? 2.946 17.209 4.835 1.00 80.19 307 ASP A O 1
ATOM 2450 N N . GLY A 1 308 ? 3.737 17.665 2.795 1.00 84.44 308 GLY A N 1
ATOM 2451 C CA . GLY A 1 308 ? 2.502 18.275 2.320 1.00 84.44 308 GLY A CA 1
ATOM 2452 C C . GLY A 1 308 ? 1.323 17.301 2.388 1.00 84.44 308 GLY A C 1
ATOM 2453 O O . GLY A 1 308 ? 0.217 17.686 2.778 1.00 84.44 308 GLY A O 1
ATOM 2454 N N . PHE A 1 309 ? 1.532 16.026 2.055 1.00 87.25 309 PHE A N 1
ATOM 2455 C CA . PHE A 1 309 ? 0.507 14.993 2.196 1.00 87.25 309 PHE A CA 1
ATOM 2456 C C . PHE A 1 309 ? 0.158 14.698 3.658 1.00 87.25 309 PHE A C 1
ATOM 2458 O O . PHE A 1 309 ? -1.018 14.779 4.020 1.00 87.25 309 PHE A O 1
ATOM 2465 N N . PHE A 1 310 ? 1.148 14.408 4.503 1.00 86.44 310 PHE A N 1
ATOM 2466 C CA . PHE A 1 310 ? 0.932 14.107 5.921 1.00 86.44 310 PHE A CA 1
ATOM 2467 C C . PHE A 1 310 ? 0.285 15.272 6.668 1.00 86.44 310 PHE A C 1
ATOM 2469 O O . PHE A 1 310 ? -0.664 15.063 7.423 1.00 86.44 310 PHE A O 1
ATOM 2476 N N . GLN A 1 311 ? 0.736 16.498 6.407 1.00 86.00 311 GLN A N 1
ATOM 2477 C CA . GLN A 1 311 ? 0.159 17.712 6.977 1.00 86.00 311 GLN A CA 1
ATOM 2478 C C . GLN A 1 311 ? -1.309 17.865 6.568 1.00 86.00 311 GLN A C 1
ATOM 2480 O O . GLN A 1 311 ? -2.157 18.140 7.411 1.00 86.00 311 GLN A O 1
ATOM 2485 N N . SER A 1 312 ? -1.638 17.595 5.300 1.00 90.50 312 SER A N 1
ATOM 2486 C CA . SER A 1 312 ? -3.025 17.614 4.825 1.00 90.50 312 SER A CA 1
ATOM 2487 C C . SER A 1 312 ? -3.903 16.598 5.551 1.00 90.50 312 SER A C 1
ATOM 2489 O O . SER A 1 312 ? -5.019 16.922 5.963 1.00 90.50 312 SER A O 1
ATOM 2491 N N . VAL A 1 313 ? -3.405 15.367 5.728 1.00 90.94 313 VAL A N 1
ATOM 2492 C CA . VAL A 1 313 ? -4.114 14.322 6.476 1.00 90.94 313 VAL A CA 1
ATOM 2493 C C . VAL A 1 313 ? -4.330 14.776 7.916 1.00 90.94 313 VAL A C 1
ATOM 2495 O O . VAL A 1 313 ? -5.460 14.699 8.395 1.00 90.94 313 VAL A O 1
ATOM 2498 N N . TYR A 1 314 ? -3.294 15.286 8.584 1.00 88.12 314 TYR A N 1
ATOM 2499 C CA . TYR A 1 314 ? -3.361 15.769 9.963 1.00 88.12 314 TYR A CA 1
ATOM 2500 C C . TYR A 1 314 ? -4.371 16.914 10.132 1.00 88.12 314 TYR A C 1
ATOM 2502 O O . TYR A 1 314 ? -5.288 16.817 10.948 1.00 88.12 314 TYR A O 1
ATOM 2510 N N . ASP A 1 315 ? -4.272 17.970 9.324 1.00 87.62 315 ASP A N 1
ATOM 2511 C CA . ASP A 1 315 ? -5.135 19.147 9.455 1.00 87.62 315 ASP A CA 1
ATOM 2512 C C . ASP A 1 315 ? -6.602 18.802 9.188 1.00 87.62 315 ASP A C 1
ATOM 2514 O O . ASP A 1 315 ? -7.493 19.178 9.958 1.00 87.62 315 ASP A O 1
ATOM 2518 N N . GLN A 1 316 ? -6.870 18.036 8.126 1.00 91.44 316 GLN A N 1
ATOM 2519 C CA . GLN A 1 316 ? -8.231 17.641 7.779 1.00 91.44 316 GLN A CA 1
ATOM 2520 C C . GLN A 1 316 ? -8.824 16.675 8.809 1.00 91.44 316 GLN A C 1
ATOM 2522 O O . GLN A 1 316 ? -9.965 16.857 9.231 1.00 91.44 316 GLN A O 1
ATOM 2527 N N . SER A 1 317 ? -8.075 15.659 9.242 1.00 91.19 317 SER A N 1
ATOM 2528 C CA . SER A 1 317 ? -8.554 14.687 10.234 1.00 91.19 317 SER A CA 1
ATOM 2529 C C . SER A 1 317 ? -8.806 15.331 11.598 1.00 91.19 317 SER A C 1
ATOM 2531 O O . SER A 1 317 ? -9.809 15.016 12.247 1.00 91.19 317 SER A O 1
ATOM 2533 N N . ARG A 1 318 ? -7.966 16.289 12.010 1.00 88.00 318 ARG A N 1
ATOM 2534 C CA . ARG A 1 318 ? -8.172 17.087 13.223 1.00 88.00 318 ARG A CA 1
ATOM 2535 C C . ARG A 1 318 ? -9.400 17.986 13.108 1.00 88.00 318 ARG A C 1
ATOM 2537 O O . ARG A 1 318 ? -10.221 17.990 14.023 1.00 88.00 318 ARG A O 1
ATOM 2544 N N . ALA A 1 319 ? -9.577 18.690 11.988 1.00 90.88 319 ALA A N 1
ATOM 2545 C CA . ALA A 1 319 ? -10.770 19.507 11.737 1.00 90.88 319 ALA A CA 1
ATOM 2546 C C . ALA A 1 319 ? -12.067 18.674 11.720 1.00 90.88 319 ALA A C 1
ATOM 2548 O O . ALA A 1 319 ? -13.142 19.174 12.044 1.00 90.88 319 ALA A O 1
ATOM 2549 N N . LEU A 1 320 ? -11.957 17.393 11.369 1.00 93.88 320 LEU A N 1
ATOM 2550 C CA . LEU A 1 320 ? -13.038 16.412 11.377 1.00 93.88 320 LEU A CA 1
ATOM 2551 C C . LEU A 1 320 ? -13.208 15.684 12.725 1.00 93.88 320 LEU A C 1
ATOM 2553 O O . LEU A 1 320 ? -14.039 14.781 12.831 1.00 93.88 320 LEU A O 1
ATOM 2557 N N . GLY A 1 321 ? -12.429 16.036 13.752 1.00 90.81 321 GLY A N 1
ATOM 2558 C CA . GLY A 1 321 ? -12.527 15.437 15.084 1.00 90.81 321 GLY A CA 1
ATOM 2559 C C . GLY A 1 321 ? -12.132 13.957 15.151 1.00 90.81 321 GLY A C 1
ATOM 2560 O O . GLY A 1 321 ? -12.453 13.288 16.131 1.00 90.81 321 GLY A O 1
ATOM 2561 N N . LEU A 1 322 ? -11.428 13.423 14.144 1.00 91.88 322 LEU A N 1
ATOM 2562 C CA . LEU A 1 322 ? -10.971 12.023 14.138 1.00 91.88 322 LEU A CA 1
ATOM 2563 C C . LEU A 1 322 ? -9.873 11.757 15.180 1.00 91.88 322 LEU A C 1
ATOM 2565 O O . LEU A 1 322 ? -9.609 10.615 15.531 1.00 91.88 322 LEU A O 1
ATOM 2569 N N . HIS A 1 323 ? -9.276 12.822 15.707 1.00 88.50 323 HIS A N 1
ATOM 2570 C CA . HIS A 1 323 ? -8.271 12.795 16.765 1.00 88.50 323 HIS A CA 1
ATOM 2571 C C . HIS A 1 323 ? -8.855 12.801 18.179 1.00 88.50 323 HIS A C 1
ATOM 2573 O O . HIS A 1 323 ? -8.109 12.753 19.155 1.00 88.50 323 HIS A O 1
ATOM 2579 N N . ASN A 1 324 ? -10.178 12.903 18.313 1.00 87.94 324 ASN A N 1
ATOM 2580 C CA . ASN A 1 324 ? -10.794 12.954 19.628 1.00 87.94 324 ASN A CA 1
ATOM 2581 C C . ASN A 1 324 ? -10.496 11.657 20.411 1.00 87.94 324 ASN A C 1
ATOM 2583 O O . ASN A 1 324 ? -10.539 10.573 19.825 1.00 87.94 324 ASN A O 1
ATOM 2587 N N . PRO A 1 325 ? -10.270 11.740 21.738 1.00 87.69 325 PRO A N 1
ATOM 2588 C CA . PRO A 1 325 ? -10.050 10.587 22.623 1.00 87.69 325 PRO A CA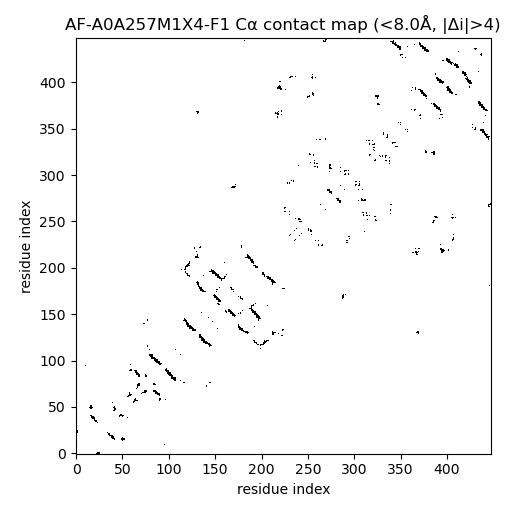 1
ATOM 2589 C C . PRO A 1 325 ? -11.055 9.441 22.464 1.00 87.69 325 PRO A C 1
ATOM 2591 O O . PRO A 1 325 ? -10.729 8.272 22.662 1.00 87.69 325 PRO A O 1
ATOM 2594 N N . LYS A 1 326 ? -12.297 9.782 22.105 1.00 89.12 326 LYS A N 1
ATOM 2595 C CA . LYS A 1 326 ? -13.394 8.840 21.891 1.00 89.12 326 LYS A CA 1
ATOM 2596 C C . LYS A 1 326 ? -14.058 9.120 20.539 1.00 89.12 326 LYS A C 1
ATOM 2598 O O . LYS A 1 326 ? -14.325 10.292 20.246 1.00 89.12 326 LYS A O 1
ATOM 2603 N N . PRO A 1 327 ? -14.369 8.086 19.734 1.00 91.44 327 PRO A N 1
ATOM 2604 C CA . PRO A 1 327 ? -15.122 8.261 18.497 1.00 91.44 327 PRO A CA 1
ATOM 2605 C C . PRO A 1 327 ? -16.467 8.958 18.744 1.00 91.44 327 PRO A C 1
ATOM 2607 O O . PRO A 1 327 ? -17.293 8.493 19.530 1.00 91.44 327 PRO A O 1
ATOM 2610 N N . ALA A 1 328 ? -16.694 10.082 18.064 1.00 91.44 328 ALA A N 1
ATOM 2611 C CA . ALA A 1 328 ? -17.959 10.808 18.111 1.00 91.44 328 ALA A CA 1
ATOM 2612 C C . ALA A 1 328 ? -19.047 10.125 17.256 1.00 91.44 328 ALA A C 1
ATOM 2614 O O . ALA A 1 328 ? -18.784 9.211 16.474 1.00 91.44 328 ALA A O 1
ATOM 2615 N N . LYS A 1 329 ? -20.299 10.587 17.368 1.00 93.19 329 LYS A N 1
ATOM 2616 C CA . LYS A 1 329 ? -21.438 10.029 16.611 1.00 93.19 329 LYS A CA 1
ATOM 2617 C C . LYS A 1 329 ? -21.240 10.109 15.088 1.00 93.19 329 LYS A C 1
ATOM 2619 O O . LYS A 1 329 ? -21.697 9.237 14.357 1.00 93.19 329 LYS A O 1
ATOM 2624 N N . ASP A 1 330 ? -20.578 11.157 14.622 1.00 94.56 330 ASP A N 1
ATOM 2625 C CA . ASP A 1 330 ? -20.262 11.458 13.225 1.00 94.56 330 ASP A CA 1
ATOM 2626 C C . ASP A 1 330 ? -18.898 10.905 12.776 1.00 94.56 330 ASP A C 1
ATOM 2628 O O . ASP A 1 330 ? -18.481 11.142 11.641 1.00 94.56 330 ASP A O 1
ATOM 2632 N N . PHE A 1 331 ? -18.218 10.124 13.623 1.00 94.94 331 PHE A N 1
ATOM 2633 C CA . PHE A 1 331 ? -16.883 9.592 13.352 1.00 94.94 331 PHE A CA 1
ATOM 2634 C C . PHE A 1 331 ? -16.793 8.865 12.003 1.00 94.94 331 PHE A C 1
ATOM 2636 O O . PHE A 1 331 ? -15.937 9.191 11.186 1.00 94.94 331 PHE A O 1
ATOM 2643 N N . LEU A 1 332 ? -17.710 7.931 11.715 1.00 94.44 332 LEU A N 1
ATOM 2644 C CA . LEU A 1 332 ? -17.694 7.184 10.451 1.00 94.44 332 LEU A CA 1
ATOM 2645 C C . LEU A 1 332 ? -17.965 8.074 9.232 1.00 94.44 332 LEU A C 1
ATOM 2647 O O . LEU A 1 332 ? -17.318 7.908 8.201 1.00 94.44 332 LEU A O 1
ATOM 2651 N N . SER A 1 333 ? -18.885 9.040 9.333 1.00 93.69 333 SER A N 1
ATOM 2652 C CA . SER A 1 333 ? -19.124 9.987 8.234 1.00 93.69 333 SER A CA 1
ATOM 2653 C C . SER A 1 333 ? -17.913 10.879 7.975 1.00 93.69 333 SER A C 1
ATOM 2655 O O . SER A 1 333 ? -17.584 11.151 6.822 1.00 93.69 333 SER A O 1
ATOM 2657 N N . ASN A 1 334 ? -17.215 11.287 9.033 1.00 94.88 334 ASN A N 1
ATOM 2658 C CA . ASN A 1 334 ? -16.006 12.096 8.947 1.00 94.88 334 ASN A CA 1
ATOM 2659 C C . ASN A 1 334 ? -14.825 11.290 8.393 1.00 94.88 334 ASN A C 1
ATOM 2661 O O . ASN A 1 334 ? -14.093 11.781 7.536 1.00 94.88 334 ASN A O 1
ATOM 2665 N N . PHE A 1 335 ? -14.700 10.025 8.792 1.00 92.62 335 PHE A N 1
ATOM 2666 C CA . PHE A 1 335 ? -13.729 9.086 8.238 1.00 92.62 335 PHE A CA 1
ATOM 2667 C C . PHE A 1 335 ? -13.934 8.893 6.732 1.00 92.62 335 PHE A C 1
ATOM 2669 O O . PHE A 1 335 ? -12.983 8.988 5.958 1.00 92.62 335 PHE A O 1
ATOM 2676 N N . VAL A 1 336 ? -15.180 8.684 6.293 1.00 90.50 336 VAL A N 1
ATOM 2677 C CA . VAL A 1 336 ? -15.535 8.586 4.867 1.00 90.50 336 VAL A CA 1
ATOM 2678 C C . VAL A 1 336 ? -15.210 9.884 4.128 1.00 90.50 336 VAL A C 1
ATOM 2680 O O . VAL A 1 336 ? -14.625 9.842 3.049 1.00 90.50 336 VAL A O 1
ATOM 2683 N N . LYS A 1 337 ? -15.542 11.039 4.719 1.00 90.31 337 LYS A N 1
ATOM 2684 C CA . LYS A 1 337 ? -15.277 12.358 4.131 1.00 90.31 337 LYS A CA 1
ATOM 2685 C C . LYS A 1 337 ? -13.785 12.609 3.901 1.00 90.31 337 LYS A C 1
ATOM 2687 O O . LYS A 1 337 ? -13.442 13.170 2.866 1.00 90.31 337 LYS A O 1
ATOM 2692 N N . LEU A 1 338 ? -12.926 12.198 4.835 1.00 90.06 338 LEU A N 1
ATOM 2693 C CA . LEU A 1 338 ? -11.474 12.330 4.702 1.00 90.06 338 LEU A CA 1
ATOM 2694 C C . LEU A 1 338 ? -10.889 11.323 3.712 1.00 90.06 338 LEU A C 1
ATOM 2696 O O . LEU A 1 338 ? -10.153 11.692 2.804 1.00 90.06 338 LEU A O 1
ATOM 2700 N N . SER A 1 339 ? -11.188 10.041 3.923 1.00 83.69 339 SER A N 1
ATOM 2701 C CA . SER A 1 339 ? -10.585 8.955 3.149 1.00 83.69 339 SER A CA 1
ATOM 2702 C C . SER A 1 339 ? -11.046 8.963 1.692 1.00 83.69 339 SER A C 1
ATOM 2704 O O . SER A 1 339 ? -10.297 8.565 0.807 1.00 83.69 339 SER A O 1
ATOM 2706 N N . GLY A 1 340 ? -12.272 9.428 1.434 1.00 80.88 340 GLY A N 1
ATOM 2707 C CA . GLY A 1 340 ? -12.948 9.276 0.149 1.00 80.88 340 GLY A CA 1
ATOM 2708 C C . GLY A 1 340 ? -13.590 7.898 -0.028 1.00 80.88 340 GLY A C 1
ATOM 2709 O O . GLY A 1 340 ? -13.872 7.512 -1.164 1.00 80.88 340 GLY A O 1
ATOM 2710 N N . SER A 1 341 ? -13.788 7.148 1.069 1.00 79.75 341 SER A N 1
ATOM 2711 C CA . SER A 1 341 ? -14.299 5.771 1.039 1.00 79.75 341 SER A CA 1
ATOM 2712 C C . SER A 1 341 ? -15.644 5.719 0.331 1.00 79.75 341 SER A C 1
ATOM 2714 O O . SER A 1 341 ? -16.535 6.525 0.591 1.00 79.75 341 SER A O 1
ATOM 2716 N N . ARG A 1 342 ? -15.797 4.763 -0.582 1.00 75.81 342 ARG A N 1
ATOM 2717 C CA . ARG A 1 342 ? -17.024 4.576 -1.365 1.00 75.81 342 ARG A CA 1
ATOM 2718 C C . ARG A 1 342 ? -17.980 3.595 -0.704 1.00 75.81 342 ARG A C 1
ATOM 2720 O O . ARG A 1 342 ? -19.187 3.653 -0.944 1.00 75.81 342 ARG A O 1
ATOM 2727 N N . SER A 1 343 ? -17.459 2.703 0.130 1.00 80.12 343 SER A N 1
ATOM 2728 C CA . SER A 1 343 ? -18.276 1.853 0.989 1.00 80.12 343 SER A CA 1
ATOM 2729 C C . SER A 1 343 ? -18.867 2.617 2.173 1.00 80.12 343 SER A C 1
ATOM 2731 O O . SER A 1 343 ? -18.457 3.727 2.517 1.00 80.12 343 SER A O 1
ATOM 2733 N N . LYS A 1 344 ? -19.830 1.968 2.835 1.00 86.44 344 LYS A N 1
ATOM 2734 C CA . LYS A 1 344 ? -20.300 2.341 4.170 1.00 86.44 344 LYS A CA 1
ATOM 2735 C C . LYS A 1 344 ? -19.505 1.524 5.196 1.00 86.44 344 LYS A C 1
ATOM 2737 O O . LYS A 1 344 ? -19.899 0.382 5.440 1.00 86.44 344 LYS A O 1
ATOM 2742 N N . PRO A 1 345 ? -18.399 2.052 5.753 1.00 91.19 345 PRO A N 1
ATOM 2743 C CA . PRO A 1 345 ? -17.648 1.336 6.771 1.00 91.19 345 PRO A CA 1
ATOM 2744 C C . PRO A 1 345 ? -18.529 1.054 7.988 1.00 91.19 345 PRO A C 1
ATOM 2746 O O . PRO A 1 345 ? -19.440 1.824 8.310 1.00 91.19 345 PRO A O 1
ATOM 2749 N N . VAL A 1 346 ? -18.252 -0.056 8.663 1.00 92.25 346 VAL A N 1
ATOM 2750 C CA . VAL A 1 346 ? -18.983 -0.503 9.851 1.00 92.25 346 VAL A CA 1
ATOM 2751 C C . VAL A 1 346 ? -18.040 -0.472 11.041 1.00 92.25 346 VAL A C 1
ATOM 2753 O O . VAL A 1 346 ? -16.962 -1.052 10.980 1.00 92.25 346 VAL A O 1
ATOM 2756 N N . MET A 1 347 ? -18.462 0.176 12.127 1.00 95.25 347 MET A N 1
ATOM 2757 C CA . MET A 1 347 ? -17.726 0.206 13.391 1.00 95.25 347 MET A CA 1
ATOM 2758 C C . MET A 1 347 ? -18.396 -0.711 14.410 1.00 95.25 347 MET A C 1
ATOM 2760 O O . MET A 1 347 ? -19.590 -0.567 14.680 1.00 95.25 347 MET A O 1
ATOM 2764 N N . GLN A 1 348 ? -17.627 -1.627 14.992 1.00 95.81 348 GLN A N 1
ATOM 2765 C CA . GLN A 1 348 ? -18.071 -2.514 16.066 1.00 95.81 348 GLN A CA 1
ATOM 2766 C C . GLN A 1 348 ? -17.153 -2.367 17.275 1.00 95.81 348 GLN A C 1
ATOM 2768 O O . GLN A 1 348 ? -15.934 -2.376 17.131 1.00 95.81 348 GLN A O 1
ATOM 2773 N N . THR A 1 349 ? -17.726 -2.243 18.471 1.00 96.44 349 THR A N 1
ATOM 2774 C CA . THR A 1 349 ? -16.953 -2.308 19.717 1.00 96.44 349 THR A CA 1
ATOM 2775 C C . THR A 1 349 ? -16.721 -3.770 20.077 1.00 96.44 349 THR A C 1
ATOM 2777 O O . THR A 1 349 ? -17.684 -4.534 20.160 1.00 96.44 349 THR A O 1
ATOM 2780 N N . VAL A 1 350 ? -15.465 -4.158 20.273 1.00 96.81 350 VAL A N 1
ATOM 2781 C CA . VAL A 1 350 ? -15.077 -5.533 20.599 1.00 96.81 350 VAL A CA 1
ATOM 2782 C C . VAL A 1 350 ? -15.424 -5.837 22.052 1.00 96.81 350 VAL A C 1
ATOM 2784 O O . VAL A 1 350 ? -15.145 -5.050 22.952 1.00 96.81 350 VAL A O 1
ATOM 2787 N N . THR A 1 351 ? -16.043 -6.990 22.266 1.00 96.44 351 THR A N 1
ATOM 2788 C CA . THR A 1 351 ? -16.427 -7.551 23.565 1.00 96.44 351 THR A CA 1
ATOM 2789 C C . THR A 1 351 ? -16.188 -9.056 23.524 1.00 96.44 351 THR A C 1
ATOM 2791 O O . THR A 1 351 ? -16.107 -9.634 22.439 1.00 96.44 351 THR A O 1
ATOM 2794 N N . GLU A 1 352 ? -16.134 -9.719 24.677 1.00 95.19 352 GLU A N 1
ATOM 2795 C CA . GLU A 1 352 ? -16.009 -11.183 24.721 1.00 95.19 352 GLU A CA 1
ATOM 2796 C C . GLU A 1 352 ? -17.159 -11.885 23.973 1.00 95.19 352 GLU A C 1
ATOM 2798 O O . GLU A 1 352 ? -16.936 -12.869 23.269 1.00 95.19 352 GLU A O 1
ATOM 2803 N N . GLU A 1 353 ? -18.376 -11.335 24.040 1.00 96.69 353 GLU A N 1
ATOM 2804 C CA . GLU A 1 353 ? -19.575 -11.912 23.420 1.00 96.69 353 GLU A CA 1
ATOM 2805 C C . GLU A 1 353 ? -19.554 -11.861 21.884 1.00 96.69 353 GLU A C 1
ATOM 2807 O O . GLU A 1 353 ? -20.052 -12.773 21.221 1.00 96.69 353 GLU A O 1
ATOM 2812 N N . ASN A 1 354 ? -18.987 -10.801 21.298 1.00 96.56 354 ASN A N 1
ATOM 2813 C CA . ASN A 1 354 ? -18.988 -10.590 19.846 1.00 96.56 354 ASN A CA 1
ATOM 2814 C C . ASN A 1 354 ? -17.628 -10.830 19.174 1.00 96.56 354 ASN A C 1
ATOM 2816 O O . ASN A 1 354 ? -17.545 -10.719 17.948 1.00 96.56 354 ASN A O 1
ATOM 2820 N N . LEU A 1 355 ? -16.589 -11.194 19.935 1.00 96.06 355 LEU A N 1
ATOM 2821 C CA . LEU A 1 355 ? -15.215 -11.327 19.447 1.00 96.06 355 LEU A CA 1
ATOM 2822 C C . LEU A 1 355 ? -15.109 -12.238 18.222 1.00 96.06 355 LEU A C 1
ATOM 2824 O O . LEU A 1 355 ? -14.413 -11.909 17.262 1.00 96.06 355 LEU A O 1
ATOM 2828 N N . LYS A 1 356 ? -15.827 -13.366 18.225 1.00 94.69 356 LYS A N 1
ATOM 2829 C CA . LYS A 1 356 ? -15.843 -14.298 17.090 1.00 94.69 356 LYS A CA 1
ATOM 2830 C C . LYS A 1 356 ? -16.390 -13.633 15.825 1.00 94.69 356 LYS A C 1
ATOM 2832 O O . LYS A 1 356 ? -15.744 -13.679 14.785 1.00 94.69 356 LYS A O 1
ATOM 2837 N N . THR A 1 357 ? -17.536 -12.963 15.935 1.00 94.94 357 THR A N 1
ATOM 2838 C CA . THR A 1 357 ? -18.176 -12.247 14.822 1.00 94.94 357 THR A CA 1
ATOM 2839 C C . THR A 1 357 ? -17.287 -11.125 14.287 1.00 94.94 357 THR A C 1
ATOM 2841 O O . THR A 1 357 ? -17.130 -11.000 13.075 1.00 94.94 357 THR A O 1
ATOM 2844 N N . VAL A 1 358 ? -16.673 -10.335 15.176 1.00 95.12 358 VAL A N 1
ATOM 2845 C CA . VAL A 1 358 ? -15.719 -9.280 14.797 1.00 95.12 358 VAL A CA 1
ATOM 2846 C C . VAL A 1 358 ? -14.519 -9.889 14.074 1.00 95.12 358 VAL A C 1
ATOM 2848 O O . VAL A 1 358 ? -14.137 -9.415 13.008 1.00 95.12 358 VAL A O 1
ATOM 2851 N N . SER A 1 359 ? -13.957 -10.969 14.618 1.00 93.31 359 SER A N 1
ATOM 2852 C CA . SER A 1 359 ? -12.820 -11.663 14.013 1.00 93.31 359 SER A CA 1
ATOM 2853 C C . SER A 1 359 ? -13.161 -12.161 12.613 1.00 93.31 359 SER A C 1
ATOM 2855 O O . SER A 1 359 ? -12.389 -11.937 11.691 1.00 93.31 359 SER A O 1
ATOM 2857 N N . ASP A 1 360 ? -14.330 -12.773 12.419 1.00 91.81 360 ASP A N 1
ATOM 2858 C CA . ASP A 1 360 ? -14.778 -13.263 11.112 1.00 91.81 360 ASP A CA 1
ATOM 2859 C C . ASP A 1 360 ? -14.965 -12.126 10.092 1.00 91.81 360 ASP A C 1
ATOM 2861 O O . ASP A 1 360 ? -14.641 -12.299 8.914 1.00 91.81 360 ASP A O 1
ATOM 2865 N N . LEU A 1 361 ? -15.414 -10.942 10.530 1.00 92.50 361 LEU A N 1
ATOM 2866 C CA . LEU A 1 361 ? -15.462 -9.744 9.685 1.00 92.50 361 LEU A CA 1
ATOM 2867 C C . LEU A 1 361 ? -14.064 -9.253 9.301 1.00 92.50 361 LEU A C 1
ATOM 2869 O O . LEU A 1 361 ? -13.848 -8.944 8.131 1.00 92.50 361 LEU A O 1
ATOM 2873 N N . ILE A 1 362 ? -13.115 -9.249 10.244 1.00 92.56 362 ILE A N 1
ATOM 2874 C CA . ILE A 1 362 ? -11.710 -8.926 9.958 1.00 92.56 362 ILE A CA 1
ATOM 2875 C C . ILE A 1 362 ? -11.173 -9.875 8.884 1.00 92.56 362 ILE A C 1
ATOM 2877 O O . ILE A 1 362 ? -10.674 -9.423 7.858 1.00 92.56 362 ILE A O 1
ATOM 2881 N N . ARG A 1 363 ? -11.349 -11.195 9.052 1.00 88.75 363 ARG A N 1
ATOM 2882 C CA . ARG A 1 363 ? -10.875 -12.181 8.060 1.00 88.75 363 ARG A CA 1
ATOM 2883 C C . ARG A 1 363 ? -11.511 -11.964 6.691 1.00 88.75 363 ARG A C 1
ATOM 2885 O O . ARG A 1 363 ? -10.834 -12.102 5.677 1.00 88.75 363 ARG A O 1
ATOM 2892 N N . LYS A 1 364 ? -12.803 -11.629 6.655 1.00 86.88 364 LYS A N 1
ATOM 2893 C CA . LYS A 1 364 ? -13.539 -11.359 5.415 1.00 86.88 364 LYS A CA 1
ATOM 2894 C C . LYS A 1 364 ? -12.996 -10.142 4.667 1.00 86.88 364 LYS A C 1
ATOM 2896 O O . LYS A 1 364 ? -12.907 -10.196 3.443 1.00 86.88 364 LYS A O 1
ATOM 2901 N N . ASP A 1 365 ? -12.647 -9.075 5.373 1.00 87.69 365 ASP A N 1
ATOM 2902 C CA . ASP A 1 365 ? -12.037 -7.894 4.763 1.00 87.69 365 ASP A CA 1
ATOM 2903 C C . ASP A 1 365 ? -10.612 -8.189 4.281 1.00 87.69 365 ASP A C 1
ATOM 2905 O O . ASP A 1 365 ? -10.279 -7.892 3.134 1.00 87.69 365 ASP A O 1
ATOM 2909 N N . LEU A 1 366 ? -9.801 -8.868 5.097 1.00 84.88 366 LEU A N 1
ATOM 2910 C CA . LEU A 1 366 ? -8.432 -9.241 4.726 1.00 84.88 366 LEU A CA 1
ATOM 2911 C C . LEU A 1 366 ? -8.391 -10.184 3.510 1.00 84.88 366 LEU A C 1
ATOM 2913 O O . LEU A 1 366 ? -7.529 -10.046 2.648 1.00 84.88 366 LEU A O 1
ATOM 2917 N N . LEU A 1 367 ? -9.372 -11.085 3.372 1.00 78.31 367 LEU A N 1
ATOM 2918 C CA . LEU A 1 367 ? -9.593 -11.912 2.173 1.00 78.31 367 LEU A CA 1
ATOM 2919 C C . LEU A 1 367 ? -9.811 -11.098 0.889 1.00 78.31 367 LEU A C 1
ATOM 2921 O O . LEU A 1 367 ? -9.605 -11.603 -0.214 1.00 78.31 367 LEU A O 1
ATOM 2925 N N . GLN A 1 368 ? -10.276 -9.861 1.036 1.00 78.12 368 GLN A N 1
ATOM 2926 C CA . GLN A 1 368 ? -10.498 -8.901 -0.037 1.00 78.12 368 GLN A CA 1
ATOM 2927 C C . GLN A 1 368 ? -9.397 -7.837 -0.065 1.00 78.12 368 GLN A C 1
ATOM 2929 O O . GLN A 1 368 ? -9.613 -6.765 -0.627 1.00 78.12 368 GLN A O 1
ATOM 2934 N N . SER A 1 369 ? -8.243 -8.098 0.549 1.00 78.38 369 SER A N 1
ATOM 2935 C CA . SER A 1 369 ? -7.140 -7.148 0.711 1.00 78.38 369 SER A CA 1
ATOM 2936 C C . SER A 1 369 ? -7.594 -5.770 1.196 1.00 78.38 369 SER A C 1
ATOM 2938 O O . SER A 1 369 ? -7.108 -4.737 0.746 1.00 78.38 369 SER A O 1
ATOM 2940 N N . ARG A 1 370 ? -8.556 -5.751 2.122 1.00 83.50 370 ARG A N 1
ATOM 2941 C CA . ARG A 1 370 ? -9.023 -4.535 2.784 1.00 83.50 370 ARG A CA 1
ATOM 2942 C C . ARG A 1 370 ? -8.407 -4.488 4.174 1.00 83.50 370 ARG A C 1
ATOM 2944 O O . ARG A 1 370 ? -8.822 -5.277 5.024 1.00 83.50 370 ARG A O 1
ATOM 2951 N N . PRO A 1 371 ? -7.425 -3.607 4.427 1.00 87.50 371 PRO A N 1
ATOM 2952 C CA . PRO A 1 371 ? -6.924 -3.421 5.777 1.00 87.50 371 PRO A CA 1
ATOM 2953 C C . PRO A 1 371 ? -8.037 -2.943 6.709 1.00 87.50 371 PRO A C 1
ATOM 2955 O O . PRO A 1 371 ? -8.908 -2.161 6.314 1.00 87.50 371 PRO A O 1
ATOM 2958 N N . VAL A 1 372 ? -7.981 -3.393 7.958 1.00 92.19 372 VAL A N 1
ATOM 2959 C CA . VAL A 1 372 ? -8.976 -3.073 8.983 1.00 92.19 372 VAL A CA 1
ATOM 2960 C C . VAL A 1 372 ? -8.391 -2.067 9.959 1.00 92.19 372 VAL A C 1
ATOM 2962 O O . VAL A 1 372 ? -7.286 -2.254 10.456 1.00 92.19 372 VAL A O 1
ATOM 2965 N N . VAL A 1 373 ? -9.135 -1.007 10.270 1.00 94.06 373 VAL A N 1
ATOM 2966 C CA . VAL A 1 373 ? -8.691 -0.001 11.246 1.00 94.06 373 VAL A CA 1
ATOM 2967 C C . VAL A 1 373 ? -9.188 -0.383 12.635 1.00 94.06 373 VAL A C 1
ATOM 2969 O O . VAL A 1 373 ? -10.350 -0.752 12.809 1.00 94.06 373 VAL A O 1
ATOM 2972 N N . VAL A 1 374 ? -8.320 -0.254 13.633 1.00 95.88 374 VAL A N 1
ATOM 2973 C CA . VAL A 1 374 ? -8.645 -0.475 15.043 1.00 95.88 374 VAL A CA 1
ATOM 2974 C C . VAL A 1 374 ? -8.376 0.800 15.822 1.00 95.88 374 VAL A C 1
ATOM 2976 O O . VAL A 1 374 ? -7.315 1.403 15.684 1.00 95.88 374 VAL A O 1
ATOM 2979 N N . VAL A 1 375 ? -9.335 1.210 16.647 1.00 95.50 375 VAL A N 1
ATOM 2980 C CA . VAL A 1 375 ? -9.249 2.399 17.497 1.00 95.50 375 VAL A CA 1
ATOM 2981 C C . VAL A 1 375 ? -9.479 1.993 18.945 1.00 95.50 375 VAL A C 1
ATOM 2983 O O . VAL A 1 375 ? -10.563 1.545 19.307 1.00 95.50 375 VAL A O 1
ATOM 2986 N N . PHE A 1 376 ? -8.472 2.178 19.785 1.00 93.88 376 PHE A N 1
ATOM 2987 C CA . PHE A 1 376 ? -8.529 1.934 21.219 1.00 93.88 376 PHE A CA 1
ATOM 2988 C C . PHE A 1 376 ? -8.781 3.259 21.931 1.00 93.88 376 PHE A C 1
ATOM 2990 O O . PHE A 1 376 ? -7.936 4.153 21.908 1.00 93.88 376 PHE A O 1
ATOM 2997 N N . SER A 1 377 ? -9.944 3.392 22.558 1.00 92.31 377 SER A N 1
ATOM 2998 C CA . SER A 1 377 ? -10.315 4.579 23.330 1.00 92.31 377 SER A CA 1
ATOM 2999 C C . SER A 1 377 ? -10.251 4.277 24.820 1.00 92.31 377 SER A C 1
ATOM 3001 O O . SER A 1 377 ? -10.818 3.284 25.272 1.00 92.31 377 SER A O 1
ATOM 3003 N N . TYR A 1 378 ? -9.541 5.099 25.590 1.00 89.25 378 TYR A N 1
ATOM 3004 C CA . TYR A 1 378 ? -9.414 4.874 27.028 1.00 89.25 378 TYR A CA 1
ATOM 3005 C C . TYR A 1 378 ? -10.772 5.069 27.718 1.00 89.25 378 TYR A C 1
ATOM 3007 O O . TYR A 1 378 ? -11.457 6.077 27.514 1.00 89.25 378 TYR A O 1
ATOM 3015 N N . ASP A 1 379 ? -11.186 4.087 28.516 1.00 83.56 379 ASP A N 1
ATOM 3016 C CA . ASP A 1 379 ? -12.478 4.072 29.211 1.00 83.56 379 ASP A CA 1
ATOM 3017 C C . ASP A 1 379 ? -12.375 4.498 30.685 1.00 83.56 379 ASP A C 1
ATOM 3019 O O . ASP A 1 379 ? -13.356 4.428 31.420 1.00 83.56 379 ASP A O 1
ATOM 3023 N N . GLY A 1 380 ? -11.203 4.974 31.119 1.00 75.94 380 GLY A N 1
ATOM 3024 C CA . GLY A 1 380 ? -11.019 5.574 32.440 1.00 75.94 380 GLY A CA 1
ATOM 3025 C C . GLY A 1 380 ? -11.581 6.998 32.556 1.00 75.94 380 GLY A C 1
ATOM 3026 O O . GLY A 1 380 ? -12.012 7.616 31.580 1.00 75.94 380 GLY A O 1
ATOM 3027 N N . GLU A 1 381 ? -11.554 7.541 33.777 1.00 62.38 381 GLU A N 1
ATOM 3028 C CA . GLU A 1 381 ? -12.132 8.855 34.117 1.00 62.38 381 GLU A CA 1
ATOM 3029 C C . GLU A 1 381 ? -11.421 10.046 33.444 1.00 62.38 381 GLU A C 1
ATOM 3031 O O . GLU A 1 381 ? -12.000 11.125 33.307 1.00 62.38 381 GLU A O 1
ATOM 3036 N N . SER A 1 382 ? -10.184 9.857 32.973 1.00 61.25 382 SER A N 1
ATOM 3037 C CA . SER A 1 382 ? -9.442 10.874 32.224 1.00 61.25 382 SER A CA 1
ATOM 3038 C C . SER A 1 382 ? -9.946 10.962 30.780 1.00 61.25 382 SER A C 1
ATOM 3040 O O . SER A 1 382 ? -9.583 10.157 29.924 1.00 61.25 382 SER A O 1
ATOM 3042 N N . VAL A 1 383 ? -10.775 11.969 30.492 1.00 60.88 383 VAL A N 1
ATOM 3043 C CA . VAL A 1 383 ? -11.346 12.222 29.151 1.00 60.88 383 VAL A CA 1
ATOM 3044 C C . VAL A 1 383 ? -10.290 12.731 28.150 1.00 60.88 383 VAL A C 1
ATOM 3046 O O . VAL A 1 383 ? -10.602 12.928 26.980 1.00 60.88 383 VAL A O 1
ATOM 3049 N N . THR A 1 384 ? -9.046 12.952 28.586 1.00 69.62 384 THR A N 1
ATOM 3050 C CA . THR A 1 384 ? -7.993 13.586 27.782 1.00 69.62 384 THR A CA 1
ATOM 3051 C C . THR A 1 384 ? -6.987 12.615 27.161 1.00 69.62 384 THR A C 1
ATOM 3053 O O . THR A 1 384 ? -6.217 13.067 26.318 1.00 69.62 384 THR A O 1
ATOM 3056 N N . ASP A 1 385 ? -6.976 11.318 27.513 1.00 75.88 385 ASP A N 1
ATOM 3057 C CA . ASP A 1 385 ? -6.026 10.362 26.909 1.00 75.88 385 ASP A CA 1
ATOM 3058 C C . ASP A 1 385 ? -6.395 10.089 25.436 1.00 75.88 385 ASP A C 1
ATOM 3060 O O . ASP A 1 385 ? -7.515 9.644 25.165 1.00 75.88 385 ASP A O 1
ATOM 3064 N N . PRO A 1 386 ? -5.501 10.358 24.467 1.00 78.88 386 PRO A N 1
ATOM 3065 C CA . PRO A 1 386 ? -5.795 10.156 23.055 1.00 78.88 386 PRO A CA 1
ATOM 3066 C C . PRO A 1 386 ? -6.184 8.717 22.707 1.00 78.88 386 PRO A C 1
ATOM 3068 O O . PRO A 1 386 ? -5.701 7.750 23.292 1.00 78.88 386 PRO A O 1
ATOM 3071 N N . ALA A 1 387 ? -6.979 8.548 21.655 1.00 87.69 387 ALA A N 1
ATOM 3072 C CA . ALA A 1 387 ? -7.203 7.218 21.105 1.00 87.69 387 ALA A CA 1
ATOM 3073 C C . ALA A 1 387 ? -5.910 6.667 20.475 1.00 87.69 387 ALA A C 1
ATOM 3075 O O . ALA A 1 387 ? -5.186 7.397 19.792 1.00 87.69 387 ALA A O 1
ATOM 3076 N N . ARG A 1 388 ? -5.633 5.372 20.654 1.00 89.25 388 ARG A N 1
ATOM 3077 C CA . ARG A 1 388 ? -4.569 4.672 19.917 1.00 89.25 388 ARG A CA 1
ATOM 3078 C C . ARG A 1 388 ? -5.165 4.039 18.673 1.00 89.25 388 ARG A C 1
ATOM 3080 O O . ARG A 1 388 ? -6.226 3.428 18.744 1.00 89.25 388 ARG A O 1
ATOM 3087 N N . TRP A 1 389 ? -4.505 4.198 17.539 1.00 92.12 389 TRP A N 1
ATOM 3088 C CA . TRP A 1 389 ? -4.928 3.624 16.270 1.00 92.12 389 TRP A CA 1
ATOM 3089 C C . TRP A 1 389 ? -3.939 2.556 15.834 1.00 92.12 389 TRP A C 1
ATOM 3091 O O . TRP A 1 389 ? -2.733 2.716 16.013 1.00 92.12 389 TRP A O 1
ATOM 3101 N N . ALA A 1 390 ? -4.465 1.496 15.243 1.00 91.88 390 ALA A N 1
ATOM 3102 C CA . ALA A 1 390 ? -3.697 0.431 14.628 1.00 91.88 390 ALA A CA 1
ATOM 3103 C C . ALA A 1 390 ? -4.388 -0.027 13.347 1.00 91.88 390 ALA A C 1
ATOM 3105 O O . ALA A 1 390 ? -5.562 0.281 13.105 1.00 91.88 390 ALA A O 1
ATOM 3106 N N . LEU A 1 391 ? -3.662 -0.786 12.542 1.00 90.94 391 LEU A N 1
ATOM 3107 C CA . LEU A 1 391 ? -4.165 -1.333 11.296 1.00 90.94 391 LEU A CA 1
ATOM 3108 C C . LEU A 1 391 ? -3.878 -2.830 11.277 1.00 90.94 391 LEU A C 1
ATOM 3110 O O . LEU A 1 391 ? -2.767 -3.254 11.572 1.00 90.94 391 LEU A O 1
ATOM 3114 N N . ILE A 1 392 ? -4.903 -3.628 11.001 1.00 91.94 392 ILE A N 1
ATOM 3115 C CA . ILE A 1 392 ? -4.762 -5.068 10.809 1.00 91.94 392 ILE A CA 1
ATOM 3116 C C . ILE A 1 392 ? -4.645 -5.306 9.319 1.00 91.94 392 ILE A C 1
ATOM 3118 O O . ILE A 1 392 ? -5.541 -4.914 8.562 1.00 91.94 392 ILE A O 1
ATOM 3122 N N . ASP A 1 393 ? -3.554 -5.935 8.909 1.00 86.75 393 ASP A N 1
ATOM 3123 C CA . ASP A 1 393 ? -3.242 -6.145 7.501 1.00 86.75 393 ASP A CA 1
ATOM 3124 C C . ASP A 1 393 ? -2.967 -7.601 7.139 1.00 86.75 393 ASP A C 1
ATOM 3126 O O . ASP A 1 393 ? -2.838 -7.898 5.961 1.00 86.75 393 ASP A O 1
ATOM 3130 N N . GLY A 1 394 ? -2.943 -8.527 8.091 1.00 87.00 394 GLY A N 1
ATOM 3131 C CA . GLY A 1 394 ? -2.601 -9.916 7.810 1.00 87.00 394 GLY A CA 1
ATOM 3132 C C . GLY A 1 394 ? -3.158 -10.897 8.823 1.00 87.00 394 GLY A C 1
ATOM 3133 O O . GLY A 1 394 ? -3.664 -10.520 9.887 1.00 87.00 394 GLY A O 1
ATOM 3134 N N . ILE A 1 395 ? -3.100 -12.173 8.450 1.00 86.31 395 ILE A N 1
ATOM 3135 C CA . ILE A 1 395 ? -3.326 -13.289 9.361 1.00 86.31 395 ILE A CA 1
ATOM 3136 C C . ILE A 1 395 ? -2.203 -14.305 9.198 1.00 86.31 395 ILE A C 1
ATOM 3138 O O . ILE A 1 395 ? -2.062 -14.909 8.135 1.00 86.31 395 ILE A O 1
ATOM 3142 N N . ASP A 1 396 ? -1.461 -14.559 10.269 1.00 85.44 396 ASP A N 1
ATOM 3143 C CA . ASP A 1 396 ? -0.376 -15.531 10.240 1.00 85.44 396 ASP A CA 1
ATOM 3144 C C . ASP A 1 396 ? -0.879 -16.980 10.075 1.00 85.44 396 ASP A C 1
ATOM 3146 O O . ASP A 1 396 ? -2.067 -17.294 10.187 1.00 85.44 396 ASP A O 1
ATOM 3150 N N . GLU A 1 397 ? 0.050 -17.913 9.861 1.00 82.06 397 GLU A N 1
ATOM 3151 C CA . GLU A 1 397 ? -0.255 -19.341 9.670 1.00 82.06 397 GLU A CA 1
ATOM 3152 C C . GLU A 1 397 ? -0.997 -19.988 10.856 1.00 82.06 397 GLU A C 1
ATOM 3154 O O . GLU A 1 397 ? -1.577 -21.066 10.721 1.00 82.06 397 GLU A O 1
ATOM 3159 N N . ARG A 1 398 ? -0.983 -19.348 12.032 1.00 87.38 398 ARG A N 1
ATOM 3160 C CA . ARG A 1 398 ? -1.658 -19.804 13.254 1.00 87.38 398 ARG A CA 1
ATOM 3161 C C . ARG A 1 398 ? -3.022 -19.139 13.449 1.00 87.38 398 ARG A C 1
ATOM 3163 O O . ARG A 1 398 ? -3.683 -19.414 14.449 1.00 87.38 398 ARG A O 1
ATOM 3170 N N . GLY A 1 399 ? -3.455 -18.286 12.522 1.00 86.12 399 GLY A N 1
ATOM 3171 C CA . GLY A 1 399 ? -4.728 -17.575 12.592 1.00 86.12 399 GLY A CA 1
ATOM 3172 C C . GLY A 1 399 ? -4.701 -16.308 13.454 1.00 86.12 399 GLY A C 1
ATOM 3173 O O . GLY A 1 399 ? -5.777 -15.775 13.752 1.00 86.12 399 GLY A O 1
ATOM 3174 N N . ARG A 1 400 ? -3.512 -15.844 13.872 1.00 91.44 400 ARG A N 1
ATOM 3175 C CA . ARG A 1 400 ? -3.320 -14.603 14.640 1.00 91.44 400 ARG A CA 1
ATOM 3176 C C . ARG A 1 400 ? -3.364 -13.398 13.710 1.00 91.44 400 ARG A C 1
ATOM 3178 O O . ARG A 1 400 ? -2.936 -13.487 12.569 1.00 91.44 400 ARG A O 1
ATOM 3185 N N . LEU A 1 401 ? -3.875 -12.285 14.213 1.00 92.88 401 LEU A N 1
ATOM 3186 C CA . LEU A 1 401 ? -4.030 -11.039 13.473 1.00 92.88 401 LEU A CA 1
ATOM 3187 C C . LEU A 1 401 ? -2.705 -10.279 13.476 1.00 92.88 401 LEU A C 1
ATOM 3189 O O . LEU A 1 401 ? -2.173 -10.003 14.551 1.00 92.88 401 LEU A O 1
ATOM 3193 N N . ASP A 1 402 ? -2.192 -9.929 12.303 1.00 90.88 402 ASP A N 1
ATOM 3194 C CA . ASP A 1 402 ? -1.029 -9.054 12.174 1.00 90.88 402 ASP A CA 1
ATOM 3195 C C . ASP A 1 402 ? -1.475 -7.610 12.362 1.00 90.88 402 ASP A C 1
ATOM 3197 O O . ASP A 1 402 ? -2.220 -7.062 11.548 1.00 90.88 402 ASP A O 1
ATOM 3201 N N . VAL A 1 403 ? -1.078 -7.022 13.492 1.00 90.75 403 VAL A N 1
ATOM 3202 C CA . VAL A 1 403 ? -1.492 -5.679 13.894 1.00 90.75 403 VAL A CA 1
ATOM 3203 C C . VAL A 1 403 ? -0.297 -4.747 13.832 1.00 90.75 403 VAL A C 1
ATOM 3205 O O . VAL A 1 403 ? 0.709 -4.962 14.511 1.00 90.75 403 VAL A O 1
ATOM 3208 N N . ASP A 1 404 ? -0.423 -3.692 13.038 1.00 88.38 404 ASP A N 1
ATOM 3209 C CA . ASP A 1 404 ? 0.568 -2.639 12.903 1.00 88.38 404 ASP A CA 1
ATOM 3210 C C . ASP A 1 404 ? 0.210 -1.424 13.766 1.00 88.38 404 ASP A C 1
ATOM 3212 O O . ASP A 1 404 ? -0.806 -0.756 13.555 1.00 88.38 404 ASP A O 1
ATOM 3216 N N . PHE A 1 405 ? 1.072 -1.135 14.740 1.00 87.25 405 PHE A N 1
ATOM 3217 C CA . PHE A 1 405 ? 0.978 0.015 15.625 1.00 87.25 405 PHE A CA 1
ATOM 3218 C C . PHE A 1 405 ? 1.974 1.109 15.200 1.00 87.25 405 PHE A C 1
ATOM 3220 O O . PHE A 1 405 ? 3.147 0.813 14.969 1.00 87.25 405 PHE A O 1
ATOM 3227 N N . PRO A 1 406 ? 1.555 2.388 15.149 1.00 85.31 406 PRO A N 1
ATOM 3228 C CA . PRO A 1 406 ? 2.462 3.531 15.051 1.00 85.31 406 PRO A CA 1
ATOM 3229 C C . PRO A 1 406 ? 3.543 3.545 16.142 1.00 85.31 406 PRO A C 1
ATOM 3231 O O . PRO A 1 406 ? 3.329 3.067 17.260 1.00 85.31 406 PRO A O 1
ATOM 3234 N N . LEU A 1 407 ? 4.683 4.165 15.836 1.00 79.06 407 LEU A N 1
ATOM 3235 C CA . LEU A 1 407 ? 5.826 4.332 16.730 1.00 79.06 407 LEU A CA 1
ATOM 3236 C C . LEU A 1 407 ? 5.381 4.963 18.051 1.00 79.06 407 LEU A C 1
ATOM 3238 O O . LEU A 1 407 ? 4.553 5.874 18.064 1.00 79.06 407 LEU A O 1
ATOM 3242 N N . ASN A 1 408 ? 5.965 4.482 19.151 1.00 77.12 408 ASN A N 1
ATOM 3243 C CA . ASN A 1 408 ? 5.691 4.943 20.515 1.00 77.12 408 ASN A CA 1
ATOM 3244 C C . ASN A 1 408 ? 4.227 4.762 20.970 1.00 77.12 408 ASN A C 1
ATOM 3246 O O . ASN A 1 408 ? 3.749 5.493 21.839 1.00 77.12 408 ASN A O 1
ATOM 3250 N N . THR A 1 409 ? 3.496 3.791 20.407 1.00 84.25 409 THR A N 1
ATOM 3251 C CA . THR A 1 409 ? 2.153 3.462 20.902 1.00 84.25 409 THR A CA 1
ATOM 3252 C C . THR A 1 409 ? 2.229 2.906 22.325 1.00 84.25 409 THR A C 1
ATOM 3254 O O . THR A 1 409 ? 2.796 1.841 22.564 1.00 84.25 409 THR A O 1
ATOM 3257 N N . LYS A 1 410 ? 1.602 3.621 23.262 1.00 85.88 410 LYS A N 1
ATOM 3258 C CA . LYS A 1 410 ? 1.613 3.329 24.700 1.00 85.88 410 LYS A CA 1
ATOM 3259 C C . LYS A 1 410 ? 0.214 3.095 25.247 1.00 85.88 410 LYS A C 1
ATOM 3261 O O . LYS A 1 410 ? -0.662 3.937 25.042 1.00 85.88 410 LYS A O 1
ATOM 3266 N N . PHE A 1 411 ? 0.024 2.012 25.988 1.00 86.75 411 PHE A N 1
ATOM 3267 C CA . PHE A 1 411 ? -1.217 1.710 26.704 1.00 86.75 411 PHE A CA 1
ATOM 3268 C C . PHE A 1 411 ? -1.021 1.846 28.210 1.00 86.75 411 PHE A C 1
ATOM 3270 O O . PHE A 1 411 ? 0.047 1.531 28.724 1.00 86.75 411 PHE A O 1
ATOM 3277 N N . PHE A 1 412 ? -2.054 2.293 28.920 1.00 85.81 412 PHE A N 1
ATOM 3278 C CA . PHE A 1 412 ? -2.071 2.307 30.377 1.00 85.81 412 PHE A CA 1
ATOM 3279 C C . PHE A 1 412 ? -2.726 1.029 30.903 1.00 85.81 412 PHE A C 1
ATOM 3281 O O . PHE A 1 412 ? -3.945 0.879 30.837 1.00 85.81 412 PHE A O 1
ATOM 3288 N N . LEU A 1 413 ? -1.913 0.099 31.398 1.00 85.56 413 LEU A N 1
ATOM 3289 C CA . LEU A 1 413 ? -2.330 -1.223 31.860 1.00 85.56 413 LEU A CA 1
ATOM 3290 C C . LEU A 1 413 ? -1.861 -1.422 33.299 1.00 85.56 413 LEU A C 1
ATOM 3292 O O . LEU A 1 413 ? -0.690 -1.204 33.609 1.00 85.56 413 LEU A O 1
ATOM 3296 N N . ASP A 1 414 ? -2.776 -1.820 34.182 1.00 83.12 414 ASP A N 1
ATOM 3297 C CA . ASP A 1 414 ? -2.483 -2.136 35.587 1.00 83.12 414 ASP A CA 1
ATOM 3298 C C . ASP A 1 414 ? -1.680 -1.046 36.324 1.00 83.12 414 ASP A C 1
ATOM 3300 O O . ASP A 1 414 ? -0.767 -1.326 37.101 1.00 83.12 414 ASP A O 1
ATOM 3304 N N . GLY A 1 415 ? -1.995 0.225 36.060 1.00 80.69 415 GLY A N 1
ATOM 3305 C CA . GLY A 1 415 ? -1.315 1.360 36.689 1.00 80.69 415 GLY A CA 1
ATOM 3306 C C . GLY A 1 415 ? 0.007 1.773 36.031 1.00 80.69 415 GLY A C 1
ATOM 3307 O O . GLY A 1 415 ? 0.627 2.728 36.494 1.00 80.69 415 GLY A O 1
ATOM 3308 N N . ASN A 1 416 ? 0.436 1.090 34.966 1.00 83.19 416 ASN A N 1
ATOM 3309 C CA . ASN A 1 416 ? 1.704 1.328 34.282 1.00 83.19 416 ASN A CA 1
ATOM 3310 C C . ASN A 1 416 ? 1.501 1.672 32.805 1.00 83.19 416 ASN A C 1
ATOM 3312 O O . ASN A 1 416 ? 0.579 1.191 32.152 1.00 83.19 416 ASN A O 1
ATOM 3316 N N . THR A 1 417 ? 2.419 2.460 32.254 1.00 84.19 417 THR A N 1
ATOM 3317 C CA . THR A 1 417 ? 2.491 2.697 30.810 1.00 84.19 417 THR A CA 1
ATOM 3318 C C . THR A 1 417 ? 3.309 1.589 30.150 1.00 84.19 417 THR A C 1
ATOM 3320 O O . THR A 1 417 ? 4.460 1.367 30.523 1.00 84.19 417 THR A O 1
ATOM 3323 N N . VAL A 1 418 ? 2.725 0.911 29.165 1.00 87.88 418 VAL A N 1
ATOM 3324 C CA . VAL A 1 418 ? 3.324 -0.207 28.430 1.00 87.88 418 VAL A CA 1
ATOM 3325 C C . VAL A 1 418 ? 3.472 0.166 26.959 1.00 87.88 418 VAL A C 1
ATOM 3327 O O . VAL A 1 418 ? 2.490 0.509 26.300 1.00 87.88 418 VAL A O 1
ATOM 3330 N N . ASP A 1 419 ? 4.696 0.068 26.444 1.00 85.38 419 ASP A N 1
ATOM 3331 C CA . ASP A 1 419 ? 4.986 0.215 25.018 1.00 85.38 419 ASP A CA 1
ATOM 3332 C C . ASP A 1 419 ? 4.515 -1.022 24.245 1.00 85.38 419 ASP A C 1
ATOM 3334 O O . ASP A 1 419 ? 4.911 -2.150 24.551 1.00 85.38 419 ASP A O 1
ATOM 3338 N N . ILE A 1 420 ? 3.702 -0.811 23.212 1.00 86.50 420 ILE A N 1
ATOM 3339 C CA . ILE A 1 420 ? 3.220 -1.867 22.321 1.00 86.50 420 ILE A CA 1
ATOM 3340 C C . ILE A 1 420 ? 3.914 -1.743 20.967 1.00 86.50 420 ILE A C 1
ATOM 3342 O O . ILE A 1 420 ? 4.059 -0.654 20.412 1.00 86.50 420 ILE A O 1
ATOM 3346 N N . LYS A 1 421 ? 4.349 -2.886 20.434 1.00 84.00 421 LYS A N 1
ATOM 3347 C CA . LYS A 1 421 ? 4.964 -3.005 19.109 1.00 84.00 421 LYS A CA 1
ATOM 3348 C C . LYS A 1 421 ? 4.026 -3.740 18.161 1.00 84.00 421 LYS A C 1
ATOM 3350 O O . LYS A 1 421 ? 3.220 -4.556 18.609 1.00 84.00 421 LYS A O 1
ATOM 3355 N N . SER A 1 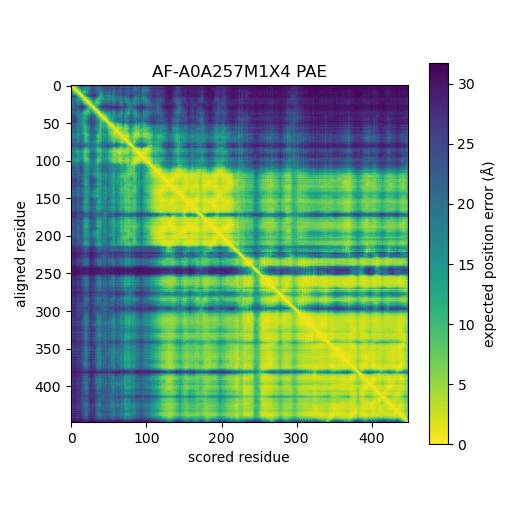422 ? 4.178 -3.486 16.864 1.00 88.06 422 SER A N 1
ATOM 3356 C CA . SER A 1 422 ? 3.512 -4.265 15.819 1.00 88.06 422 SER A CA 1
ATOM 3357 C C . SER A 1 422 ? 3.852 -5.756 15.924 1.00 88.06 422 SER A C 1
ATOM 3359 O O . SER A 1 422 ? 4.964 -6.124 16.318 1.00 88.06 422 SER A O 1
ATOM 3361 N N . GLY A 1 423 ? 2.910 -6.615 15.542 1.00 87.94 423 GLY A N 1
ATOM 3362 C CA . GLY A 1 423 ? 3.115 -8.060 15.488 1.00 87.94 423 GLY A CA 1
ATOM 3363 C C . GLY A 1 423 ? 1.821 -8.870 15.439 1.00 87.94 423 GLY A C 1
ATOM 3364 O O . GLY A 1 423 ? 0.720 -8.332 15.550 1.00 87.94 423 GLY A O 1
ATOM 3365 N N . SER A 1 424 ? 1.974 -10.188 15.297 1.00 90.81 424 SER A N 1
ATOM 3366 C CA . SER A 1 424 ? 0.859 -11.135 15.227 1.00 90.81 424 SER A CA 1
ATOM 3367 C C . SER A 1 424 ? 0.307 -11.459 16.617 1.00 90.81 424 SER A C 1
ATOM 3369 O O . SER A 1 424 ? 0.986 -12.098 17.435 1.00 90.81 424 SER A O 1
ATOM 3371 N N . ILE A 1 425 ? -0.944 -11.083 16.879 1.00 93.06 425 ILE A N 1
ATOM 3372 C CA . ILE A 1 425 ? -1.619 -11.293 18.166 1.00 93.06 425 ILE A CA 1
ATOM 3373 C C . ILE A 1 425 ? -2.887 -12.150 18.023 1.00 93.06 425 ILE A C 1
ATOM 3375 O O . ILE A 1 425 ? -3.566 -12.100 16.996 1.00 93.06 425 ILE A O 1
ATOM 3379 N N . PRO A 1 426 ? -3.242 -12.957 19.038 1.00 94.94 426 PRO A N 1
ATOM 3380 C CA . PRO A 1 426 ? -4.569 -13.562 19.117 1.00 94.94 426 PRO A CA 1
ATOM 3381 C C . PRO A 1 426 ? -5.668 -12.488 19.105 1.00 94.94 426 PRO A C 1
ATOM 3383 O O . PRO A 1 426 ? -5.461 -11.373 19.586 1.00 94.94 426 PRO A O 1
ATOM 3386 N N . ALA A 1 427 ? -6.848 -12.813 18.577 1.00 94.31 427 ALA A N 1
ATOM 3387 C CA . ALA A 1 427 ? -7.944 -11.847 18.486 1.00 94.31 427 ALA A CA 1
ATOM 3388 C C . ALA A 1 427 ? -8.418 -11.377 19.873 1.00 94.31 427 ALA A C 1
ATOM 3390 O O . ALA A 1 427 ? -8.832 -10.232 20.033 1.00 94.31 427 ALA A O 1
ATOM 3391 N N . GLU A 1 428 ? -8.298 -12.234 20.887 1.00 95.69 428 GLU A N 1
ATOM 3392 C CA . GLU A 1 428 ? -8.624 -11.947 22.284 1.00 95.69 428 GLU A CA 1
ATOM 3393 C C . GLU A 1 428 ? -7.811 -10.762 22.823 1.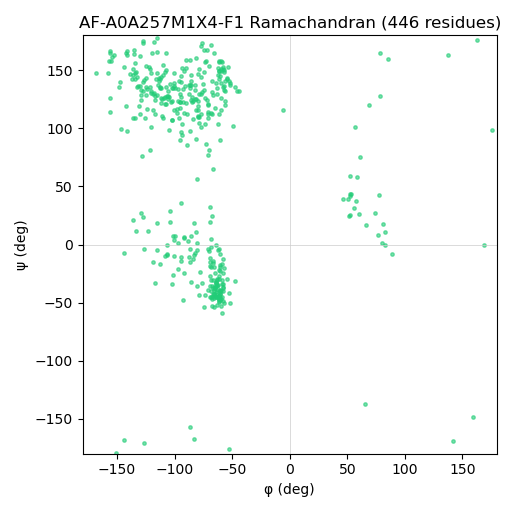00 95.69 428 GLU A C 1
ATOM 3395 O O . GLU A 1 428 ? -8.309 -9.993 23.639 1.00 95.69 428 GLU A O 1
ATOM 3400 N N . THR A 1 429 ? -6.590 -10.556 22.317 1.00 94.31 429 THR A N 1
ATOM 3401 C CA . THR A 1 429 ? -5.716 -9.436 22.700 1.00 94.31 429 THR A CA 1
ATOM 3402 C C . THR A 1 429 ? -6.234 -8.080 22.202 1.00 94.31 429 THR A C 1
ATOM 3404 O O . THR A 1 429 ? -5.777 -7.043 22.675 1.00 94.31 429 THR A O 1
ATOM 3407 N N . LEU A 1 430 ? -7.232 -8.049 21.307 1.00 94.56 430 LEU A N 1
ATOM 3408 C CA . LEU A 1 430 ? -7.949 -6.811 20.980 1.00 94.56 430 LEU A CA 1
ATOM 3409 C C . LEU A 1 430 ? -8.801 -6.305 22.153 1.00 94.56 430 LEU A C 1
ATOM 3411 O O . LEU A 1 430 ? -9.155 -5.127 22.170 1.00 94.56 430 LEU A O 1
ATOM 3415 N N . ILE A 1 431 ? -9.136 -7.154 23.128 1.00 95.00 431 ILE A N 1
ATOM 3416 C CA . ILE A 1 431 ? -9.829 -6.753 24.354 1.00 95.00 431 ILE A CA 1
ATOM 3417 C C . ILE A 1 431 ? -8.771 -6.300 25.359 1.00 95.00 431 ILE A C 1
ATOM 3419 O O . ILE A 1 431 ? -8.139 -7.106 26.039 1.00 95.00 431 ILE A O 1
ATOM 3423 N N . VAL A 1 432 ? -8.564 -4.987 25.432 1.00 92.75 432 VAL A N 1
ATOM 3424 C CA . VAL A 1 432 ? -7.540 -4.383 26.286 1.00 92.75 432 VAL A CA 1
ATOM 3425 C C . VAL A 1 432 ? -8.199 -3.799 27.532 1.00 92.75 432 VAL A C 1
ATOM 3427 O O . VAL A 1 432 ? -9.098 -2.964 27.435 1.00 92.75 432 VAL A O 1
ATOM 3430 N N . ALA A 1 433 ? -7.758 -4.229 28.715 1.00 89.94 433 ALA A N 1
ATOM 3431 C CA . ALA A 1 433 ? -8.298 -3.745 29.983 1.00 89.94 433 ALA A CA 1
ATOM 3432 C C . ALA A 1 433 ? -8.186 -2.214 30.088 1.00 89.94 433 ALA A C 1
ATOM 3434 O O . ALA A 1 433 ? -7.137 -1.640 29.810 1.00 89.94 433 ALA A O 1
ATOM 3435 N N . GLY A 1 434 ? -9.279 -1.548 30.473 1.00 89.44 434 GLY A N 1
ATOM 3436 C CA . GLY A 1 434 ? -9.339 -0.084 30.558 1.00 89.44 434 GLY A CA 1
ATOM 3437 C C . GLY A 1 434 ? -9.552 0.633 29.221 1.00 89.44 434 GLY A C 1
ATOM 3438 O O . GLY A 1 434 ? -9.634 1.859 29.213 1.00 89.44 434 GLY A O 1
ATOM 3439 N N . TYR A 1 435 ? -9.692 -0.090 28.105 1.00 93.00 435 TYR A N 1
ATOM 3440 C CA . TYR A 1 435 ? -9.944 0.489 26.786 1.00 93.00 435 TYR A CA 1
ATOM 3441 C C . TYR A 1 435 ? -11.197 -0.103 26.132 1.00 93.00 435 TYR A C 1
ATOM 3443 O O . TYR A 1 435 ? -11.482 -1.296 26.211 1.00 93.00 435 TYR A O 1
ATOM 3451 N N . LYS A 1 436 ? -11.929 0.745 25.410 1.00 94.62 436 LYS A N 1
ATOM 3452 C CA . LYS A 1 436 ? -12.929 0.337 24.424 1.00 94.62 436 LYS A CA 1
ATOM 3453 C C . LYS A 1 436 ? -12.268 0.247 23.059 1.00 94.62 436 LYS A C 1
ATOM 3455 O O . LYS A 1 436 ? -11.873 1.266 22.485 1.00 94.62 436 LYS A O 1
ATOM 3460 N N . THR A 1 437 ? -12.180 -0.971 22.541 1.00 96.69 437 THR A N 1
ATOM 3461 C CA . THR A 1 437 ? -11.627 -1.254 21.216 1.00 96.69 437 THR A CA 1
ATOM 3462 C C . THR A 1 437 ? -12.727 -1.213 20.168 1.00 96.69 437 THR A C 1
ATOM 3464 O O . THR A 1 437 ? -13.695 -1.966 20.244 1.00 96.69 437 THR A O 1
ATOM 3467 N N . HIS A 1 438 ? -12.574 -0.351 19.172 1.00 97.00 438 HIS A N 1
ATOM 3468 C CA . HIS A 1 438 ? -13.470 -0.223 18.033 1.00 97.00 438 HIS A CA 1
ATOM 3469 C C . HIS A 1 438 ? -12.783 -0.741 16.774 1.00 97.00 438 HIS A C 1
ATOM 3471 O O . HIS A 1 438 ? -11.704 -0.282 16.417 1.00 97.00 438 HIS A O 1
ATOM 3477 N N . VAL A 1 439 ? -13.426 -1.674 16.084 1.00 97.12 439 VAL A N 1
ATOM 3478 C CA . VAL A 1 439 ? -12.960 -2.251 14.823 1.00 97.12 439 VAL A CA 1
ATOM 3479 C C . VAL A 1 439 ? -13.800 -1.683 13.686 1.00 97.12 439 VAL A C 1
ATOM 3481 O O . VAL A 1 439 ? -15.030 -1.761 13.719 1.00 97.12 439 VAL A O 1
ATOM 3484 N N . ILE A 1 440 ? -13.136 -1.097 12.692 1.00 95.50 440 ILE A N 1
ATOM 3485 C CA . ILE A 1 440 ? -13.750 -0.456 11.530 1.00 95.50 440 ILE A CA 1
ATOM 3486 C C . ILE A 1 440 ? -13.453 -1.307 10.297 1.00 95.50 440 ILE A C 1
ATOM 3488 O O . ILE A 1 440 ? -12.318 -1.374 9.831 1.00 95.50 440 ILE A O 1
ATOM 3492 N N . THR A 1 441 ? -14.498 -1.939 9.774 1.00 91.62 441 THR A N 1
ATOM 3493 C CA . THR A 1 441 ? -14.460 -2.883 8.646 1.00 91.62 441 THR A CA 1
ATOM 3494 C C . THR A 1 441 ? -15.223 -2.333 7.445 1.00 91.62 441 THR A C 1
ATOM 3496 O O . THR A 1 441 ? -15.846 -1.268 7.505 1.00 91.62 441 THR A O 1
ATOM 3499 N N . SER A 1 442 ? -15.212 -3.083 6.345 1.00 86.00 442 SER A N 1
ATOM 3500 C CA . SER A 1 442 ? -15.846 -2.773 5.072 1.00 86.00 442 SER A CA 1
ATOM 3501 C C . SER A 1 442 ? -15.359 -1.452 4.491 1.00 86.00 442 SER A C 1
ATOM 3503 O O . SER A 1 442 ? -16.149 -0.709 3.917 1.00 86.00 442 SER A O 1
ATOM 3505 N N . ILE A 1 443 ? -14.073 -1.136 4.646 1.00 82.56 443 ILE A N 1
ATOM 3506 C CA . ILE A 1 443 ? -13.443 0.031 4.023 1.00 82.56 443 ILE A CA 1
ATOM 3507 C C . ILE A 1 443 ? -13.130 -0.329 2.567 1.00 82.56 443 ILE A C 1
ATOM 3509 O O . ILE A 1 443 ? -12.466 -1.325 2.306 1.00 82.56 443 ILE A O 1
ATOM 3513 N N . ASP A 1 444 ? -13.635 0.458 1.621 1.00 77.44 444 ASP A N 1
ATOM 3514 C CA . ASP A 1 444 ? -13.411 0.270 0.188 1.00 77.44 444 ASP A CA 1
ATOM 3515 C C . ASP A 1 444 ? -13.264 1.635 -0.479 1.00 77.44 444 ASP A C 1
ATOM 3517 O O . ASP A 1 444 ? -14.171 2.474 -0.455 1.00 77.44 444 ASP A O 1
ATOM 3521 N N . LEU A 1 445 ? -12.099 1.845 -1.068 1.00 66.62 445 LEU A N 1
ATOM 3522 C CA . LEU A 1 445 ? -11.680 3.088 -1.702 1.00 66.62 445 LEU A CA 1
ATOM 3523 C C . LEU A 1 445 ? -11.295 2.868 -3.177 1.00 66.62 445 LEU A C 1
ATOM 3525 O O . LEU A 1 445 ? -10.736 3.773 -3.796 1.00 66.62 445 LEU A O 1
ATOM 3529 N N . SER A 1 446 ? -11.610 1.692 -3.738 1.00 58.84 446 SER A N 1
ATOM 3530 C CA . SER A 1 446 ? -11.301 1.326 -5.126 1.00 58.84 446 SER A CA 1
ATOM 3531 C C . SER A 1 446 ? -11.787 2.383 -6.134 1.00 58.84 446 SER A C 1
ATOM 3533 O O . SER A 1 446 ? -12.856 3.003 -5.993 1.00 58.84 446 SER A O 1
ATOM 3535 N N . ARG A 1 447 ? -10.953 2.653 -7.150 1.00 50.66 447 ARG A N 1
ATOM 3536 C CA . ARG A 1 447 ? -11.220 3.673 -8.183 1.00 50.66 447 ARG A CA 1
ATOM 3537 C C . ARG A 1 447 ? -12.365 3.219 -9.107 1.00 50.66 447 ARG A C 1
ATOM 3539 O O . ARG A 1 447 ? -12.642 2.035 -9.244 1.00 50.66 447 ARG A O 1
ATOM 3546 N N . GLN A 1 448 ? -13.066 4.188 -9.710 1.00 41.91 448 GLN A N 1
ATOM 3547 C CA . GLN A 1 448 ? -13.921 3.921 -10.879 1.00 41.91 448 GLN A CA 1
ATOM 3548 C C . GLN A 1 448 ? -13.044 3.964 -12.120 1.00 41.91 448 GLN A C 1
ATOM 3550 O O . GLN A 1 448 ? -12.177 4.871 -12.133 1.00 41.91 448 GLN A O 1
#

Solvent-accessible surface area (backbone atoms only — not comparable to full-atom values): 25665 Å² total; per-residue (Å²): 103,85,81,68,92,92,70,86,84,85,85,84,85,90,79,52,47,63,76,49,77,60,70,49,86,67,72,95,60,97,85,68,81,79,60,76,56,86,41,59,52,32,82,38,94,91,41,96,38,77,30,48,78,86,71,47,85,58,22,63,95,64,76,27,35,59,40,25,75,85,36,90,79,53,34,71,58,91,55,87,44,49,68,27,38,31,40,35,73,30,39,74,55,98,93,42,78,46,62,46,81,46,74,37,79,40,82,60,58,73,70,61,40,59,58,67,30,38,21,36,40,41,52,51,70,72,42,70,73,33,26,34,33,31,34,41,34,44,45,80,77,39,54,32,63,61,59,54,64,39,31,36,37,17,32,30,79,48,82,82,43,40,88,84,49,51,64,38,57,35,60,64,94,85,64,51,66,47,64,50,65,91,45,60,53,65,35,59,33,24,35,28,26,37,25,23,26,94,89,43,79,32,56,22,88,56,74,47,78,47,67,26,41,64,86,81,69,49,44,66,48,50,62,58,68,59,72,53,42,69,38,72,36,64,66,61,41,65,72,50,28,79,82,52,100,81,59,96,66,72,73,51,49,41,37,47,29,51,55,51,44,44,53,37,62,62,48,50,49,97,77,46,56,19,45,48,62,93,94,53,75,62,43,72,60,56,74,53,60,58,60,73,61,76,86,78,63,99,50,68,75,52,47,52,56,48,47,23,40,51,49,27,43,39,55,53,37,50,76,52,50,66,43,42,24,55,86,52,97,56,38,66,62,38,50,32,67,71,57,58,39,74,46,78,59,45,78,44,74,62,43,88,90,44,39,66,62,53,49,53,51,51,45,56,29,36,43,67,66,25,63,30,43,34,40,36,19,58,66,55,92,63,79,69,49,41,39,48,34,35,38,36,40,23,29,43,100,84,71,20,39,27,35,45,39,29,67,88,36,68,45,69,48,98,94,38,82,42,82,53,75,56,48,72,37,56,73,72,68,59,64,42,74,62,40,48,26,33,41,39,37,59,60,38,42,78,82,132